Protein AF-A0A4Q4URL7-F1 (afdb_monomer)

Nearest PDB structures (foldseek):
  6wut-assembly1_A  TM=6.804E-01  e=1.066E-04  Thermothelomyces thermophilus
  5d9v-assembly1_A  TM=5.457E-01  e=2.604E-03  Oryza sativa Japonica Group
  3lq7-assembly2_C-2  TM=6.358E-01  e=1.706E-02  Agrobacterium fabrum str. C58
  8k2o-assembly4_D  TM=4.490E-01  e=1.482E-02  Thinopyrum elongatum
  8k2p-assembly2_B  TM=4.868E-01  e=3.793E-02  Colletotrichum tofieldiae

Structure (mmCIF, N/CA/C/O backbone):
data_AF-A0A4Q4URL7-F1
#
_entry.id   AF-A0A4Q4URL7-F1
#
loop_
_atom_site.group_PDB
_atom_site.id
_atom_site.type_symbol
_atom_site.label_atom_id
_atom_site.label_alt_id
_atom_site.label_comp_id
_atom_site.label_asym_id
_atom_site.label_entity_id
_atom_site.label_seq_id
_atom_site.pdbx_PDB_ins_code
_atom_site.Cartn_x
_atom_site.Cartn_y
_atom_site.Cartn_z
_atom_site.occupancy
_atom_site.B_iso_or_equiv
_atom_site.auth_seq_id
_atom_site.auth_comp_id
_atom_site.auth_asym_id
_atom_site.auth_atom_id
_atom_site.pdbx_PDB_model_num
ATOM 1 N N . MET A 1 1 ? -46.611 -23.695 -20.173 1.00 35.09 1 MET A N 1
ATOM 2 C CA . MET A 1 1 ? -45.457 -24.586 -19.905 1.00 35.09 1 MET A CA 1
ATOM 3 C C . MET A 1 1 ? -45.104 -25.321 -21.191 1.00 35.09 1 MET A C 1
ATOM 5 O O . MET A 1 1 ? -46.023 -25.501 -21.984 1.00 35.09 1 MET A O 1
ATOM 9 N N . PRO A 1 2 ? -43.837 -25.707 -21.422 1.00 39.12 2 PRO A N 1
ATOM 10 C CA . PRO A 1 2 ? -42.733 -25.795 -20.451 1.00 39.12 2 PRO A CA 1
ATOM 11 C C . PRO A 1 2 ? -41.794 -24.574 -20.562 1.00 39.12 2 PRO A C 1
ATOM 13 O O . PRO A 1 2 ? -41.624 -24.045 -21.648 1.00 39.12 2 PRO A O 1
ATOM 16 N N . ALA A 1 3 ? -41.253 -23.939 -19.518 1.00 31.78 3 ALA A N 1
ATOM 17 C CA . ALA A 1 3 ? -40.789 -24.374 -18.198 1.00 31.78 3 ALA A CA 1
ATOM 18 C C . ALA A 1 3 ? -39.694 -25.438 -18.262 1.00 31.78 3 ALA A C 1
ATOM 20 O O . ALA A 1 3 ? -39.930 -26.616 -18.015 1.00 31.78 3 ALA A O 1
ATOM 21 N N . THR A 1 4 ? -38.480 -24.991 -18.565 1.00 31.22 4 THR A N 1
ATOM 22 C CA . THR A 1 4 ? -37.272 -25.734 -18.217 1.00 31.22 4 THR A CA 1
ATOM 23 C C . THR A 1 4 ? -36.977 -25.441 -16.749 1.00 31.22 4 THR A C 1
ATOM 25 O O . THR A 1 4 ? -36.424 -24.397 -16.411 1.00 31.22 4 THR A O 1
ATOM 28 N N . GLN A 1 5 ? -37.418 -26.337 -15.864 1.00 30.30 5 GLN A N 1
ATOM 29 C CA . GLN A 1 5 ? -36.915 -26.395 -14.496 1.00 30.30 5 GLN A CA 1
ATOM 30 C C . GLN A 1 5 ? -35.455 -26.846 -14.556 1.00 30.30 5 GLN A C 1
ATOM 32 O O . GLN A 1 5 ? -35.170 -28.014 -14.804 1.00 30.30 5 GLN A O 1
ATOM 37 N N . VAL A 1 6 ? -34.528 -25.922 -14.320 1.00 33.72 6 VAL A N 1
ATOM 38 C CA . VAL A 1 6 ? -33.213 -26.290 -13.798 1.00 33.72 6 VAL A CA 1
ATOM 39 C C . VAL A 1 6 ? -33.359 -26.252 -12.286 1.00 33.72 6 VAL A C 1
ATOM 41 O O . VAL A 1 6 ? -33.564 -25.191 -11.700 1.00 33.72 6 VAL A O 1
ATOM 44 N N . GLY A 1 7 ? -33.348 -27.431 -11.669 1.00 30.33 7 GLY A N 1
ATOM 45 C CA . GLY A 1 7 ? -33.314 -27.568 -10.222 1.00 30.33 7 GLY A CA 1
ATOM 46 C C . GLY A 1 7 ? -31.986 -27.045 -9.691 1.00 30.33 7 GLY A C 1
ATOM 47 O O . GLY A 1 7 ? -30.999 -27.773 -9.676 1.00 30.33 7 GLY A O 1
ATOM 48 N N . ALA A 1 8 ? -31.965 -25.787 -9.259 1.00 31.84 8 ALA A N 1
ATOM 49 C CA . ALA A 1 8 ? -30.961 -25.304 -8.327 1.00 31.84 8 ALA A CA 1
ATOM 50 C C . ALA A 1 8 ? -31.460 -25.626 -6.914 1.00 31.84 8 ALA A C 1
ATOM 52 O O . ALA A 1 8 ? -32.554 -25.219 -6.517 1.00 31.84 8 ALA A O 1
ATOM 53 N N . GLN A 1 9 ? -30.686 -26.422 -6.180 1.00 30.81 9 GLN A N 1
ATOM 54 C CA . GLN A 1 9 ? -30.923 -26.638 -4.759 1.00 30.81 9 GLN A CA 1
ATOM 55 C C . GLN A 1 9 ? -30.847 -25.299 -4.005 1.00 30.81 9 GLN A C 1
ATOM 57 O O . GLN A 1 9 ? -29.940 -24.510 -4.273 1.00 30.81 9 GLN A O 1
ATOM 62 N N . PRO A 1 10 ? -31.746 -25.031 -3.043 1.00 34.94 10 PRO A N 1
ATOM 63 C CA . PRO A 1 10 ? -31.675 -23.827 -2.229 1.00 34.94 10 PRO A CA 1
ATOM 64 C C . PRO A 1 10 ? -30.572 -24.015 -1.182 1.00 34.94 10 PRO A C 1
ATOM 66 O O . PRO A 1 10 ? -30.802 -24.615 -0.133 1.00 34.94 10 PRO A O 1
ATOM 69 N N . GLY A 1 11 ? -29.358 -23.557 -1.493 1.00 35.78 11 GLY A N 1
ATOM 70 C CA . GLY A 1 11 ? -28.219 -23.711 -0.585 1.00 35.78 11 GLY A CA 1
ATOM 71 C C . GLY A 1 11 ? -27.008 -22.800 -0.800 1.00 35.78 11 GLY A C 1
ATOM 72 O O . GLY A 1 11 ? -26.249 -22.655 0.151 1.00 35.78 11 GLY A O 1
ATOM 73 N N . ASP A 1 12 ? -26.827 -22.162 -1.965 1.00 38.84 12 ASP A N 1
ATOM 74 C CA . ASP A 1 12 ? -25.561 -21.449 -2.263 1.00 38.84 12 ASP A CA 1
ATOM 75 C C . ASP A 1 12 ? -25.715 -20.001 -2.784 1.00 38.84 12 ASP A C 1
ATOM 77 O O . ASP A 1 12 ? -24.740 -19.258 -2.853 1.00 38.84 12 ASP A O 1
ATOM 81 N N . ASP A 1 13 ? -26.938 -19.538 -3.070 1.00 42.09 13 ASP A N 1
ATOM 82 C CA . ASP A 1 13 ? -27.192 -18.231 -3.714 1.00 42.09 13 ASP A CA 1
ATOM 83 C C . ASP A 1 13 ? -27.246 -17.024 -2.748 1.00 42.09 13 ASP A C 1
ATOM 85 O O . ASP A 1 13 ? -27.544 -15.900 -3.156 1.00 42.09 13 ASP A O 1
ATOM 89 N N . THR A 1 14 ? -26.986 -17.214 -1.451 1.00 51.59 14 THR A N 1
ATOM 90 C CA . THR A 1 14 ? -27.134 -16.138 -0.449 1.00 51.59 14 THR A CA 1
ATOM 91 C C . THR A 1 14 ? -25.855 -15.361 -0.158 1.00 51.59 14 THR A C 1
ATOM 93 O O . THR A 1 14 ? -25.929 -14.300 0.461 1.00 51.59 14 THR A O 1
ATOM 96 N N . PHE A 1 15 ? -24.686 -15.852 -0.580 1.00 57.88 15 PHE A N 1
ATOM 97 C CA . PHE A 1 15 ? -23.413 -15.173 -0.336 1.00 57.88 15 PHE A CA 1
ATOM 98 C C . PHE A 1 15 ? -22.839 -14.602 -1.634 1.00 57.88 15 PHE A C 1
ATOM 100 O O . PHE A 1 15 ? -22.788 -15.305 -2.642 1.00 57.88 15 PHE A O 1
ATOM 107 N N . PRO A 1 16 ? -22.397 -13.331 -1.638 1.00 69.25 16 PRO A N 1
ATOM 108 C CA . PRO A 1 16 ? -21.789 -12.746 -2.819 1.00 69.25 16 PRO A CA 1
ATOM 109 C C . PRO A 1 16 ? -20.518 -13.514 -3.168 1.00 69.25 16 PRO A C 1
ATOM 111 O O . PRO A 1 16 ? -19.637 -13.733 -2.337 1.00 69.25 16 PRO A O 1
ATOM 114 N N . ASP A 1 17 ? -20.422 -13.901 -4.430 1.00 86.38 17 ASP A N 1
ATOM 115 C CA . ASP A 1 17 ? -19.270 -14.608 -4.957 1.00 86.38 17 ASP A CA 1
ATOM 116 C C . ASP A 1 17 ? -18.175 -13.603 -5.339 1.00 86.38 17 ASP A C 1
ATOM 118 O O . ASP A 1 17 ? -18.183 -13.007 -6.426 1.00 86.38 17 ASP A O 1
ATOM 122 N N . ILE A 1 18 ? -17.288 -13.356 -4.372 1.00 91.88 18 ILE A N 1
ATOM 123 C CA . ILE A 1 18 ? -16.215 -12.364 -4.425 1.00 91.88 18 ILE A CA 1
ATOM 124 C C . ILE A 1 18 ? -14.897 -13.050 -4.783 1.00 91.88 18 ILE A C 1
ATOM 126 O O . ILE A 1 18 ? -14.449 -13.964 -4.100 1.00 91.88 18 ILE A O 1
ATOM 130 N N . THR A 1 19 ? -14.215 -12.557 -5.814 1.00 93.50 19 THR A N 1
ATOM 131 C CA . THR A 1 19 ? -12.840 -12.941 -6.163 1.00 93.50 19 THR A CA 1
ATOM 132 C C . THR A 1 19 ? -11.898 -11.755 -5.978 1.00 93.50 19 THR A C 1
ATOM 134 O O . THR A 1 19 ? -12.104 -10.705 -6.588 1.00 93.50 19 THR A O 1
ATOM 137 N N . VAL A 1 20 ? -10.845 -11.924 -5.177 1.00 93.19 20 VAL A N 1
ATOM 138 C CA . VAL A 1 20 ? -9.801 -10.923 -4.922 1.00 93.19 20 VAL A CA 1
ATOM 139 C C . VAL A 1 20 ? -8.611 -11.131 -5.855 1.00 93.19 20 VAL A C 1
ATOM 141 O O . VAL A 1 20 ? -7.973 -12.183 -5.860 1.00 93.19 20 VAL A O 1
ATOM 144 N N . PHE A 1 21 ? -8.261 -10.091 -6.607 1.00 92.31 21 PHE A N 1
ATOM 145 C CA . PHE A 1 21 ? -7.127 -10.077 -7.524 1.00 92.31 21 PHE A CA 1
ATOM 146 C C . PHE A 1 21 ? -5.902 -9.460 -6.842 1.00 92.31 21 PHE A C 1
ATOM 148 O O . PHE A 1 21 ? -5.854 -8.255 -6.577 1.00 92.31 21 PHE A O 1
ATOM 155 N N . ARG A 1 22 ? -4.902 -10.302 -6.558 1.00 86.56 22 ARG A N 1
ATOM 156 C CA . ARG A 1 22 ? -3.803 -10.015 -5.607 1.00 86.56 22 ARG A CA 1
ATOM 157 C C . ARG A 1 22 ? -2.387 -10.018 -6.199 1.00 86.56 22 ARG A C 1
ATOM 159 O O . ARG A 1 22 ? -1.402 -9.979 -5.465 1.00 86.56 22 ARG A O 1
ATOM 166 N N . GLY A 1 23 ? -2.274 -10.042 -7.525 1.00 78.81 23 GLY A N 1
ATOM 167 C CA . GLY A 1 23 ? -0.996 -10.135 -8.241 1.00 78.81 23 GLY A CA 1
ATOM 168 C C . GLY A 1 23 ? -0.616 -11.585 -8.539 1.00 78.81 23 GLY A C 1
ATOM 169 O O . GLY A 1 23 ? -0.715 -11.999 -9.689 1.00 78.81 23 GLY A O 1
ATOM 170 N N . TRP A 1 24 ? -0.291 -12.376 -7.513 1.00 77.75 24 TRP A N 1
ATOM 171 C CA . TRP A 1 24 ? 0.061 -13.798 -7.658 1.00 77.75 24 TRP A CA 1
ATOM 172 C C . TRP A 1 24 ? -0.979 -14.727 -7.041 1.00 77.75 24 TRP A C 1
ATOM 174 O O . TRP A 1 24 ? -1.548 -14.435 -5.984 1.00 77.75 24 TRP A O 1
ATOM 184 N N . GLU A 1 25 ? -1.177 -15.867 -7.694 1.00 71.62 25 GLU A N 1
ATOM 185 C CA . GLU A 1 25 ? -2.017 -16.961 -7.220 1.00 71.62 25 GLU A CA 1
ATOM 186 C C . GLU A 1 25 ? -1.189 -17.890 -6.322 1.00 71.62 25 GLU A C 1
ATOM 188 O O . GLU A 1 25 ? -0.783 -18.974 -6.716 1.00 71.62 25 GLU A O 1
ATOM 193 N N . ASP A 1 26 ? -0.910 -17.413 -5.105 1.00 76.75 26 ASP A N 1
ATOM 194 C CA . ASP A 1 26 ? -0.200 -18.161 -4.059 1.00 76.75 26 ASP A CA 1
ATOM 195 C C . ASP A 1 26 ? -1.161 -18.402 -2.867 1.00 76.75 26 ASP A C 1
ATOM 197 O O . ASP A 1 26 ? -1.138 -17.630 -1.895 1.00 76.75 26 ASP A O 1
ATOM 201 N N . PRO A 1 27 ? -2.054 -19.417 -2.931 1.00 74.25 27 PRO A N 1
ATOM 202 C CA . PRO A 1 27 ? -3.018 -19.701 -1.870 1.00 74.25 27 PRO A CA 1
ATOM 203 C C . PRO A 1 27 ? -2.344 -19.939 -0.518 1.00 74.25 27 PRO A C 1
ATOM 205 O O . PRO A 1 27 ? -1.288 -20.561 -0.428 1.00 74.25 27 PRO A O 1
ATOM 208 N N . GLY A 1 28 ? -2.949 -19.420 0.552 1.00 72.94 28 GLY A N 1
ATOM 209 C CA . GLY A 1 28 ? -2.440 -19.581 1.920 1.00 72.94 28 GLY A CA 1
ATOM 210 C C . GLY A 1 28 ? -1.175 -18.777 2.250 1.00 72.94 28 GLY A C 1
ATOM 211 O O . GLY A 1 28 ? -0.712 -18.825 3.385 1.00 72.94 28 GLY A O 1
ATOM 212 N N . ARG A 1 29 ? -0.620 -18.008 1.303 1.00 81.69 29 ARG A N 1
ATOM 213 C CA . ARG A 1 29 ? 0.547 -17.140 1.531 1.00 81.69 29 ARG A CA 1
ATOM 214 C C . ARG A 1 29 ? 0.155 -15.668 1.527 1.00 81.69 29 ARG A C 1
ATOM 216 O O . ARG A 1 29 ? -0.837 -15.282 0.910 1.00 81.69 29 ARG A O 1
ATOM 223 N N . TYR A 1 30 ? 0.951 -14.831 2.182 1.00 85.38 30 TYR A N 1
ATOM 224 C CA . TYR A 1 30 ? 0.858 -13.375 2.053 1.00 85.38 30 TYR A CA 1
ATOM 225 C C . TYR A 1 30 ? 1.654 -12.881 0.834 1.00 85.38 30 TYR A C 1
ATOM 227 O O . TYR A 1 30 ? 2.598 -13.536 0.396 1.00 85.38 30 TYR A O 1
ATOM 235 N N . VAL A 1 31 ? 1.287 -11.714 0.297 1.00 86.00 31 VAL A N 1
ATOM 236 C CA . VAL A 1 31 ? 2.009 -11.025 -0.794 1.00 86.00 31 VAL A CA 1
ATOM 237 C C . VAL A 1 31 ? 2.598 -9.711 -0.312 1.00 86.00 31 VAL A C 1
ATOM 239 O O . VAL A 1 31 ? 2.118 -9.117 0.643 1.00 86.00 31 VAL A O 1
ATOM 242 N N . TRP A 1 32 ? 3.598 -9.190 -1.017 1.00 87.06 32 TRP A N 1
ATOM 243 C CA . TRP A 1 32 ? 4.332 -7.996 -0.588 1.00 87.06 32 TRP A CA 1
ATOM 244 C C . TRP A 1 32 ? 3.518 -6.694 -0.595 1.00 87.06 32 TRP A C 1
ATOM 246 O O . TRP A 1 32 ? 3.986 -5.689 -0.058 1.00 87.06 32 TRP A O 1
ATOM 256 N N . SER A 1 33 ? 2.320 -6.667 -1.187 1.00 90.38 33 SER A N 1
ATOM 257 C CA . SER A 1 33 ? 1.472 -5.470 -1.188 1.00 90.38 33 SER A CA 1
ATOM 258 C C . SER A 1 33 ? 0.701 -5.336 0.134 1.00 90.38 33 SER A C 1
ATOM 260 O O . SER A 1 33 ? -0.172 -6.169 0.397 1.00 90.38 33 SER A O 1
ATOM 262 N N . PRO A 1 34 ? 0.938 -4.277 0.936 1.00 93.44 34 PRO A N 1
ATOM 263 C CA . PRO A 1 34 ? 0.190 -4.065 2.175 1.00 93.44 34 PRO A CA 1
ATOM 264 C C . PRO A 1 34 ? -1.303 -3.835 1.911 1.00 93.44 34 PRO A C 1
ATOM 266 O O . PRO A 1 34 ? -2.133 -4.252 2.709 1.00 93.44 34 PRO A O 1
ATOM 269 N N . TYR A 1 35 ? -1.667 -3.257 0.761 1.00 95.38 35 TYR A N 1
ATOM 270 C CA . TYR A 1 35 ? -3.066 -3.042 0.381 1.00 95.38 35 TYR A CA 1
ATOM 271 C C . TYR A 1 35 ? -3.814 -4.342 0.077 1.00 95.38 35 TYR A C 1
ATOM 273 O O . TYR A 1 35 ? -5.014 -4.428 0.317 1.00 95.38 35 TYR A O 1
ATOM 281 N N . VAL A 1 36 ? -3.118 -5.358 -0.444 1.00 93.31 36 VAL A N 1
ATOM 282 C CA . VAL A 1 36 ? -3.715 -6.688 -0.613 1.00 93.31 36 VAL A CA 1
ATOM 283 C C . VAL A 1 36 ? -3.913 -7.329 0.755 1.00 93.31 36 VAL A C 1
ATOM 285 O O . VAL A 1 36 ? -5.011 -7.786 1.053 1.00 93.31 36 VAL A O 1
ATOM 288 N N . ILE A 1 37 ? -2.873 -7.322 1.597 1.00 92.50 37 ILE A N 1
ATOM 289 C CA . ILE A 1 37 ? -2.939 -7.951 2.920 1.00 92.50 37 ILE A CA 1
ATOM 290 C C . ILE A 1 37 ? -4.022 -7.291 3.779 1.00 92.50 37 ILE A C 1
ATOM 292 O O . ILE A 1 37 ? -4.810 -8.010 4.383 1.00 92.50 37 ILE A O 1
ATOM 296 N N . LYS A 1 38 ? -4.114 -5.952 3.797 1.00 94.94 38 LYS A N 1
ATOM 297 C CA . LYS A 1 38 ? -5.139 -5.242 4.577 1.00 94.94 38 LYS A CA 1
ATOM 298 C C . LYS A 1 38 ? -6.554 -5.591 4.106 1.00 94.94 38 LYS A C 1
ATOM 300 O O . LYS A 1 38 ? -7.433 -5.789 4.935 1.00 94.94 38 LYS A O 1
ATOM 305 N N . LEU A 1 39 ? -6.773 -5.707 2.788 1.00 95.75 39 LEU A N 1
ATOM 306 C CA . LEU A 1 39 ? -8.080 -6.069 2.238 1.00 95.75 39 LEU A CA 1
ATOM 307 C C . LEU A 1 39 ? -8.448 -7.505 2.616 1.00 95.75 39 LEU A C 1
ATOM 309 O O . LEU A 1 39 ? -9.550 -7.750 3.090 1.00 95.75 39 LEU A O 1
ATOM 313 N N . GLU A 1 40 ? -7.528 -8.451 2.442 1.00 93.62 40 GLU A N 1
ATOM 314 C CA . GLU A 1 40 ? -7.764 -9.841 2.832 1.00 93.62 40 GLU A CA 1
ATOM 315 C C . GLU A 1 40 ? -7.992 -9.989 4.339 1.00 93.62 40 GLU A C 1
ATOM 317 O O . GLU A 1 40 ? -8.911 -10.695 4.744 1.00 93.62 40 GLU A O 1
ATOM 322 N N . ALA A 1 41 ? -7.209 -9.294 5.168 1.00 90.69 41 ALA A N 1
ATOM 323 C CA . ALA A 1 41 ? -7.413 -9.255 6.612 1.00 90.69 41 ALA A CA 1
ATOM 324 C C . ALA A 1 41 ? -8.813 -8.729 6.948 1.00 90.69 41 ALA A C 1
ATOM 326 O O . ALA A 1 41 ? -9.556 -9.378 7.679 1.00 90.69 41 ALA A O 1
ATOM 327 N N . ARG A 1 42 ? -9.219 -7.618 6.329 1.00 94.44 42 ARG A N 1
ATOM 328 C CA . ARG A 1 42 ? -10.534 -7.015 6.529 1.00 94.44 42 ARG A CA 1
ATOM 329 C C . ARG A 1 42 ? -11.695 -7.929 6.135 1.00 94.44 42 ARG A C 1
ATOM 331 O O . ARG A 1 42 ? -12.693 -7.985 6.854 1.00 94.44 42 ARG A O 1
ATOM 338 N N . LEU A 1 43 ? -11.575 -8.641 5.014 1.00 93.50 43 LEU A N 1
ATOM 339 C CA . LEU A 1 43 ? -12.579 -9.616 4.581 1.00 93.50 43 LEU A CA 1
ATOM 340 C C . LEU A 1 43 ? -12.671 -10.779 5.575 1.00 93.50 43 LEU A C 1
ATOM 342 O O . LEU A 1 43 ? -13.771 -11.136 5.985 1.00 93.50 43 LEU A O 1
ATOM 346 N N . ARG A 1 44 ? -11.530 -11.316 6.030 1.00 90.50 44 ARG A N 1
ATOM 347 C CA . ARG A 1 44 ? -11.491 -12.407 7.019 1.00 90.50 44 ARG A CA 1
ATOM 348 C C . ARG A 1 44 ? -12.084 -11.986 8.362 1.00 90.50 44 ARG A C 1
ATOM 350 O O . ARG A 1 44 ? -12.927 -12.701 8.892 1.00 90.50 44 ARG A O 1
ATOM 357 N N . PHE A 1 45 ? -11.689 -10.827 8.889 1.00 86.44 45 PHE A N 1
ATOM 358 C CA . PHE A 1 45 ? -12.216 -10.301 10.151 1.00 86.44 45 PHE A CA 1
ATOM 359 C C . PHE A 1 45 ? -13.702 -9.945 10.063 1.00 86.44 45 PHE A C 1
ATOM 361 O O . PHE A 1 45 ? -14.430 -10.119 11.031 1.00 86.44 45 PHE A O 1
ATOM 368 N N . GLY A 1 46 ? -14.171 -9.518 8.889 1.00 88.88 46 GLY A N 1
ATOM 369 C CA . GLY A 1 46 ? -15.590 -9.293 8.624 1.00 88.88 46 GLY A CA 1
ATOM 370 C C . GLY A 1 46 ? -16.399 -10.562 8.335 1.00 88.88 46 GLY A C 1
ATOM 371 O O . GLY A 1 46 ? -17.572 -10.441 8.001 1.00 88.88 46 GLY A O 1
ATOM 372 N N . GLY A 1 47 ? -15.795 -11.756 8.390 1.00 88.81 47 GLY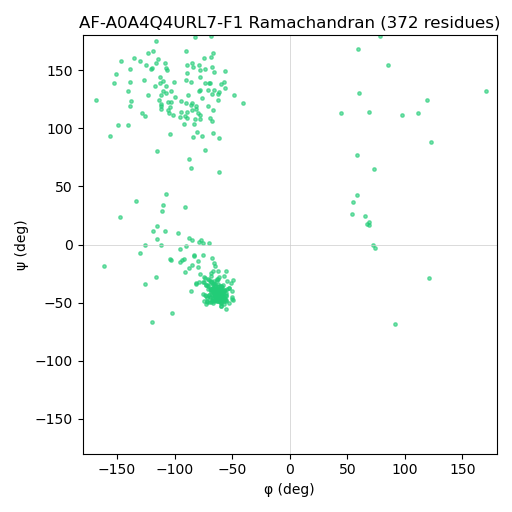 A N 1
ATOM 373 C CA . GLY A 1 47 ? -16.473 -13.018 8.073 1.00 88.81 47 GLY A CA 1
ATOM 374 C C . GLY A 1 47 ? -16.883 -13.169 6.601 1.00 88.81 47 GLY A C 1
ATOM 375 O O . GLY A 1 47 ? -17.724 -14.005 6.276 1.00 88.81 47 GLY A O 1
ATOM 376 N N . VAL A 1 48 ? -16.303 -12.375 5.697 1.00 90.88 48 VAL A N 1
ATOM 377 C CA . VAL A 1 48 ? -16.644 -12.362 4.271 1.00 90.88 48 VAL A CA 1
ATOM 378 C C . VAL A 1 48 ? -15.858 -13.447 3.541 1.00 90.88 48 VAL A C 1
ATOM 380 O O . VAL A 1 48 ? -14.625 -13.445 3.532 1.00 90.88 48 VAL A O 1
ATOM 383 N N . ARG A 1 49 ? -16.569 -14.370 2.885 1.00 91.12 49 ARG A N 1
ATOM 384 C CA . ARG A 1 49 ? -15.954 -15.392 2.026 1.00 91.12 49 ARG A CA 1
ATOM 385 C C . ARG A 1 49 ? -15.469 -14.771 0.720 1.00 91.12 49 ARG A C 1
ATOM 387 O O . ARG A 1 49 ? -16.162 -13.956 0.118 1.00 91.12 49 ARG A O 1
ATOM 394 N N . TYR A 1 50 ? -14.288 -15.184 0.271 1.00 91.81 50 TYR A N 1
ATOM 395 C CA . TYR A 1 50 ? -13.728 -14.745 -1.000 1.00 91.81 50 TYR A CA 1
ATOM 396 C C . TYR A 1 50 ? -12.804 -15.811 -1.598 1.00 91.81 50 TYR A C 1
ATOM 398 O O . TYR A 1 50 ? -12.114 -16.532 -0.878 1.00 91.81 50 TYR A O 1
ATOM 406 N N . GLY A 1 51 ? -12.779 -15.889 -2.926 1.00 91.12 51 GLY A N 1
ATOM 407 C CA . GLY A 1 51 ? -11.747 -16.581 -3.694 1.00 91.12 51 GLY A CA 1
ATOM 408 C C . GLY A 1 51 ? -10.587 -15.646 -4.038 1.00 91.12 51 GLY A C 1
ATOM 409 O O . GLY A 1 51 ? -10.703 -14.424 -3.929 1.00 91.12 51 GLY A O 1
ATOM 410 N N . ILE A 1 52 ? -9.470 -16.203 -4.495 1.00 90.75 52 ILE A N 1
ATOM 411 C CA . ILE A 1 52 ? -8.308 -15.433 -4.955 1.00 90.75 52 ILE A CA 1
ATOM 412 C C . ILE A 1 52 ? -8.001 -15.728 -6.419 1.00 90.75 52 ILE A C 1
ATOM 414 O O . ILE A 1 52 ? -8.278 -16.818 -6.905 1.00 90.75 52 ILE A O 1
ATOM 418 N N . ALA A 1 53 ? -7.404 -14.760 -7.107 1.00 88.19 53 ALA A N 1
ATOM 419 C CA . ALA A 1 53 ? -6.881 -14.929 -8.456 1.00 88.19 53 ALA A CA 1
ATOM 420 C C . ALA A 1 53 ? -5.632 -14.062 -8.676 1.00 88.19 53 ALA A C 1
ATOM 422 O O . ALA A 1 53 ? -5.424 -13.037 -8.006 1.00 88.19 53 ALA A O 1
ATOM 423 N N . SER A 1 54 ? -4.807 -14.446 -9.656 1.00 85.69 54 SER A N 1
ATOM 424 C CA . SER A 1 54 ? -3.738 -13.575 -10.151 1.00 85.69 54 SER A CA 1
ATOM 425 C C . SER A 1 54 ? -4.339 -12.291 -10.728 1.00 85.69 54 SER A C 1
ATOM 427 O O . SER A 1 54 ? -5.296 -12.321 -11.499 1.00 85.69 54 SER A O 1
ATOM 429 N N . GLY A 1 55 ? -3.791 -11.148 -10.318 1.00 77.19 55 GLY A N 1
ATOM 430 C CA . GLY A 1 55 ? -4.295 -9.828 -10.690 1.00 77.19 55 GLY A CA 1
ATOM 431 C C . GLY A 1 55 ? -3.378 -9.132 -11.680 1.00 77.19 55 GLY A C 1
ATOM 432 O O . GLY A 1 55 ? -2.167 -9.095 -11.479 1.00 77.19 55 GLY A O 1
ATOM 433 N N . SER A 1 56 ? -3.953 -8.508 -12.709 1.00 76.31 56 SER A N 1
ATOM 434 C CA . SER A 1 56 ? -3.198 -7.695 -13.664 1.00 76.31 56 SER A CA 1
ATOM 435 C C . SER A 1 56 ? -3.476 -6.212 -13.459 1.00 76.31 56 SER A C 1
ATOM 437 O O . SER A 1 56 ? -4.628 -5.781 -13.473 1.00 76.31 56 SER A O 1
ATOM 439 N N . LEU A 1 57 ? -2.418 -5.397 -13.371 1.00 75.50 57 LEU A N 1
ATOM 440 C CA . LEU A 1 57 ? -2.546 -3.933 -13.331 1.00 75.50 57 LEU A CA 1
ATOM 441 C C . LEU A 1 57 ? -3.291 -3.380 -14.553 1.00 75.50 57 LEU A C 1
ATOM 443 O O . LEU A 1 57 ? -3.916 -2.337 -14.453 1.00 75.50 57 LEU A O 1
ATOM 447 N N . LYS A 1 58 ? -3.250 -4.067 -15.701 1.00 75.12 58 LYS A N 1
ATOM 448 C CA . LYS A 1 58 ? -3.965 -3.639 -16.912 1.00 75.12 58 LYS A CA 1
ATOM 449 C C . LYS A 1 58 ? -5.467 -3.892 -16.849 1.00 75.12 58 LYS A C 1
ATOM 451 O O . LYS A 1 58 ? -6.226 -3.167 -17.476 1.00 75.12 58 LYS A O 1
ATOM 456 N N . GLN A 1 59 ? -5.869 -4.951 -16.152 1.00 80.06 59 GLN A N 1
ATOM 457 C CA . GLN A 1 59 ? -7.273 -5.337 -16.001 1.00 80.06 59 GLN A CA 1
ATOM 458 C C . GLN A 1 59 ? -7.925 -4.636 -14.807 1.00 80.06 59 GLN A C 1
ATOM 460 O O . GLN A 1 59 ? -9.146 -4.536 -14.747 1.00 80.06 59 GLN A O 1
ATOM 465 N N . ALA A 1 60 ? -7.116 -4.142 -13.867 1.00 82.94 60 ALA A N 1
ATOM 466 C CA . ALA A 1 60 ? -7.590 -3.374 -12.733 1.00 82.94 60 ALA A CA 1
ATOM 467 C C . ALA A 1 60 ? -8.268 -2.066 -13.195 1.00 82.94 60 ALA A C 1
ATOM 469 O O . ALA A 1 60 ? -7.603 -1.248 -13.836 1.00 82.94 60 ALA A O 1
ATOM 470 N N . PRO A 1 61 ? -9.530 -1.797 -12.805 1.00 84.56 61 PRO A N 1
ATOM 471 C CA . PRO A 1 61 ? -10.254 -0.575 -13.175 1.00 84.56 61 PRO A CA 1
ATOM 472 C C . PRO A 1 61 ? -9.502 0.738 -12.913 1.00 84.56 61 PRO A C 1
ATOM 474 O O . PRO A 1 61 ? -9.657 1.704 -13.654 1.00 84.56 61 PRO A O 1
ATOM 477 N N . LYS A 1 62 ? -8.674 0.782 -11.859 1.00 84.88 62 LYS A N 1
ATOM 478 C CA . LYS A 1 62 ? -7.845 1.950 -11.500 1.00 84.88 62 LYS A CA 1
ATOM 479 C C . LYS A 1 62 ? -6.348 1.759 -11.766 1.00 84.88 62 LYS A C 1
ATOM 481 O O . LYS A 1 62 ? -5.530 2.535 -11.278 1.00 84.88 62 LYS A O 1
ATOM 486 N N . GLY A 1 63 ? -5.955 0.711 -12.487 1.00 82.38 63 GLY A N 1
ATOM 487 C CA . GLY A 1 63 ? -4.544 0.433 -12.758 1.00 82.38 63 GLY A CA 1
ATOM 488 C C . GLY A 1 63 ? -3.732 -0.003 -11.530 1.00 82.38 63 GLY A C 1
ATOM 489 O O . GLY A 1 63 ? -2.507 0.141 -11.521 1.00 82.38 63 GLY A O 1
ATOM 490 N N . LYS A 1 64 ? -4.397 -0.469 -10.464 1.00 84.00 64 LYS A N 1
ATOM 491 C CA . LYS A 1 64 ? -3.804 -0.797 -9.157 1.00 84.00 64 LYS A CA 1
ATOM 492 C C . LYS A 1 64 ? -4.389 -2.086 -8.585 1.00 84.00 64 LYS A C 1
ATOM 494 O O . LYS A 1 64 ? -5.543 -2.414 -8.836 1.00 84.00 64 LYS A O 1
ATOM 499 N N . ILE A 1 65 ? -3.584 -2.783 -7.789 1.00 87.06 65 ILE A N 1
ATOM 500 C CA . ILE A 1 65 ? -4.006 -3.934 -6.982 1.00 87.06 65 ILE A CA 1
ATOM 501 C C . ILE A 1 65 ? -4.078 -3.537 -5.495 1.00 87.06 65 ILE A C 1
ATOM 503 O O . ILE A 1 65 ? -3.283 -2.694 -5.070 1.00 87.06 65 ILE A O 1
ATOM 507 N N . PRO A 1 66 ? -4.960 -4.156 -4.692 1.00 93.12 66 PRO A N 1
ATOM 508 C CA . PRO A 1 66 ? -5.956 -5.148 -5.097 1.00 93.12 66 PRO A CA 1
ATOM 509 C C . PRO A 1 66 ? -7.152 -4.536 -5.841 1.00 93.12 66 PRO A C 1
ATOM 511 O O . PRO A 1 66 ? -7.451 -3.347 -5.722 1.00 93.12 66 PRO A O 1
ATOM 514 N N . TYR A 1 67 ? -7.860 -5.395 -6.567 1.00 93.75 67 TYR A N 1
ATOM 515 C CA . TYR A 1 67 ? -9.234 -5.167 -7.007 1.00 93.75 67 TYR A CA 1
ATOM 516 C C . TYR A 1 67 ? -10.045 -6.447 -6.780 1.00 93.75 67 TYR A C 1
ATOM 518 O O . TYR A 1 67 ? -9.465 -7.523 -6.625 1.00 93.75 67 TYR A O 1
ATOM 526 N N . ILE A 1 68 ? -11.370 -6.345 -6.738 1.00 93.69 68 ILE A N 1
ATOM 527 C CA . ILE A 1 68 ? -12.258 -7.503 -6.628 1.00 93.69 68 ILE A CA 1
ATOM 528 C C . ILE A 1 68 ? -13.202 -7.584 -7.818 1.00 93.69 68 ILE A C 1
ATOM 530 O O . ILE A 1 68 ? -13.571 -6.562 -8.400 1.00 93.69 68 ILE A O 1
ATOM 534 N N . LYS A 1 69 ? -13.603 -8.808 -8.153 1.00 92.19 69 LYS A N 1
ATOM 535 C CA . LYS A 1 69 ? -14.759 -9.089 -9.000 1.00 92.19 69 LYS A CA 1
ATOM 536 C C . LYS A 1 69 ? -15.820 -9.750 -8.145 1.00 92.19 69 LYS A C 1
ATOM 538 O O . LYS A 1 69 ? -15.534 -10.765 -7.521 1.00 92.19 69 LYS A O 1
ATOM 543 N N . CYS A 1 70 ? -17.032 -9.228 -8.185 1.00 88.31 70 CYS A N 1
ATOM 544 C CA . CYS A 1 70 ? -18.177 -9.885 -7.576 1.00 88.31 70 CYS A CA 1
ATOM 545 C C . CYS A 1 70 ? -19.112 -10.352 -8.680 1.00 88.31 70 CYS A C 1
ATOM 547 O O . CYS A 1 70 ? -19.584 -9.540 -9.482 1.00 88.31 70 CYS A O 1
ATOM 549 N N . ARG A 1 71 ? -19.351 -11.663 -8.757 1.00 80.00 71 ARG A N 1
ATOM 550 C CA . ARG A 1 71 ? -20.231 -12.230 -9.788 1.00 80.00 71 ARG A CA 1
ATOM 551 C C . ARG A 1 71 ? -21.689 -11.881 -9.540 1.00 80.00 71 ARG A C 1
ATOM 553 O O . ARG A 1 71 ? -22.385 -11.605 -10.510 1.00 80.00 71 ARG A O 1
ATOM 560 N N . TYR A 1 72 ? -22.097 -11.826 -8.277 1.00 73.69 72 TYR A N 1
ATOM 561 C CA . TYR A 1 72 ? -23.450 -11.492 -7.866 1.00 73.69 72 TYR A CA 1
ATOM 562 C C . TYR A 1 72 ? -23.408 -10.550 -6.665 1.00 73.69 72 TYR A C 1
ATOM 564 O O . TYR A 1 72 ? -22.808 -10.874 -5.639 1.00 73.69 72 TYR A O 1
ATOM 572 N N . PHE A 1 73 ? -24.038 -9.387 -6.799 1.00 71.19 73 PHE A N 1
ATOM 573 C CA . PHE A 1 73 ? -24.312 -8.488 -5.686 1.00 71.19 73 PHE A CA 1
ATOM 574 C C . PHE A 1 73 ? -25.818 -8.435 -5.430 1.00 71.19 73 PHE A C 1
ATOM 576 O O . PHE A 1 73 ? -26.546 -8.005 -6.327 1.00 71.19 73 PHE A O 1
ATOM 583 N N . PRO A 1 74 ? -26.293 -8.793 -4.225 1.00 65.50 74 PRO A N 1
ATOM 584 C CA . PRO A 1 74 ? -27.675 -8.533 -3.857 1.00 65.50 74 PRO A CA 1
ATOM 585 C C . PRO A 1 74 ? -27.890 -7.015 -3.756 1.00 65.50 74 PRO A C 1
ATOM 587 O O . PRO A 1 74 ? -27.272 -6.336 -2.936 1.00 65.50 74 PRO A O 1
ATOM 590 N N . GLY A 1 75 ? -28.736 -6.470 -4.624 1.00 59.69 75 GLY A N 1
ATOM 591 C CA . GLY A 1 75 ? -29.268 -5.117 -4.538 1.00 59.69 75 GLY A CA 1
ATOM 592 C C . GLY A 1 75 ? -30.698 -5.177 -4.019 1.00 59.69 75 GLY A C 1
ATOM 593 O O . GLY A 1 75 ? -31.499 -5.965 -4.509 1.00 59.69 75 GLY A O 1
ATOM 594 N N . SER A 1 76 ? -31.032 -4.351 -3.030 1.00 52.50 76 SER A N 1
ATOM 595 C CA . SER A 1 76 ? -32.416 -4.132 -2.607 1.00 52.50 76 SER A CA 1
ATOM 596 C C . SER A 1 76 ? -32.691 -2.641 -2.649 1.00 52.50 76 SER A C 1
ATOM 598 O O . SER A 1 76 ? -32.134 -1.871 -1.868 1.00 52.50 76 SER A O 1
ATOM 600 N N . ILE A 1 77 ? -33.530 -2.226 -3.594 1.00 47.41 77 ILE A N 1
ATOM 601 C CA . ILE A 1 77 ? -34.128 -0.891 -3.602 1.00 47.41 77 ILE A CA 1
ATOM 602 C C . ILE A 1 77 ? -35.637 -1.107 -3.625 1.00 47.41 77 ILE A C 1
ATOM 604 O O . ILE A 1 77 ? -36.147 -1.861 -4.454 1.00 47.41 77 ILE A O 1
ATOM 608 N N . SER A 1 78 ? -36.365 -0.456 -2.711 1.00 46.62 78 SER A N 1
ATOM 609 C CA . SER A 1 78 ? -37.838 -0.510 -2.652 1.00 46.62 78 SER A CA 1
ATOM 610 C C . SER A 1 78 ? -38.428 -1.933 -2.579 1.00 46.62 78 SER A C 1
ATOM 612 O O . SER A 1 78 ? -39.448 -2.215 -3.194 1.00 46.62 78 SER A O 1
ATOM 614 N N . GLY A 1 79 ? -37.773 -2.856 -1.862 1.00 55.19 79 GLY A N 1
ATOM 615 C CA . GLY A 1 79 ? -38.244 -4.241 -1.701 1.00 55.19 79 GLY A CA 1
ATOM 616 C C . GLY A 1 79 ? -38.080 -5.132 -2.940 1.00 55.19 79 GLY A C 1
ATOM 617 O O . GLY A 1 79 ? -38.348 -6.329 -2.866 1.00 55.19 79 GLY A O 1
ATOM 618 N N . HIS A 1 80 ? -37.592 -4.586 -4.057 1.00 45.38 80 HIS A N 1
ATOM 619 C CA . HIS A 1 80 ? -37.215 -5.358 -5.233 1.00 45.38 80 HIS A CA 1
ATOM 620 C C . HIS A 1 80 ? -35.755 -5.788 -5.116 1.00 45.38 80 HIS A C 1
ATOM 622 O O . HIS A 1 80 ? -34.846 -4.954 -5.130 1.00 45.38 80 HIS A O 1
ATOM 628 N N . VAL A 1 81 ? -35.547 -7.101 -5.004 1.00 56.91 81 VAL A N 1
ATOM 629 C CA . VAL A 1 81 ? -34.219 -7.713 -5.045 1.00 56.91 81 VAL A CA 1
ATOM 630 C C . VAL A 1 81 ? -33.799 -7.852 -6.502 1.00 56.91 81 VAL A C 1
ATOM 632 O O . VAL A 1 81 ? -34.466 -8.528 -7.284 1.00 56.91 81 VAL A O 1
ATOM 635 N N . TRP A 1 82 ? -32.701 -7.210 -6.874 1.00 56.66 82 TRP A N 1
ATOM 636 C CA . TRP A 1 82 ? -32.070 -7.374 -8.178 1.00 56.66 82 TRP A CA 1
ATOM 637 C C . TRP A 1 82 ? -30.584 -7.635 -7.996 1.00 56.66 82 TRP A C 1
ATOM 639 O O . TRP A 1 82 ? -29.993 -7.335 -6.961 1.00 56.66 82 TRP A O 1
ATOM 649 N N . ALA A 1 83 ? -29.991 -8.241 -9.013 1.00 61.19 83 ALA A N 1
ATOM 650 C CA . ALA A 1 83 ? -28.614 -8.671 -8.987 1.00 61.19 83 ALA A CA 1
ATOM 651 C C . ALA A 1 83 ? -27.785 -7.845 -9.950 1.00 61.19 83 ALA A C 1
ATOM 653 O O . ALA A 1 83 ? -27.975 -7.909 -11.165 1.00 61.19 83 ALA A O 1
ATOM 654 N N . GLU A 1 84 ? -26.828 -7.105 -9.416 1.00 69.06 84 GLU A N 1
ATOM 655 C CA . GLU A 1 84 ? -25.771 -6.544 -10.240 1.00 69.06 84 GLU A CA 1
ATOM 656 C C . GLU A 1 84 ? -24.742 -7.652 -10.494 1.00 69.06 84 GLU A C 1
ATOM 658 O O . GLU A 1 84 ? -24.083 -8.138 -9.568 1.00 69.06 84 GLU A O 1
ATOM 663 N N . ALA A 1 85 ? -24.630 -8.082 -11.750 1.00 74.00 85 ALA A N 1
ATOM 664 C CA . ALA A 1 85 ? -23.689 -9.122 -12.132 1.00 74.00 85 ALA A CA 1
ATOM 665 C C . ALA A 1 85 ? -22.333 -8.532 -12.544 1.00 74.00 85 ALA A C 1
ATOM 667 O O . ALA A 1 85 ? -22.265 -7.535 -13.259 1.00 74.00 85 ALA A O 1
ATOM 668 N N . ASN A 1 86 ? -21.247 -9.213 -12.170 1.00 79.62 86 ASN A N 1
ATOM 669 C CA . ASN A 1 86 ? -19.876 -8.919 -12.613 1.00 79.62 86 ASN A CA 1
ATOM 670 C C . ASN A 1 86 ? -19.358 -7.499 -12.298 1.00 79.62 86 ASN A C 1
ATOM 672 O O . ASN A 1 86 ? -18.665 -6.899 -13.124 1.00 79.62 86 ASN A O 1
ATOM 676 N N . ILE A 1 87 ? -19.617 -6.968 -11.101 1.00 86.69 87 ILE A N 1
ATOM 677 C CA . ILE A 1 87 ? -19.023 -5.685 -10.695 1.00 86.69 87 ILE A CA 1
ATOM 678 C C . ILE A 1 87 ? -17.523 -5.861 -10.440 1.00 86.69 87 ILE A C 1
ATOM 680 O O . ILE A 1 87 ? -17.105 -6.768 -9.716 1.00 86.69 87 ILE A O 1
ATOM 684 N N . LEU A 1 88 ? -16.721 -4.946 -10.986 1.00 90.44 88 LEU A N 1
ATOM 685 C CA . LEU A 1 88 ? -15.312 -4.782 -10.643 1.00 90.44 88 LEU A CA 1
ATOM 686 C C . LEU A 1 88 ? -15.128 -3.568 -9.731 1.00 90.44 88 LEU A C 1
ATOM 688 O O . LEU A 1 88 ? -15.454 -2.446 -10.113 1.00 90.44 88 LEU A O 1
ATOM 692 N N . LEU A 1 89 ? -14.556 -3.783 -8.549 1.00 90.75 89 LEU A N 1
ATOM 693 C CA . LEU A 1 89 ? -14.244 -2.721 -7.592 1.00 90.75 89 LEU A CA 1
ATOM 694 C C . LEU A 1 89 ? -12.733 -2.648 -7.388 1.00 90.75 89 LEU A C 1
ATOM 696 O O . LEU A 1 89 ? -12.063 -3.668 -7.273 1.00 90.75 89 LEU A O 1
ATOM 700 N N . SER A 1 90 ? -12.182 -1.439 -7.372 1.00 91.94 90 SER A N 1
ATOM 701 C CA . SER A 1 90 ? -10.759 -1.161 -7.141 1.00 91.94 90 SER A CA 1
ATOM 702 C C . SER A 1 90 ? -10.599 -0.226 -5.963 1.00 91.94 90 SER A C 1
ATOM 704 O O . SER A 1 90 ? -11.547 0.476 -5.628 1.00 91.94 90 SER A O 1
ATOM 706 N N . ASP A 1 91 ? -9.366 -0.144 -5.460 1.00 92.25 91 ASP A N 1
ATOM 707 C CA . ASP A 1 91 ? -9.018 0.545 -4.221 1.00 92.25 91 ASP A CA 1
ATOM 708 C C . ASP A 1 91 ? -9.594 -0.185 -3.009 1.00 92.25 91 ASP A C 1
ATOM 710 O O . ASP A 1 91 ? -10.798 -0.296 -2.822 1.00 92.25 91 ASP A O 1
ATOM 714 N N . SER A 1 92 ? -8.705 -0.714 -2.180 1.00 93.44 92 SER A N 1
ATOM 715 C CA . SER A 1 92 ? -9.059 -1.467 -0.979 1.00 93.44 92 SER A CA 1
ATOM 716 C C . SER A 1 92 ? -10.026 -0.727 -0.049 1.00 93.44 92 SER A C 1
ATOM 718 O O . SER A 1 92 ? -10.908 -1.369 0.502 1.00 93.44 92 SER A O 1
ATOM 720 N N . THR A 1 93 ? -9.902 0.594 0.108 1.00 93.38 93 THR A N 1
ATOM 721 C CA . THR A 1 93 ? -10.756 1.376 1.012 1.00 93.38 93 THR A CA 1
ATOM 722 C C . THR A 1 93 ? -12.146 1.557 0.404 1.00 93.38 93 THR A C 1
ATOM 724 O O . THR A 1 93 ? -13.146 1.344 1.086 1.00 93.38 93 THR A O 1
ATOM 727 N N . LEU A 1 94 ? -12.224 1.858 -0.897 1.00 93.19 94 LEU A N 1
ATOM 728 C CA . LEU A 1 94 ? -13.504 1.934 -1.613 1.00 93.19 94 LEU A CA 1
ATOM 729 C C . LEU A 1 94 ? -14.204 0.575 -1.705 1.00 93.19 94 LEU A C 1
ATOM 731 O O . LEU A 1 94 ? -15.424 0.505 -1.598 1.00 93.19 94 LEU A O 1
ATOM 735 N N . ILE A 1 95 ? -13.444 -0.507 -1.888 1.00 94.38 95 ILE A N 1
ATOM 736 C CA . ILE A 1 95 ? -13.971 -1.873 -1.863 1.00 94.38 95 ILE A CA 1
ATOM 737 C C . ILE A 1 95 ? -14.668 -2.130 -0.525 1.00 94.38 95 ILE A C 1
ATOM 739 O O . ILE A 1 95 ? -15.823 -2.544 -0.521 1.00 94.38 95 ILE A O 1
ATOM 743 N N . ILE A 1 96 ? -13.991 -1.853 0.592 1.00 94.19 96 ILE A N 1
ATOM 744 C CA . ILE A 1 96 ? -14.541 -2.067 1.936 1.00 94.19 96 ILE A CA 1
ATOM 745 C C . ILE A 1 96 ? -15.785 -1.200 2.154 1.00 94.19 96 ILE A C 1
ATOM 747 O O . ILE A 1 96 ? -16.808 -1.725 2.576 1.00 94.19 96 ILE A O 1
ATOM 751 N N . ASP A 1 97 ? -15.745 0.086 1.793 1.00 92.88 97 ASP A N 1
ATOM 752 C CA . ASP A 1 97 ? -16.899 0.992 1.905 1.00 92.88 97 ASP A CA 1
ATOM 753 C C . ASP A 1 97 ? -18.123 0.476 1.127 1.00 92.88 97 ASP A C 1
ATOM 755 O O . ASP A 1 97 ? -19.227 0.428 1.671 1.00 92.88 97 ASP A O 1
ATOM 759 N N . VAL A 1 98 ? -17.938 0.013 -0.114 1.00 91.75 98 VAL A N 1
ATOM 760 C CA . VAL A 1 98 ? -19.034 -0.549 -0.919 1.00 91.75 98 VAL A CA 1
ATOM 761 C C . VAL A 1 98 ? -19.579 -1.838 -0.303 1.00 91.75 98 VAL A C 1
ATOM 763 O O . VAL A 1 98 ? -20.798 -2.006 -0.244 1.00 91.75 98 VAL A O 1
ATOM 766 N N . LEU A 1 99 ? -18.714 -2.741 0.169 1.00 91.12 99 LEU A N 1
ATOM 767 C CA . LEU A 1 99 ? -19.148 -3.981 0.821 1.00 91.12 99 LEU A CA 1
ATOM 768 C C . LEU A 1 99 ? -19.915 -3.697 2.120 1.00 91.12 99 LEU A C 1
ATOM 770 O O . LEU A 1 99 ? -20.944 -4.330 2.362 1.00 91.12 99 LEU A O 1
ATOM 774 N N . SER A 1 100 ? -19.467 -2.721 2.911 1.00 91.44 100 SER A N 1
ATOM 775 C CA . SER A 1 100 ? -20.130 -2.318 4.153 1.00 91.44 100 SER A CA 1
ATOM 776 C C . SER A 1 100 ? -21.488 -1.669 3.899 1.00 91.44 100 SER A C 1
ATOM 778 O O . SER A 1 100 ? -22.489 -2.080 4.480 1.00 91.44 100 SER A O 1
ATOM 780 N N . ARG A 1 101 ? -21.578 -0.713 2.962 1.00 89.38 101 ARG A N 1
ATOM 781 C CA . ARG A 1 101 ? -22.856 -0.063 2.602 1.00 89.38 101 ARG A CA 1
ATOM 782 C C . ARG A 1 101 ? -23.892 -1.038 2.054 1.00 89.38 101 ARG A C 1
ATOM 784 O O . ARG A 1 101 ? -25.087 -0.795 2.185 1.00 89.38 101 ARG A O 1
ATOM 791 N N . ARG A 1 102 ? -23.440 -2.127 1.427 1.00 85.12 102 ARG A N 1
ATOM 792 C CA . ARG A 1 102 ? -24.303 -3.198 0.911 1.00 85.12 102 ARG A CA 1
ATOM 793 C C . ARG A 1 102 ? -24.609 -4.285 1.948 1.00 85.12 102 ARG A C 1
ATOM 795 O O . ARG A 1 102 ? -25.235 -5.276 1.596 1.00 85.12 102 ARG A O 1
ATOM 802 N N . GLY A 1 103 ? -24.179 -4.119 3.201 1.00 87.12 103 GLY A N 1
ATOM 803 C CA . GLY A 1 103 ? -24.443 -5.066 4.288 1.00 87.12 103 GLY A CA 1
ATOM 804 C C . GLY A 1 103 ? -23.726 -6.410 4.141 1.00 87.12 103 GLY A C 1
ATOM 805 O O . GLY A 1 103 ? -24.121 -7.381 4.776 1.00 87.12 103 GLY A O 1
ATOM 806 N N . ILE A 1 104 ? -22.697 -6.486 3.292 1.00 88.31 104 ILE A N 1
ATOM 807 C CA . ILE A 1 104 ? -21.923 -7.713 3.053 1.00 88.31 104 ILE A CA 1
ATOM 808 C C . ILE A 1 104 ? -20.803 -7.849 4.077 1.00 88.31 104 ILE A C 1
ATOM 810 O O . ILE A 1 104 ? -20.523 -8.947 4.545 1.00 88.31 104 ILE A O 1
ATOM 814 N N . ALA A 1 105 ? -20.156 -6.733 4.406 1.00 90.56 105 ALA A N 1
ATOM 815 C CA . ALA A 1 105 ? -19.170 -6.656 5.471 1.00 90.56 105 ALA A CA 1
ATOM 816 C C . ALA A 1 105 ? -19.751 -5.833 6.635 1.00 90.56 105 ALA A C 1
ATOM 818 O O . ALA A 1 1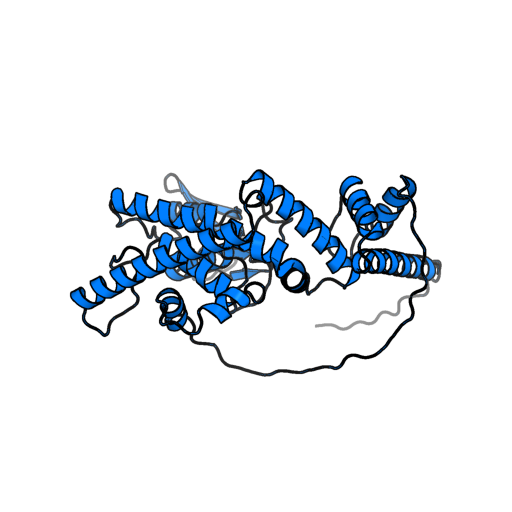05 ? -20.411 -4.826 6.382 1.00 90.56 105 ALA A O 1
ATOM 819 N N . PRO A 1 106 ? -19.510 -6.208 7.902 1.00 92.94 106 PRO A N 1
ATOM 820 C CA . PRO A 1 106 ? -19.862 -5.349 9.031 1.00 92.94 106 PRO A CA 1
ATOM 821 C C . PRO A 1 106 ? -19.007 -4.075 9.008 1.00 92.94 106 PRO A C 1
ATOM 823 O O . PRO A 1 106 ? -17.853 -4.137 8.585 1.00 92.94 106 PRO A O 1
ATOM 826 N N . ASP A 1 107 ? -19.531 -2.940 9.476 1.00 93.31 107 ASP A N 1
ATOM 827 C CA . ASP A 1 107 ? -18.726 -1.733 9.721 1.00 93.31 107 ASP A CA 1
ATOM 828 C C . ASP A 1 107 ? -17.960 -1.888 11.044 1.00 93.31 107 ASP A C 1
ATOM 830 O O . ASP A 1 107 ? -18.554 -1.830 12.118 1.00 93.31 107 ASP A O 1
ATOM 834 N N . LEU A 1 108 ? -16.638 -2.078 10.964 1.00 92.62 108 LEU A N 1
ATOM 835 C CA . LEU A 1 108 ? -15.770 -2.254 12.138 1.00 92.62 108 LEU A CA 1
ATOM 836 C C . LEU A 1 108 ? -15.668 -0.993 12.999 1.00 92.62 108 LEU A C 1
ATOM 838 O O . LEU A 1 108 ? -15.358 -1.063 14.181 1.00 92.62 108 LEU A O 1
ATOM 842 N N . ASN A 1 109 ? -15.939 0.173 12.416 1.00 94.31 109 ASN A N 1
ATOM 843 C CA . ASN A 1 109 ? -15.866 1.444 13.119 1.00 94.31 109 ASN A CA 1
ATOM 844 C C . ASN A 1 109 ? -17.245 1.899 13.629 1.00 94.31 109 ASN A C 1
ATOM 846 O O . ASN A 1 109 ? -17.377 3.047 14.067 1.00 94.31 109 ASN A O 1
ATOM 850 N N . ALA A 1 110 ? -18.275 1.045 13.563 1.00 91.38 110 ALA A N 1
ATOM 851 C CA . ALA A 1 110 ? -19.645 1.390 13.949 1.00 91.38 110 ALA A CA 1
ATOM 852 C C . ALA A 1 110 ? -19.764 1.793 15.426 1.00 91.38 110 ALA A C 1
ATOM 854 O O . ALA A 1 110 ? -20.529 2.696 15.758 1.00 91.38 110 ALA A O 1
ATOM 855 N N . VAL A 1 111 ? -18.982 1.152 16.299 1.00 88.81 111 VAL A N 1
ATOM 856 C CA . VAL A 1 111 ? -18.988 1.391 17.752 1.00 88.81 111 VAL A CA 1
ATOM 857 C C . VAL A 1 111 ? -18.138 2.593 18.178 1.00 88.81 111 VAL A C 1
ATOM 859 O O . VAL A 1 111 ? -18.192 3.009 19.333 1.00 88.81 111 VAL A O 1
ATOM 862 N N . LEU A 1 112 ? -17.346 3.168 17.265 1.00 93.12 112 LEU A N 1
ATOM 863 C CA . LEU A 1 112 ? -16.419 4.249 17.595 1.00 93.12 112 LEU A CA 1
ATOM 864 C C . LEU A 1 112 ? -17.134 5.600 17.714 1.00 93.12 112 LEU A C 1
ATOM 866 O O . LEU A 1 112 ? -17.852 6.034 16.807 1.00 93.12 112 LEU A O 1
ATOM 870 N N . GLY A 1 113 ? -16.843 6.322 18.799 1.00 94.75 113 GLY A N 1
ATOM 871 C CA . GLY A 1 113 ? -17.226 7.724 18.949 1.00 94.75 113 GLY A CA 1
ATOM 872 C C . GLY A 1 113 ? -16.499 8.643 17.949 1.00 94.75 113 GLY A C 1
ATOM 873 O O . GLY A 1 113 ? -15.486 8.249 17.366 1.00 94.75 113 GLY A O 1
ATOM 874 N N . PRO A 1 114 ? -16.967 9.892 17.746 1.00 95.62 114 PRO A N 1
ATOM 875 C CA . PRO A 1 114 ? -16.403 10.802 16.742 1.00 95.62 114 PRO A CA 1
ATOM 876 C C . PRO A 1 114 ? -14.891 11.035 16.873 1.00 95.62 114 PRO A C 1
ATOM 878 O O . PRO A 1 114 ? -14.190 11.107 15.865 1.00 95.62 114 PRO A O 1
ATOM 881 N N . GLU A 1 115 ? -14.386 11.122 18.106 1.00 96.31 115 GLU A N 1
ATOM 882 C CA . GLU A 1 115 ? -12.960 11.305 18.384 1.00 96.31 115 GLU A CA 1
ATOM 883 C C . GLU A 1 115 ? -12.134 10.088 17.940 1.00 96.31 115 GLU A C 1
ATOM 885 O O . GLU A 1 115 ? -11.151 10.233 17.213 1.00 96.31 115 GLU A O 1
ATOM 890 N N . ASP A 1 116 ? -12.557 8.880 18.309 1.00 95.44 116 ASP A N 1
ATOM 891 C CA . ASP A 1 116 ? -11.827 7.658 17.966 1.00 95.44 116 ASP A CA 1
ATOM 892 C C . ASP A 1 116 ? -11.929 7.327 16.475 1.00 95.44 116 ASP A C 1
ATOM 894 O O . ASP A 1 116 ? -10.964 6.842 15.890 1.00 95.44 116 ASP A O 1
ATOM 898 N N . ARG A 1 117 ? -13.031 7.699 15.810 1.00 95.75 117 ARG A N 1
ATOM 899 C CA . ARG A 1 117 ? -13.128 7.647 14.340 1.00 95.75 117 ARG A CA 1
ATOM 900 C C . ARG A 1 117 ? -12.115 8.569 13.661 1.00 95.75 117 ARG A C 1
ATOM 902 O O . ARG A 1 117 ? -11.552 8.206 12.628 1.00 95.75 117 ARG A O 1
ATOM 909 N N . ALA A 1 118 ? -11.871 9.755 14.222 1.00 97.56 118 ALA A N 1
ATOM 910 C CA . ALA A 1 118 ? -10.850 10.663 13.706 1.00 97.56 118 ALA A CA 1
ATOM 911 C C . ALA A 1 118 ? -9.434 10.104 13.928 1.00 97.56 118 ALA A C 1
ATOM 913 O O . ALA A 1 118 ? -8.609 10.167 13.015 1.00 97.56 118 ALA A O 1
ATOM 914 N N . LYS A 1 119 ? -9.167 9.499 15.096 1.00 97.44 119 LYS A N 1
ATOM 915 C CA . LYS A 1 119 ? -7.895 8.811 15.383 1.00 97.44 119 LYS A CA 1
ATOM 916 C C . LYS A 1 119 ? -7.661 7.634 14.436 1.00 97.44 119 LYS A C 1
ATOM 918 O O . LYS A 1 119 ? -6.591 7.556 13.841 1.00 97.44 119 LYS A O 1
ATOM 923 N N . ASP A 1 120 ? -8.659 6.772 14.239 1.00 97.38 120 ASP A N 1
ATOM 924 C CA . ASP A 1 120 ? -8.613 5.658 13.283 1.00 97.38 120 ASP A CA 1
ATOM 925 C C . ASP A 1 120 ? -8.213 6.146 11.881 1.00 97.38 120 ASP A C 1
ATOM 927 O O . ASP A 1 120 ? -7.261 5.641 11.281 1.00 97.38 120 ASP A O 1
ATOM 931 N N . LEU A 1 121 ? -8.883 7.193 11.384 1.00 97.56 121 LEU A N 1
ATOM 932 C CA . LEU A 1 121 ? -8.564 7.786 10.088 1.00 97.56 121 LEU A CA 1
ATOM 933 C C . LEU A 1 121 ? -7.137 8.335 10.032 1.00 97.56 121 LEU A C 1
ATOM 935 O O . LEU A 1 121 ? -6.444 8.111 9.038 1.00 97.56 121 LEU A O 1
ATOM 939 N N . ALA A 1 122 ? -6.688 9.023 11.081 1.00 98.25 122 ALA A N 1
ATOM 940 C CA . ALA A 1 122 ? -5.341 9.574 11.149 1.00 98.25 122 ALA A CA 1
ATOM 941 C C . ALA A 1 122 ? -4.266 8.474 11.119 1.00 98.25 122 ALA A C 1
ATOM 943 O O . ALA A 1 122 ? -3.286 8.604 10.385 1.00 98.25 122 ALA A O 1
ATOM 944 N N . LEU A 1 123 ? -4.464 7.369 11.848 1.00 97.62 123 LEU A N 1
ATOM 945 C CA . LEU A 1 123 ? -3.536 6.233 11.851 1.00 97.62 123 LEU A CA 1
ATOM 946 C C . LEU A 1 123 ? -3.468 5.556 10.480 1.00 97.62 123 LEU A C 1
ATOM 948 O O . LEU A 1 123 ? -2.375 5.303 9.969 1.00 97.62 123 LEU A O 1
ATOM 952 N N . ARG A 1 124 ? -4.621 5.317 9.844 1.00 97.88 124 ARG A N 1
ATOM 953 C CA . ARG A 1 124 ? -4.664 4.762 8.484 1.00 97.88 124 ARG A CA 1
ATOM 954 C C . ARG A 1 124 ? -3.968 5.675 7.482 1.00 97.88 124 ARG A C 1
ATOM 956 O O . ARG A 1 124 ? -3.148 5.197 6.704 1.00 97.88 124 ARG A O 1
ATOM 963 N N . ALA A 1 125 ? -4.232 6.979 7.537 1.00 97.75 125 ALA A N 1
ATOM 964 C CA . ALA A 1 125 ? -3.580 7.956 6.670 1.00 97.75 125 ALA A CA 1
ATOM 965 C C . ALA A 1 125 ? -2.062 8.014 6.909 1.00 97.75 125 ALA A C 1
ATOM 967 O O . ALA A 1 125 ? -1.296 8.094 5.955 1.00 97.75 125 ALA A O 1
ATOM 968 N N . LEU A 1 126 ? -1.593 7.912 8.156 1.00 97.75 126 LEU A N 1
ATOM 969 C CA . LEU A 1 126 ? -0.160 7.884 8.455 1.00 97.75 126 LEU A CA 1
ATOM 970 C C . LEU A 1 126 ? 0.535 6.671 7.812 1.00 97.75 126 LEU A C 1
ATOM 972 O O . LEU A 1 126 ? 1.629 6.796 7.256 1.00 97.75 12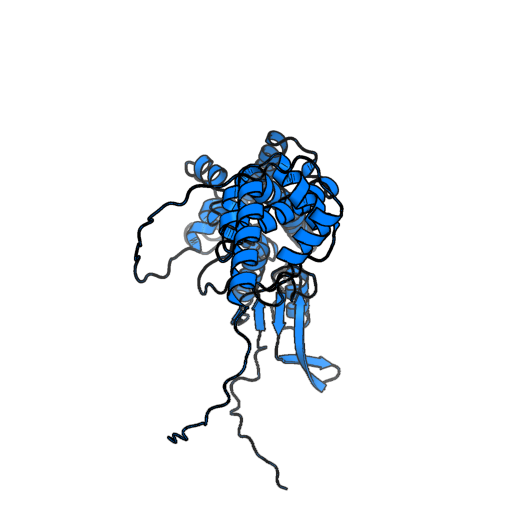6 LEU A O 1
ATOM 976 N N . LEU A 1 127 ? -0.107 5.504 7.829 1.00 96.62 127 LEU A N 1
ATOM 977 C CA . LEU A 1 127 ? 0.426 4.303 7.187 1.00 96.62 127 LEU A CA 1
ATOM 978 C C . LEU A 1 127 ? 0.357 4.401 5.653 1.00 96.62 127 LEU A C 1
ATOM 980 O O . LEU A 1 127 ? 1.347 4.166 4.958 1.00 96.62 127 LEU A O 1
ATOM 984 N N . GLU A 1 128 ? -0.797 4.783 5.114 1.00 96.56 128 GLU A N 1
ATOM 985 C CA . GLU A 1 128 ? -1.082 4.716 3.677 1.00 96.56 128 GLU A CA 1
ATOM 986 C C . GLU A 1 128 ? -0.521 5.895 2.883 1.00 96.56 128 GLU A C 1
ATOM 988 O O . GLU A 1 128 ? -0.069 5.700 1.758 1.00 96.56 128 GLU A O 1
ATOM 993 N N . GLU A 1 129 ? -0.487 7.091 3.470 1.00 95.00 129 GLU A N 1
ATOM 994 C CA . GLU A 1 129 ? -0.091 8.329 2.787 1.00 95.00 129 GLU A CA 1
ATOM 995 C C . GLU A 1 129 ? 1.332 8.787 3.135 1.00 95.00 129 GLU A C 1
ATOM 997 O O . GLU A 1 129 ? 1.889 9.658 2.459 1.00 95.00 129 GLU A O 1
ATOM 1002 N N . LYS A 1 130 ? 1.953 8.213 4.177 1.00 96.31 130 LYS A N 1
ATOM 1003 C CA . LYS A 1 130 ? 3.356 8.488 4.538 1.00 96.31 130 LYS A CA 1
ATOM 1004 C C . LYS A 1 130 ? 4.212 7.234 4.483 1.00 96.31 130 LYS A C 1
ATOM 1006 O O . LYS A 1 130 ? 5.068 7.121 3.604 1.00 96.31 130 LYS A O 1
ATOM 1011 N N . LEU A 1 131 ? 3.966 6.274 5.374 1.00 95.25 131 LEU A N 1
ATOM 1012 C CA . LEU A 1 131 ? 4.831 5.101 5.523 1.00 95.25 131 LEU A CA 1
ATOM 1013 C C . LEU A 1 131 ? 4.941 4.279 4.229 1.00 95.25 131 LEU A C 1
ATOM 1015 O O . LEU A 1 131 ? 6.021 3.794 3.885 1.00 95.25 131 LEU A O 1
ATOM 1019 N N . TYR A 1 132 ? 3.848 4.162 3.473 1.00 95.69 132 TYR A N 1
ATOM 1020 C CA . TYR A 1 132 ? 3.838 3.489 2.176 1.00 95.69 132 TYR A CA 1
ATOM 1021 C C . TYR A 1 132 ? 4.866 4.061 1.194 1.00 95.69 132 TYR A C 1
ATOM 1023 O O . TYR A 1 132 ? 5.567 3.296 0.523 1.00 95.69 132 TYR A O 1
ATOM 1031 N N . PHE A 1 133 ? 4.986 5.387 1.101 1.00 96.50 133 PHE A N 1
ATOM 1032 C CA . PHE A 1 133 ? 5.918 6.018 0.169 1.00 96.50 133 PHE A CA 1
ATOM 1033 C C . PHE A 1 133 ? 7.370 5.858 0.625 1.00 96.50 133 PHE A C 1
ATOM 1035 O O . PHE A 1 133 ? 8.229 5.599 -0.218 1.00 96.50 133 PHE A O 1
ATOM 1042 N N . TYR A 1 134 ? 7.638 5.879 1.935 1.00 95.50 134 TYR A N 1
ATOM 1043 C CA . TYR A 1 134 ? 8.966 5.562 2.476 1.00 95.50 134 TYR A CA 1
ATOM 1044 C C . TYR A 1 134 ? 9.381 4.120 2.158 1.00 95.50 134 TYR A C 1
ATOM 1046 O O . TYR A 1 134 ? 10.476 3.890 1.643 1.00 95.50 134 TYR A O 1
ATOM 1054 N N . HIS A 1 135 ? 8.487 3.143 2.343 1.00 91.69 135 HIS A N 1
ATOM 1055 C CA . HIS A 1 135 ? 8.756 1.760 1.929 1.00 91.69 135 HIS A CA 1
ATOM 1056 C C . HIS A 1 135 ? 8.858 1.603 0.410 1.00 91.69 135 HIS A C 1
ATOM 1058 O O . HIS A 1 135 ? 9.622 0.772 -0.076 1.00 91.69 135 HIS A O 1
ATOM 1064 N N . THR A 1 136 ? 8.094 2.375 -0.364 1.00 93.25 136 THR A N 1
ATOM 1065 C CA . THR A 1 136 ? 8.179 2.348 -1.829 1.00 93.25 136 THR A CA 1
ATOM 1066 C C . THR A 1 136 ? 9.550 2.825 -2.294 1.00 93.25 136 THR A C 1
ATOM 1068 O O . THR A 1 136 ? 10.148 2.176 -3.153 1.00 93.25 136 THR A O 1
ATOM 1071 N N . TRP A 1 137 ? 10.068 3.903 -1.700 1.00 95.50 137 TRP A N 1
ATOM 1072 C CA . TRP A 1 137 ? 11.428 4.376 -1.942 1.00 95.50 137 TRP A CA 1
ATOM 1073 C C . TRP A 1 137 ? 12.459 3.305 -1.570 1.00 95.50 137 TRP A C 1
ATOM 1075 O O . TRP A 1 137 ? 13.291 2.938 -2.393 1.00 95.50 137 TRP A O 1
ATOM 1085 N N . GLU A 1 138 ? 12.353 2.709 -0.384 1.00 90.88 138 GLU A N 1
ATOM 1086 C CA . GLU A 1 138 ? 13.291 1.673 0.060 1.00 90.88 138 GLU A CA 1
ATOM 1087 C C . GLU A 1 138 ? 13.295 0.445 -0.864 1.00 90.88 138 GLU A C 1
ATOM 1089 O O . GLU A 1 138 ? 14.353 -0.075 -1.214 1.00 90.88 138 GLU A O 1
ATOM 1094 N N . ARG A 1 139 ? 12.123 -0.007 -1.319 1.00 88.94 139 ARG A N 1
ATOM 1095 C CA . ARG A 1 139 ? 12.001 -1.181 -2.194 1.00 88.94 139 ARG A CA 1
ATOM 1096 C C . ARG A 1 139 ? 12.495 -0.902 -3.608 1.00 88.94 139 ARG A C 1
ATOM 1098 O O . ARG A 1 139 ? 13.258 -1.688 -4.155 1.00 88.94 139 ARG A O 1
ATOM 1105 N N . TRP A 1 140 ? 12.038 0.187 -4.221 1.00 92.19 140 TRP A N 1
ATOM 1106 C CA . TRP A 1 140 ? 12.297 0.444 -5.639 1.00 92.19 140 TRP A CA 1
ATOM 1107 C C . TRP A 1 140 ? 13.554 1.260 -5.900 1.00 92.19 140 TRP A C 1
ATOM 1109 O O . TRP A 1 140 ? 14.091 1.139 -6.993 1.00 92.19 140 TRP A O 1
ATOM 1119 N N . VAL A 1 141 ? 14.031 2.052 -4.940 1.00 92.69 141 VAL A N 1
ATOM 1120 C CA . VAL A 1 141 ? 15.232 2.885 -5.093 1.00 92.69 141 VAL A CA 1
ATOM 1121 C C . VAL A 1 141 ? 16.425 2.238 -4.400 1.00 92.69 141 VAL A C 1
ATOM 1123 O O . VAL A 1 141 ? 17.404 1.919 -5.067 1.00 92.69 141 VAL A O 1
ATOM 1126 N N . GLN A 1 142 ? 16.337 1.985 -3.093 1.00 90.94 142 GLN A N 1
ATOM 1127 C CA . GLN A 1 142 ? 17.470 1.449 -2.330 1.00 90.94 142 GLN A CA 1
ATOM 1128 C C . GLN A 1 142 ? 17.727 -0.039 -2.621 1.00 90.94 142 GLN A C 1
ATOM 1130 O O . GLN A 1 142 ? 18.867 -0.442 -2.830 1.00 90.94 142 GLN A O 1
ATOM 1135 N N . ASN A 1 143 ? 16.670 -0.852 -2.693 1.00 90.75 143 ASN A N 1
ATOM 1136 C CA . ASN A 1 143 ? 16.747 -2.308 -2.862 1.00 90.75 143 ASN A CA 1
ATOM 1137 C C . ASN A 1 143 ? 16.266 -2.770 -4.247 1.00 90.75 143 ASN A C 1
ATOM 1139 O O . ASN A 1 143 ? 15.688 -3.852 -4.399 1.00 90.75 143 ASN A O 1
ATOM 1143 N N . TYR A 1 144 ? 16.520 -1.943 -5.267 1.00 92.19 144 TYR A N 1
ATOM 1144 C CA . TYR A 1 144 ? 15.982 -2.095 -6.620 1.00 92.19 144 TYR A CA 1
ATOM 1145 C C . TYR A 1 144 ? 16.144 -3.507 -7.202 1.00 92.19 144 TYR A C 1
ATOM 1147 O O . TYR A 1 144 ? 15.178 -4.065 -7.715 1.00 92.19 144 TYR A O 1
ATOM 1155 N N . TYR A 1 145 ? 17.335 -4.108 -7.114 1.00 91.00 145 TYR A N 1
ATOM 1156 C CA . TYR A 1 145 ? 17.594 -5.421 -7.714 1.00 91.00 145 TYR A CA 1
ATOM 1157 C C . TYR A 1 145 ? 16.763 -6.533 -7.068 1.00 91.00 145 TYR A C 1
ATOM 1159 O O . TYR A 1 145 ? 16.092 -7.279 -7.781 1.00 91.00 145 TYR A O 1
ATOM 1167 N N . SER A 1 146 ? 16.728 -6.590 -5.734 1.00 89.44 146 SER A N 1
ATOM 1168 C CA . SER A 1 146 ? 15.913 -7.552 -4.984 1.00 89.44 146 SER A CA 1
ATOM 1169 C C . SER A 1 146 ? 14.424 -7.382 -5.286 1.00 89.44 146 SER A C 1
ATOM 1171 O O . SER A 1 146 ? 13.713 -8.364 -5.506 1.00 89.44 146 SER A O 1
ATOM 1173 N N . MET A 1 147 ? 13.951 -6.132 -5.348 1.00 89.25 147 MET A N 1
ATOM 1174 C CA . MET A 1 147 ? 12.553 -5.825 -5.648 1.00 89.25 147 MET A CA 1
ATOM 1175 C C . MET A 1 147 ? 12.178 -6.198 -7.085 1.00 89.25 147 MET A C 1
ATOM 1177 O O . MET A 1 147 ? 11.183 -6.889 -7.309 1.00 89.25 147 MET A O 1
ATOM 1181 N N . ARG A 1 148 ? 12.991 -5.787 -8.062 1.00 90.69 148 ARG A N 1
ATOM 1182 C CA . ARG A 1 148 ? 12.812 -6.112 -9.480 1.00 90.69 148 ARG A CA 1
ATOM 1183 C C . ARG A 1 148 ? 12.771 -7.619 -9.691 1.00 90.69 148 ARG A C 1
ATOM 1185 O O . ARG A 1 148 ? 11.875 -8.108 -10.374 1.00 90.69 148 ARG A O 1
ATOM 1192 N N . ASP A 1 149 ? 13.730 -8.343 -9.123 1.00 88.31 149 ASP A N 1
ATOM 1193 C CA . ASP A 1 149 ? 13.887 -9.773 -9.374 1.00 88.31 149 ASP A CA 1
ATOM 1194 C C . ASP A 1 149 ? 12.765 -10.600 -8.755 1.00 88.31 149 ASP A C 1
ATOM 1196 O O . ASP A 1 149 ? 12.369 -11.602 -9.346 1.00 88.31 149 ASP A O 1
ATOM 1200 N N . HIS A 1 150 ? 12.196 -10.153 -7.634 1.00 85.75 150 HIS A N 1
ATOM 1201 C CA . HIS A 1 150 ? 11.000 -10.769 -7.073 1.00 85.75 150 HIS A CA 1
ATOM 1202 C C . HIS A 1 150 ? 9.743 -10.456 -7.895 1.00 85.75 150 HIS A C 1
ATOM 1204 O O . HIS A 1 150 ? 9.015 -11.369 -8.281 1.00 85.75 150 HIS A O 1
ATOM 1210 N N . VAL A 1 151 ? 9.486 -9.173 -8.184 1.00 84.25 151 VAL A N 1
ATOM 1211 C CA . VAL A 1 151 ? 8.259 -8.738 -8.876 1.00 84.25 151 VAL A CA 1
ATOM 1212 C C . VAL A 1 151 ? 8.189 -9.281 -10.305 1.00 84.25 151 VAL A C 1
ATOM 1214 O O . VAL A 1 151 ? 7.107 -9.585 -10.799 1.00 84.25 151 VAL A O 1
ATOM 1217 N N . LEU A 1 152 ? 9.334 -9.416 -10.971 1.00 86.56 152 LEU A N 1
ATOM 1218 C CA . LEU A 1 152 ? 9.447 -9.877 -12.356 1.00 86.56 152 LEU A CA 1
ATOM 1219 C C . LEU A 1 152 ? 10.095 -11.270 -12.439 1.00 86.56 152 LEU A C 1
ATOM 1221 O O . LEU A 1 152 ? 10.755 -11.588 -13.434 1.00 86.56 152 LEU A O 1
ATOM 1225 N N . ARG A 1 153 ? 9.926 -12.099 -11.397 1.00 85.19 153 ARG A N 1
ATOM 1226 C CA . ARG A 1 153 ? 10.527 -13.443 -11.305 1.00 85.19 153 ARG A CA 1
ATOM 1227 C C . ARG A 1 153 ? 10.133 -14.360 -12.465 1.00 85.19 153 ARG A C 1
ATOM 1229 O O . ARG A 1 153 ? 10.974 -15.110 -12.951 1.00 85.19 153 ARG A O 1
ATOM 1236 N N . ASP A 1 154 ? 8.901 -14.225 -12.947 1.00 83.12 154 ASP A N 1
ATOM 1237 C CA . ASP A 1 154 ? 8.346 -15.039 -14.035 1.00 83.12 154 ASP A CA 1
ATOM 1238 C C . ASP A 1 154 ? 8.738 -14.504 -15.427 1.00 83.12 154 ASP A C 1
ATOM 1240 O O . ASP A 1 154 ? 8.532 -15.167 -16.441 1.00 83.12 154 ASP A O 1
ATOM 1244 N N . ALA A 1 155 ? 9.330 -13.303 -15.497 1.00 81.12 155 ALA A N 1
ATOM 1245 C CA . ALA A 1 155 ? 9.816 -12.725 -16.744 1.00 81.12 155 ALA A CA 1
ATOM 1246 C C . ALA A 1 155 ? 11.249 -13.206 -17.060 1.00 81.12 155 ALA A C 1
ATOM 1248 O O . ALA A 1 155 ? 12.102 -13.229 -16.156 1.00 81.12 155 ALA A O 1
ATOM 1249 N N . PRO A 1 156 ? 11.564 -13.500 -18.340 1.00 87.00 156 PRO A N 1
ATOM 1250 C CA . PRO A 1 156 ? 12.930 -13.769 -18.785 1.00 87.00 156 PRO A CA 1
ATOM 1251 C C . PRO A 1 156 ? 13.883 -12.617 -18.449 1.00 87.00 156 PRO A C 1
ATOM 1253 O O . PRO A 1 156 ? 13.485 -11.450 -18.457 1.00 87.00 156 PRO A O 1
ATOM 1256 N N . TYR A 1 157 ? 15.160 -12.930 -18.209 1.00 87.94 157 TYR A N 1
ATOM 1257 C CA . TYR A 1 157 ? 16.148 -11.962 -17.715 1.00 87.94 157 TYR A CA 1
ATOM 1258 C C . TYR A 1 157 ? 16.206 -10.639 -18.512 1.00 87.94 157 TYR A C 1
ATOM 1260 O O . TYR A 1 157 ? 16.136 -9.578 -17.889 1.00 87.94 157 TYR A O 1
ATOM 1268 N N . PRO A 1 158 ? 16.242 -10.633 -19.860 1.00 86.50 158 PRO A N 1
ATOM 1269 C CA . PRO A 1 158 ? 16.283 -9.372 -20.599 1.00 86.50 158 PRO A CA 1
ATOM 1270 C C . PRO A 1 158 ? 15.017 -8.520 -20.422 1.00 86.50 158 PRO A C 1
ATOM 1272 O O . PRO A 1 158 ? 15.095 -7.304 -20.245 1.00 86.50 158 PRO A O 1
ATOM 1275 N N . VAL A 1 159 ? 13.844 -9.162 -20.398 1.00 84.88 159 VAL A N 1
ATOM 1276 C CA . VAL A 1 159 ? 12.553 -8.493 -20.164 1.00 84.88 159 VAL A CA 1
ATOM 1277 C C . VAL A 1 159 ? 12.513 -7.915 -18.752 1.00 84.88 159 VAL A C 1
ATOM 1279 O O . VAL A 1 159 ? 12.113 -6.768 -18.562 1.00 84.88 159 VAL A O 1
ATOM 1282 N N . ARG A 1 160 ? 12.989 -8.680 -17.766 1.00 87.56 160 ARG A N 1
ATOM 1283 C CA . ARG A 1 160 ? 13.075 -8.271 -16.363 1.00 87.56 160 ARG A CA 1
ATOM 1284 C C . ARG A 1 160 ? 13.896 -7.000 -16.174 1.00 87.56 160 ARG A C 1
ATOM 1286 O O . ARG A 1 160 ? 13.458 -6.099 -15.465 1.00 87.56 160 ARG A O 1
ATOM 1293 N N . VAL A 1 161 ? 15.067 -6.914 -16.803 1.00 88.94 161 VAL A N 1
ATOM 1294 C CA . VAL A 1 161 ? 15.943 -5.737 -16.702 1.00 88.94 161 VAL A CA 1
ATOM 1295 C C . VAL A 1 161 ? 15.252 -4.493 -17.264 1.00 88.94 161 VAL A C 1
ATOM 1297 O O . VAL A 1 161 ? 15.243 -3.448 -16.615 1.00 88.94 161 VAL A O 1
ATOM 1300 N N . ILE A 1 162 ? 14.626 -4.615 -18.435 1.00 86.44 162 ILE A N 1
ATOM 1301 C CA . ILE A 1 162 ? 14.040 -3.474 -19.144 1.00 86.44 162 ILE A CA 1
ATOM 1302 C C . ILE A 1 162 ? 12.740 -3.008 -18.489 1.00 86.44 162 ILE A C 1
ATOM 1304 O O . ILE A 1 162 ? 12.589 -1.825 -1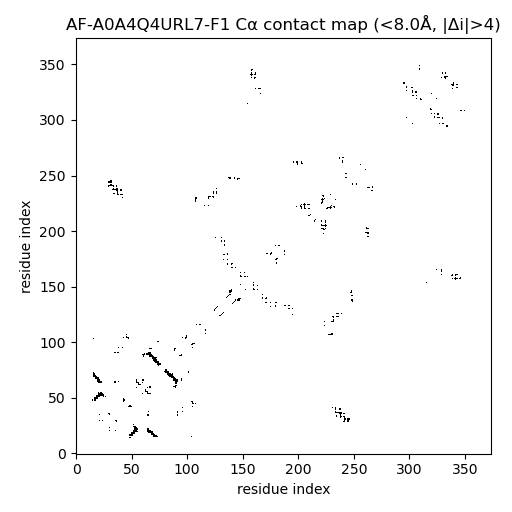8.190 1.00 86.44 162 ILE A O 1
ATOM 1308 N N . VAL A 1 163 ? 11.819 -3.929 -18.201 1.00 84.56 163 VAL A N 1
ATOM 1309 C CA . VAL A 1 163 ? 10.579 -3.601 -17.483 1.00 84.56 163 VAL A CA 1
ATOM 1310 C C . VAL A 1 163 ? 10.903 -3.069 -16.085 1.00 84.56 163 VAL A C 1
ATOM 1312 O O . VAL A 1 163 ? 10.287 -2.100 -15.645 1.00 84.56 163 VAL A O 1
ATOM 1315 N N . GLY A 1 164 ? 11.914 -3.633 -15.418 1.00 89.19 164 GLY A N 1
ATOM 1316 C CA . GLY A 1 164 ? 12.423 -3.133 -14.144 1.00 89.19 164 GLY A CA 1
ATOM 1317 C C . GLY A 1 164 ? 12.836 -1.664 -14.207 1.00 89.19 164 GLY A C 1
ATOM 1318 O O . GLY A 1 164 ? 12.398 -0.877 -13.369 1.00 89.19 164 GLY A O 1
ATOM 1319 N N . LEU A 1 165 ? 13.614 -1.278 -15.226 1.00 89.88 165 LEU A N 1
ATOM 1320 C CA . LEU A 1 165 ? 14.069 0.103 -15.404 1.00 89.88 165 LEU A CA 1
ATOM 1321 C C . LEU A 1 165 ? 12.889 1.064 -15.580 1.00 89.88 165 LEU A C 1
ATOM 1323 O O . LEU A 1 165 ? 12.875 2.149 -14.999 1.00 89.88 165 LEU A O 1
ATOM 1327 N N . LEU A 1 166 ? 11.892 0.670 -16.371 1.00 86.62 166 LEU A N 1
ATOM 1328 C CA . LEU A 1 166 ? 10.703 1.488 -16.597 1.00 86.62 166 LEU A CA 1
ATOM 1329 C C . LEU A 1 166 ? 9.903 1.681 -15.303 1.00 86.62 166 LEU A C 1
ATOM 1331 O O . LEU A 1 166 ? 9.468 2.797 -15.006 1.00 86.62 166 LEU A O 1
ATOM 1335 N N . ILE A 1 167 ? 9.757 0.626 -14.493 1.00 88.44 167 ILE A N 1
ATOM 1336 C CA . ILE A 1 167 ? 9.103 0.727 -13.183 1.00 88.44 167 ILE A CA 1
ATOM 1337 C C . ILE A 1 167 ? 9.914 1.621 -12.240 1.00 88.44 167 ILE A C 1
ATOM 1339 O O . ILE A 1 167 ? 9.323 2.481 -11.585 1.00 88.44 167 ILE A O 1
ATOM 1343 N N . TYR A 1 168 ? 11.241 1.473 -12.199 1.00 91.50 168 TYR A N 1
ATOM 1344 C CA . TYR A 1 168 ? 12.128 2.327 -11.408 1.00 91.50 168 TYR A CA 1
ATOM 1345 C C . TYR A 1 168 ? 11.932 3.804 -11.752 1.00 91.50 168 TYR A C 1
ATOM 1347 O O . TYR A 1 168 ? 11.581 4.595 -10.882 1.00 91.50 168 TYR A O 1
ATOM 1355 N N . ARG A 1 169 ? 12.058 4.173 -13.033 1.00 89.56 169 ARG A N 1
ATOM 1356 C CA . ARG A 1 169 ? 11.934 5.569 -13.490 1.00 89.56 169 ARG A CA 1
ATOM 1357 C C . ARG A 1 169 ? 10.571 6.160 -13.143 1.00 89.56 169 ARG A C 1
ATOM 1359 O O . ARG A 1 169 ? 10.497 7.252 -12.581 1.00 89.56 169 ARG A O 1
ATOM 1366 N N . LYS A 1 170 ? 9.495 5.416 -13.420 1.00 88.44 170 LYS A N 1
ATOM 1367 C CA . LYS A 1 170 ? 8.127 5.831 -13.085 1.00 88.44 170 LYS A CA 1
ATOM 1368 C C . LYS A 1 170 ? 7.942 6.016 -11.578 1.00 88.44 170 LYS A C 1
ATOM 1370 O O . LYS A 1 170 ? 7.290 6.967 -11.154 1.00 88.44 170 LYS A O 1
ATOM 1375 N N . THR A 1 171 ? 8.516 5.124 -10.775 1.00 91.75 171 THR A N 1
ATOM 1376 C CA . THR A 1 171 ? 8.421 5.170 -9.312 1.00 91.75 171 THR A CA 1
ATOM 1377 C C . THR A 1 171 ? 9.204 6.346 -8.742 1.00 91.75 171 THR A C 1
ATOM 1379 O O . THR A 1 171 ? 8.655 7.091 -7.939 1.00 91.75 171 THR A O 1
ATOM 1382 N N . THR A 1 172 ? 10.432 6.580 -9.201 1.00 93.62 172 THR A N 1
ATOM 1383 C CA . THR A 1 172 ? 11.256 7.718 -8.771 1.00 93.62 172 THR A CA 1
ATOM 1384 C C . THR A 1 172 ? 10.607 9.054 -9.134 1.00 93.62 172 THR A C 1
ATOM 1386 O O . THR A 1 172 ? 10.530 9.945 -8.290 1.00 93.62 172 THR A O 1
ATOM 1389 N N . ALA A 1 173 ? 10.058 9.184 -10.349 1.00 92.88 173 ALA A N 1
ATOM 1390 C CA . ALA A 1 173 ? 9.325 10.383 -10.759 1.00 92.88 173 ALA A CA 1
ATOM 1391 C C . ALA A 1 173 ? 8.079 10.622 -9.887 1.00 92.88 173 ALA A C 1
ATOM 1393 O O . ALA A 1 173 ? 7.844 11.743 -9.435 1.00 92.88 173 ALA A O 1
ATOM 1394 N N . MET A 1 174 ? 7.313 9.563 -9.600 1.00 95.38 174 MET A N 1
ATOM 1395 C CA . MET A 1 174 ? 6.155 9.627 -8.706 1.00 95.38 174 MET A CA 1
ATOM 1396 C C . MET A 1 174 ? 6.558 10.041 -7.286 1.00 95.38 174 MET A C 1
ATOM 1398 O O . MET A 1 174 ? 5.945 10.946 -6.729 1.00 95.38 174 MET A O 1
ATOM 1402 N N . LEU A 1 175 ? 7.612 9.443 -6.722 1.00 95.62 175 LEU A N 1
ATOM 1403 C CA . LEU A 1 175 ? 8.099 9.766 -5.378 1.00 95.62 175 LEU A CA 1
ATOM 1404 C C . LEU A 1 175 ? 8.577 11.217 -5.282 1.00 95.62 175 LEU A C 1
ATOM 1406 O O . LEU A 1 175 ? 8.318 11.880 -4.280 1.00 95.62 175 LEU A O 1
ATOM 1410 N N . HIS A 1 176 ? 9.244 11.734 -6.314 1.00 95.62 176 HIS A N 1
ATOM 1411 C CA . HIS A 1 176 ? 9.658 13.136 -6.353 1.00 95.62 176 HIS A CA 1
ATOM 1412 C C . HIS A 1 176 ? 8.460 14.094 -6.477 1.00 95.62 176 HIS A C 1
ATOM 1414 O O . HIS A 1 176 ? 8.432 15.133 -5.814 1.00 95.62 176 HIS A O 1
ATOM 1420 N N . GLY A 1 177 ? 7.458 13.741 -7.292 1.00 95.44 177 GLY A N 1
ATOM 1421 C CA . GLY A 1 177 ? 6.215 14.507 -7.430 1.00 95.44 177 GLY A CA 1
ATOM 1422 C C . GLY A 1 177 ? 5.372 14.518 -6.150 1.00 95.44 177 GLY A C 1
ATOM 1423 O O . GLY A 1 177 ? 4.824 15.554 -5.791 1.00 95.44 177 GLY A O 1
ATOM 1424 N N . GLN A 1 178 ? 5.318 13.392 -5.436 1.00 94.44 178 GLN A N 1
ATOM 1425 C CA . GLN A 1 178 ? 4.624 13.259 -4.152 1.00 94.44 178 GLN A CA 1
ATOM 1426 C C . GLN A 1 178 ? 5.374 13.949 -2.999 1.00 94.44 178 GLN A C 1
ATOM 1428 O O . GLN A 1 178 ? 4.742 14.413 -2.054 1.00 94.44 178 GLN A O 1
ATOM 1433 N N . GLY A 1 179 ? 6.705 14.041 -3.076 1.00 95.81 179 GLY A N 1
ATOM 1434 C CA . GLY A 1 179 ? 7.552 14.756 -2.118 1.00 95.81 179 GLY A CA 1
ATOM 1435 C C . GLY A 1 179 ? 8.599 13.879 -1.430 1.00 95.81 179 GLY A C 1
ATOM 1436 O O . GLY A 1 179 ? 9.683 14.373 -1.141 1.00 95.81 179 GLY A O 1
ATOM 1437 N N . THR A 1 180 ? 8.347 12.577 -1.244 1.00 97.12 180 THR A N 1
ATOM 1438 C CA . THR A 1 180 ? 9.296 11.643 -0.595 1.00 97.12 180 THR A CA 1
ATOM 1439 C C . THR A 1 180 ? 10.662 11.622 -1.279 1.00 97.12 180 THR A C 1
ATOM 1441 O O . THR A 1 180 ? 11.692 11.589 -0.617 1.00 97.12 180 THR A O 1
ATOM 1444 N N . GLY A 1 181 ? 10.681 11.684 -2.611 1.00 95.88 181 GLY A N 1
ATOM 1445 C CA . GLY A 1 181 ? 11.910 11.655 -3.407 1.00 95.88 181 GLY A CA 1
ATOM 1446 C C . GLY A 1 181 ? 12.780 12.912 -3.294 1.00 95.88 181 GLY A C 1
ATOM 1447 O O . GLY A 1 181 ? 13.784 12.990 -3.993 1.00 95.88 181 GLY A O 1
ATOM 1448 N N . ARG A 1 182 ? 12.387 13.901 -2.479 1.00 97.06 182 ARG A N 1
ATOM 1449 C CA . ARG A 1 182 ? 13.161 15.126 -2.215 1.00 97.06 182 ARG A CA 1
ATOM 1450 C C . ARG A 1 182 ? 14.015 15.043 -0.952 1.00 97.06 182 ARG A C 1
ATOM 1452 O O . ARG A 1 182 ? 14.881 15.891 -0.774 1.00 97.06 182 ARG A O 1
ATOM 1459 N N . PHE A 1 183 ? 13.749 14.069 -0.088 1.00 97.31 183 PHE A N 1
ATOM 1460 C CA . PHE A 1 183 ? 14.488 13.869 1.152 1.00 97.31 183 PHE A CA 1
ATOM 1461 C C . PHE A 1 183 ? 15.762 13.058 0.917 1.00 97.31 183 PHE A C 1
ATOM 1463 O O . PHE A 1 183 ? 15.832 12.232 -0.000 1.00 97.31 183 PHE A O 1
ATOM 1470 N N . ALA A 1 184 ? 16.754 13.271 1.774 1.00 95.81 184 ALA A N 1
ATOM 1471 C CA . ALA A 1 184 ? 17.941 12.438 1.845 1.00 95.81 184 ALA A CA 1
ATOM 1472 C C . ALA A 1 184 ? 17.590 11.025 2.364 1.00 95.81 184 ALA A C 1
ATOM 1474 O O . ALA A 1 184 ? 16.624 10.859 3.119 1.00 95.81 184 ALA A O 1
ATOM 1475 N N . PRO A 1 185 ? 18.368 9.988 2.000 1.00 93.38 185 PRO A N 1
ATOM 1476 C CA . PRO A 1 185 ? 18.172 8.624 2.497 1.00 93.38 185 PRO A CA 1
ATOM 1477 C C . PRO A 1 185 ? 18.047 8.523 4.024 1.00 93.38 185 PRO A C 1
ATOM 1479 O O . PRO A 1 185 ? 17.207 7.778 4.533 1.00 93.38 185 PRO A O 1
ATOM 1482 N N . GLU A 1 186 ? 18.855 9.290 4.754 1.00 91.69 186 GLU A N 1
ATOM 1483 C CA . GLU A 1 186 ? 18.901 9.305 6.217 1.00 91.69 186 GLU A CA 1
ATOM 1484 C C . GLU A 1 186 ? 17.620 9.905 6.811 1.00 91.69 186 GLU A C 1
ATOM 1486 O O . GLU A 1 186 ? 17.086 9.384 7.790 1.00 91.69 186 GLU A O 1
ATOM 1491 N N . GLU A 1 187 ? 17.074 10.947 6.179 1.00 93.88 187 GLU A N 1
ATOM 1492 C CA . GLU A 1 187 ? 15.806 11.567 6.575 1.00 93.88 187 GLU A CA 1
ATOM 1493 C C . GLU A 1 187 ? 14.633 10.601 6.363 1.00 93.88 187 GLU A C 1
ATOM 1495 O O . GLU A 1 187 ? 13.795 10.438 7.249 1.00 93.88 187 GLU A O 1
ATOM 1500 N N . ILE A 1 188 ? 14.597 9.893 5.226 1.00 93.00 188 ILE A N 1
ATOM 1501 C CA . ILE A 1 188 ? 13.566 8.878 4.944 1.00 93.00 188 ILE A CA 1
ATOM 1502 C C . ILE A 1 188 ? 13.625 7.752 5.983 1.00 93.00 188 ILE A C 1
ATOM 1504 O O . ILE A 1 188 ? 12.587 7.318 6.491 1.00 93.00 188 ILE A O 1
ATOM 1508 N N . ALA A 1 189 ? 14.831 7.287 6.320 1.00 86.81 189 ALA A N 1
ATOM 1509 C CA . ALA A 1 189 ? 15.025 6.263 7.340 1.00 86.81 189 ALA A CA 1
ATOM 1510 C C . ALA A 1 189 ? 14.554 6.736 8.725 1.00 86.81 189 ALA A C 1
ATOM 1512 O O . ALA A 1 189 ? 13.848 5.991 9.408 1.00 86.81 189 ALA A O 1
ATOM 1513 N N . MET A 1 190 ? 14.883 7.975 9.102 1.00 92.19 190 MET A N 1
ATOM 1514 C CA . MET A 1 190 ? 14.432 8.607 10.342 1.00 92.19 190 MET A CA 1
ATOM 1515 C C . MET A 1 190 ? 12.902 8.717 10.399 1.00 92.19 190 MET A C 1
ATOM 1517 O O . MET A 1 190 ? 12.304 8.285 11.381 1.00 92.19 190 MET A O 1
ATOM 1521 N N . PHE A 1 191 ? 12.245 9.232 9.354 1.00 94.69 191 PHE A N 1
ATOM 1522 C CA . PHE A 1 191 ? 10.782 9.365 9.336 1.00 94.69 191 PHE A CA 1
ATOM 1523 C C . PHE A 1 191 ? 10.072 8.012 9.412 1.00 94.69 191 PHE A C 1
ATOM 1525 O O . PHE A 1 191 ? 9.062 7.874 10.101 1.00 94.69 191 PHE A O 1
ATOM 1532 N N . ARG A 1 192 ? 10.598 6.993 8.723 1.00 92.44 192 ARG A N 1
ATOM 1533 C CA . ARG A 1 192 ? 10.077 5.625 8.809 1.00 92.44 192 ARG A CA 1
ATOM 1534 C C . ARG A 1 192 ? 10.194 5.076 10.232 1.00 92.44 192 ARG A C 1
ATOM 1536 O O . ARG A 1 192 ? 9.229 4.492 10.720 1.00 92.44 192 ARG A O 1
ATOM 1543 N N . LEU A 1 193 ? 11.347 5.256 10.881 1.00 85.44 193 LEU A N 1
ATOM 1544 C CA . LEU A 1 193 ? 11.570 4.803 12.255 1.00 85.44 193 LEU A CA 1
ATOM 1545 C C . LEU A 1 193 ? 10.606 5.489 13.229 1.00 85.44 193 LEU A C 1
ATOM 1547 O O . LEU A 1 193 ? 9.911 4.793 13.958 1.00 85.44 193 LEU A O 1
ATOM 1551 N N . GLN A 1 194 ? 10.478 6.816 13.154 1.00 91.12 194 GLN A N 1
ATOM 1552 C CA . GLN A 1 194 ? 9.560 7.587 14.002 1.00 91.12 194 GLN A CA 1
ATOM 1553 C C . GLN A 1 194 ? 8.111 7.088 13.908 1.00 91.12 194 GLN A C 1
ATOM 1555 O O . GLN A 1 194 ? 7.426 6.977 14.922 1.00 91.12 194 GLN A O 1
ATOM 1560 N N . ILE A 1 195 ? 7.632 6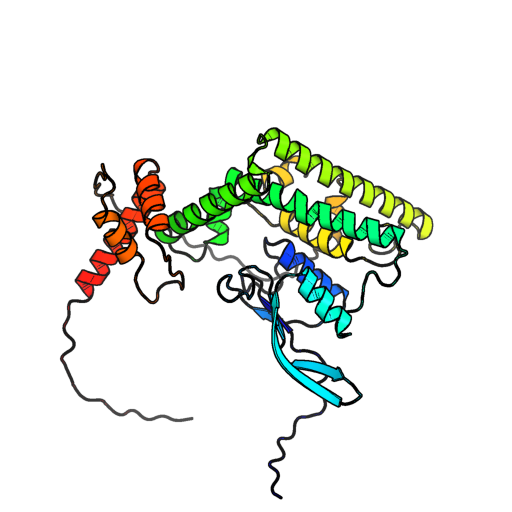.755 12.701 1.00 93.88 195 ILE A N 1
ATOM 1561 C CA . ILE A 1 195 ? 6.286 6.190 12.529 1.00 93.88 195 ILE A CA 1
ATOM 1562 C C . ILE A 1 195 ? 6.185 4.829 13.225 1.00 93.88 195 ILE A C 1
ATOM 1564 O O . ILE A 1 195 ? 5.227 4.585 13.956 1.00 93.88 195 ILE A O 1
ATOM 1568 N N . TRP A 1 196 ? 7.159 3.938 13.024 1.00 89.69 196 TRP A N 1
ATOM 1569 C CA . TRP A 1 196 ? 7.132 2.616 13.648 1.00 89.69 196 TRP A CA 1
ATOM 1570 C C . TRP A 1 196 ? 7.223 2.667 15.173 1.00 89.69 196 TRP A C 1
ATOM 1572 O O . TRP A 1 196 ? 6.515 1.909 15.835 1.00 89.69 196 TRP A O 1
ATOM 1582 N N . GLU A 1 197 ? 8.033 3.568 15.724 1.00 86.12 197 GLU A N 1
ATOM 1583 C CA . GLU A 1 197 ? 8.122 3.824 17.164 1.00 86.12 197 GLU A CA 1
ATOM 1584 C C . GLU A 1 197 ? 6.789 4.343 17.715 1.00 86.12 197 GLU A C 1
ATOM 1586 O O . GLU A 1 197 ? 6.292 3.804 18.702 1.00 86.12 197 GLU A O 1
ATOM 1591 N N . ALA A 1 198 ? 6.129 5.279 17.023 1.00 91.44 198 ALA A N 1
ATOM 1592 C CA . ALA A 1 198 ? 4.817 5.778 17.434 1.00 91.44 198 ALA A CA 1
ATOM 1593 C C . ALA A 1 198 ? 3.751 4.665 17.489 1.00 91.44 198 ALA A C 1
ATOM 1595 O O . ALA A 1 198 ? 2.998 4.567 18.459 1.00 91.44 198 ALA A O 1
ATOM 1596 N N . PHE A 1 199 ? 3.702 3.777 16.488 1.00 90.25 199 PHE A N 1
ATOM 1597 C CA . PHE A 1 199 ? 2.809 2.611 16.525 1.00 90.25 199 PHE A CA 1
ATOM 1598 C C . PHE A 1 199 ? 3.207 1.605 17.612 1.00 90.25 199 PHE A C 1
ATOM 1600 O O . PHE A 1 199 ? 2.338 0.998 18.235 1.00 90.25 199 PHE A O 1
ATOM 1607 N N . SER A 1 200 ? 4.503 1.438 17.871 1.00 83.62 200 SER A N 1
ATOM 1608 C CA . SER A 1 200 ? 5.017 0.595 18.954 1.00 83.62 200 SER A CA 1
ATOM 1609 C C . SER A 1 200 ? 4.534 1.071 20.325 1.00 83.62 200 SER A C 1
ATOM 1611 O O . SER A 1 200 ? 4.040 0.271 21.123 1.00 83.62 200 SER A O 1
ATOM 1613 N N . ASP A 1 201 ? 4.604 2.380 20.571 1.00 85.00 201 ASP A N 1
ATOM 1614 C CA . ASP A 1 201 ? 4.116 2.999 21.800 1.00 85.00 201 ASP A CA 1
ATOM 1615 C C . ASP A 1 201 ? 2.597 2.866 21.947 1.00 85.00 201 ASP A C 1
ATOM 1617 O O . ASP A 1 201 ? 2.126 2.477 23.018 1.00 85.00 201 ASP A O 1
ATOM 1621 N N . LEU A 1 202 ? 1.827 3.082 20.873 1.00 89.25 202 LEU A N 1
ATOM 1622 C CA . LEU A 1 202 ? 0.373 2.866 20.883 1.00 89.25 202 LEU A CA 1
ATOM 1623 C C . LEU A 1 202 ? 0.004 1.421 21.239 1.00 89.25 202 LEU A C 1
ATOM 1625 O O . LEU A 1 202 ? -0.879 1.184 22.068 1.00 89.25 202 LEU A O 1
ATOM 1629 N N . LEU A 1 203 ? 0.700 0.446 20.654 1.00 83.56 203 LEU A N 1
ATOM 1630 C CA . LEU A 1 203 ? 0.482 -0.971 20.942 1.00 83.56 203 LEU A CA 1
ATOM 1631 C C . LEU A 1 203 ? 0.869 -1.330 22.382 1.00 83.56 203 LEU A C 1
ATOM 1633 O O . LEU A 1 203 ? 0.176 -2.123 23.018 1.00 83.56 203 LEU A O 1
ATOM 1637 N N . ARG A 1 204 ? 1.942 -0.740 22.923 1.00 83.75 204 ARG A N 1
ATOM 1638 C CA . ARG A 1 204 ? 2.352 -0.939 24.320 1.00 83.75 204 ARG A CA 1
ATOM 1639 C C . ARG A 1 204 ? 1.297 -0.415 25.290 1.00 83.75 204 ARG A C 1
ATOM 1641 O O . ARG A 1 204 ? 0.886 -1.158 26.178 1.00 83.75 204 ARG A O 1
ATOM 1648 N N . VAL A 1 205 ? 0.811 0.807 25.075 1.00 89.56 205 VAL A N 1
ATOM 1649 C CA . VAL A 1 205 ? -0.267 1.401 25.882 1.00 89.56 205 VAL A CA 1
ATOM 1650 C C . VAL A 1 205 ? -1.538 0.556 25.797 1.00 89.56 205 VAL A C 1
ATOM 1652 O O . VAL A 1 205 ? -2.139 0.241 26.823 1.00 89.56 205 VAL A O 1
ATOM 1655 N N . SER A 1 206 ? -1.917 0.123 24.593 1.00 87.06 206 SER A N 1
ATOM 1656 C CA . SER A 1 206 ? -3.108 -0.709 24.381 1.00 87.06 206 SER A CA 1
ATOM 1657 C C . SER A 1 206 ? -3.004 -2.060 25.092 1.00 87.06 206 SER A C 1
ATOM 1659 O O . SER A 1 206 ? -3.950 -2.496 25.746 1.00 87.06 206 SER A O 1
ATOM 1661 N N . LYS A 1 207 ? -1.827 -2.692 25.047 1.00 83.19 207 LYS A N 1
ATOM 1662 C CA . LYS A 1 207 ? -1.545 -3.939 25.766 1.00 83.19 207 LYS A CA 1
ATOM 1663 C C . LYS A 1 207 ? -1.584 -3.759 27.283 1.00 83.19 207 LYS A C 1
ATOM 1665 O O . LYS A 1 207 ? -2.116 -4.613 27.986 1.00 83.19 207 LYS A O 1
ATOM 1670 N N . GLU A 1 208 ? -1.010 -2.678 27.808 1.00 85.69 208 GLU A N 1
ATOM 1671 C CA . GLU A 1 208 ? -1.029 -2.382 29.246 1.00 85.69 208 GLU A CA 1
ATOM 1672 C C . GLU A 1 208 ? -2.444 -2.120 29.761 1.00 85.69 208 GLU A C 1
ATOM 1674 O O . GLU A 1 208 ? -2.800 -2.612 30.831 1.00 85.69 208 GLU A O 1
ATOM 1679 N N . LYS A 1 209 ? -3.257 -1.382 28.998 1.00 84.44 209 LYS A N 1
ATOM 1680 C CA . LYS A 1 209 ? -4.671 -1.158 29.308 1.00 84.44 209 LYS A CA 1
ATOM 1681 C C . LYS A 1 209 ? -5.425 -2.486 29.368 1.00 84.44 209 LYS A C 1
ATOM 1683 O O . LYS A 1 209 ? -6.031 -2.806 30.381 1.00 84.44 209 LYS A O 1
ATOM 1688 N N . MET A 1 210 ? -5.268 -3.312 28.339 1.00 82.12 210 MET A N 1
ATOM 1689 C CA . MET A 1 210 ? -5.933 -4.607 28.270 1.00 82.12 210 MET A CA 1
ATOM 1690 C C . MET A 1 210 ? -5.522 -5.559 29.407 1.00 82.12 210 MET A C 1
ATOM 1692 O O . MET A 1 210 ? -6.378 -6.208 30.002 1.00 82.12 210 MET A O 1
ATOM 1696 N N . ARG A 1 211 ? -4.238 -5.575 29.796 1.00 80.44 211 ARG A N 1
ATOM 1697 C CA . ARG A 1 211 ? -3.762 -6.332 30.969 1.00 80.44 211 ARG A CA 1
ATOM 1698 C C . ARG A 1 211 ? -4.430 -5.899 32.273 1.00 80.44 211 ARG A C 1
ATOM 1700 O O . ARG A 1 211 ? -4.708 -6.748 33.115 1.00 80.44 211 ARG A O 1
ATOM 1707 N N . LYS A 1 212 ? -4.652 -4.593 32.459 1.00 77.81 212 LYS A N 1
ATOM 1708 C CA . LYS A 1 212 ? -5.330 -4.059 33.651 1.00 77.81 212 LYS A CA 1
ATOM 1709 C C . LYS A 1 212 ? -6.805 -4.450 33.679 1.00 77.81 212 LYS A C 1
ATOM 1711 O O . LYS A 1 212 ? -7.309 -4.778 34.747 1.00 77.81 212 LYS A O 1
ATOM 1716 N N . ASP A 1 213 ? -7.453 -4.445 32.518 1.00 73.38 213 ASP A N 1
ATOM 1717 C CA . ASP A 1 213 ? -8.892 -4.677 32.407 1.00 73.38 213 ASP A CA 1
ATOM 1718 C C . ASP A 1 213 ? -9.255 -6.178 32.443 1.00 73.38 213 ASP A C 1
ATOM 1720 O O . ASP A 1 213 ? -10.298 -6.543 32.982 1.00 73.38 213 ASP A O 1
ATOM 1724 N N . ALA A 1 214 ? -8.400 -7.064 31.908 1.00 65.94 214 ALA A N 1
ATOM 1725 C CA . ALA A 1 214 ? -8.738 -8.475 31.664 1.00 65.94 214 ALA A CA 1
ATOM 1726 C C . ALA A 1 214 ? -7.778 -9.522 32.277 1.00 65.94 214 ALA A C 1
ATOM 1728 O O . ALA A 1 214 ? -8.024 -10.723 32.130 1.00 65.94 214 ALA A O 1
ATOM 1729 N N . GLY A 1 215 ? -6.710 -9.111 32.971 1.00 63.94 215 GLY A N 1
ATOM 1730 C CA . GLY A 1 215 ? -5.659 -10.018 33.453 1.00 63.94 215 GLY A CA 1
ATOM 1731 C C . GLY A 1 215 ? -4.666 -10.432 32.355 1.00 63.94 215 GLY A C 1
ATOM 1732 O O . GLY A 1 215 ? -4.752 -9.991 31.212 1.00 63.94 215 GLY A O 1
ATOM 1733 N N . GLU A 1 216 ? -3.668 -11.250 32.699 1.00 60.09 216 GLU A N 1
ATOM 1734 C CA . GLU A 1 216 ? -2.493 -11.502 31.842 1.00 60.09 216 GLU A CA 1
ATOM 1735 C C . GLU A 1 216 ? -2.757 -12.438 30.641 1.00 60.09 216 GLU A C 1
ATOM 1737 O O . GLU A 1 216 ? -1.907 -12.537 29.758 1.00 60.09 216 GLU A O 1
ATOM 1742 N N . ASP A 1 217 ? -3.932 -13.082 30.583 1.00 57.81 217 ASP A N 1
ATOM 1743 C CA . ASP A 1 217 ? -4.140 -14.312 29.801 1.00 57.81 217 ASP A CA 1
ATOM 1744 C C . ASP A 1 217 ? -5.414 -14.338 28.930 1.00 57.81 217 ASP A C 1
ATOM 1746 O O . ASP A 1 217 ? -6.080 -15.364 28.781 1.00 57.81 217 ASP A O 1
ATOM 1750 N N . ARG A 1 218 ? -5.798 -13.212 28.320 1.00 60.41 218 ARG A N 1
ATOM 1751 C CA . ARG A 1 218 ? -6.839 -13.220 27.276 1.00 60.41 218 ARG A CA 1
ATOM 1752 C C . ARG A 1 218 ? -6.362 -12.550 26.007 1.00 60.41 218 ARG A C 1
ATOM 1754 O O . ARG A 1 218 ? -5.719 -11.530 26.102 1.00 60.41 218 ARG A O 1
ATOM 1761 N N . GLY A 1 219 ? -6.753 -13.122 24.866 1.00 61.28 219 GLY A N 1
ATOM 1762 C CA . GLY A 1 219 ? -7.096 -12.452 23.604 1.00 61.28 219 GLY A CA 1
ATOM 1763 C C . GLY A 1 219 ? -6.069 -11.560 22.879 1.00 61.28 219 GLY A C 1
ATOM 1764 O O . GLY A 1 219 ? -5.019 -11.205 23.403 1.00 61.28 219 GLY A O 1
ATOM 1765 N N . PRO A 1 220 ? -6.368 -11.183 21.623 1.00 74.62 220 PRO A N 1
ATOM 1766 C CA . PRO A 1 220 ? -5.670 -10.095 20.942 1.00 74.62 220 PRO A CA 1
ATOM 1767 C C . PRO A 1 220 ? -5.992 -8.734 21.589 1.00 74.62 220 PRO A C 1
ATOM 1769 O O . PRO A 1 220 ? -6.994 -8.584 22.283 1.00 74.62 220 PRO A O 1
ATOM 1772 N N . PHE A 1 221 ? -5.148 -7.737 21.325 1.00 81.56 221 PHE A N 1
ATOM 1773 C CA . PHE A 1 221 ? -5.383 -6.329 21.659 1.00 81.56 221 PHE A CA 1
ATOM 1774 C C . PHE A 1 221 ? -5.255 -5.475 20.391 1.00 81.56 221 PHE A C 1
ATOM 1776 O O . PHE A 1 221 ? -4.555 -5.859 19.450 1.00 81.56 221 PHE A O 1
ATOM 1783 N N . TRP A 1 222 ? -5.914 -4.319 20.385 1.00 88.56 222 TRP A N 1
ATOM 1784 C CA . TRP A 1 222 ? -6.093 -3.481 19.194 1.00 88.56 222 TRP A CA 1
ATOM 1785 C C . TRP A 1 222 ? -5.401 -2.128 19.346 1.00 88.56 222 TRP A C 1
ATOM 1787 O O . TRP A 1 222 ? -5.181 -1.667 20.463 1.00 88.56 222 TRP A O 1
ATOM 1797 N N . VAL A 1 223 ? -5.055 -1.479 18.235 1.00 88.12 223 VAL A N 1
ATOM 1798 C CA . VAL A 1 223 ? -4.210 -0.271 18.201 1.00 88.12 223 VAL A CA 1
ATOM 1799 C C . VAL A 1 223 ? -4.818 0.926 18.937 1.00 88.12 223 VAL A C 1
ATOM 1801 O O . VAL A 1 223 ? -4.079 1.746 19.478 1.00 88.12 223 VAL A O 1
ATOM 1804 N N . LEU A 1 224 ? -6.150 1.018 18.987 1.00 90.44 224 LEU A N 1
ATOM 1805 C CA . LEU A 1 224 ? -6.866 2.045 19.755 1.00 90.44 224 LEU A CA 1
ATOM 1806 C C . LEU A 1 224 ? -7.181 1.617 21.200 1.00 90.44 224 LEU A C 1
ATOM 1808 O O . LEU A 1 224 ? -7.759 2.393 21.959 1.00 90.44 224 LEU A O 1
ATOM 1812 N N . GLY A 1 225 ? -6.822 0.394 21.600 1.00 85.75 225 GLY A N 1
ATOM 1813 C CA . GLY A 1 225 ? -7.059 -0.124 22.949 1.00 85.75 225 GLY A CA 1
ATOM 1814 C C . GLY A 1 225 ? -8.539 -0.305 23.309 1.00 85.75 225 GLY A C 1
ATOM 1815 O O . GLY A 1 225 ? -8.887 -0.221 24.491 1.00 85.75 225 GLY A O 1
ATOM 1816 N N . GLY A 1 226 ? -9.410 -0.473 22.308 1.00 85.69 226 GLY A N 1
ATOM 1817 C CA . GLY A 1 226 ? -10.806 -0.892 22.479 1.00 85.69 226 GLY A CA 1
ATOM 1818 C C . GLY A 1 226 ? -10.945 -2.413 22.611 1.00 85.69 226 GLY A C 1
ATOM 1819 O O . GLY A 1 226 ? -9.951 -3.133 22.538 1.00 85.69 226 GLY A O 1
ATOM 1820 N N . GLU A 1 227 ? -12.174 -2.900 22.800 1.00 82.44 227 GLU A N 1
ATOM 1821 C CA . GLU A 1 227 ? -12.474 -4.345 22.858 1.00 82.44 227 GLU A CA 1
ATOM 1822 C C . GLU A 1 227 ? -12.525 -4.990 21.464 1.00 82.44 227 GLU A C 1
ATOM 1824 O O . GLU A 1 227 ? -12.130 -6.145 21.287 1.00 82.44 227 GLU A O 1
ATOM 1829 N N . GLU A 1 228 ? -12.961 -4.225 20.461 1.00 84.44 228 GLU A N 1
ATOM 1830 C CA . GLU A 1 228 ? -13.094 -4.667 19.075 1.00 84.44 228 GLU A CA 1
ATOM 1831 C C . GLU A 1 228 ? -12.013 -4.063 18.175 1.00 84.44 228 GLU A C 1
ATOM 1833 O O . GLU A 1 228 ? -11.492 -2.972 18.428 1.00 84.44 228 GLU A O 1
ATOM 1838 N N . LEU A 1 229 ? -11.679 -4.800 17.114 1.00 89.94 229 LEU A N 1
ATOM 1839 C CA . LEU A 1 229 ? -10.743 -4.347 16.095 1.00 89.94 229 LEU A CA 1
ATOM 1840 C C . LEU A 1 229 ? -11.385 -3.284 15.207 1.00 89.94 229 LEU A C 1
ATOM 1842 O O . LEU A 1 229 ? -12.582 -3.310 14.933 1.00 89.94 229 LEU A O 1
ATOM 1846 N N . THR A 1 230 ? -10.548 -2.401 14.686 1.00 93.56 230 THR A N 1
ATOM 1847 C CA . THR A 1 230 ? -10.951 -1.272 13.847 1.00 93.56 230 THR A CA 1
ATOM 1848 C C . THR A 1 230 ? -10.377 -1.389 12.438 1.00 93.56 230 THR A C 1
ATOM 1850 O O . THR A 1 230 ? -9.575 -2.279 12.126 1.00 93.56 230 THR A O 1
ATOM 1853 N N . GLU A 1 231 ? -10.761 -0.471 11.551 1.00 95.31 231 GLU A N 1
ATOM 1854 C CA . GLU A 1 231 ? -10.129 -0.388 10.232 1.00 95.31 231 GLU A CA 1
ATOM 1855 C C . GLU A 1 231 ? -8.613 -0.126 10.360 1.00 95.31 231 GLU A C 1
ATOM 1857 O O . GLU A 1 231 ? -7.826 -0.691 9.596 1.00 95.31 231 GLU A O 1
ATOM 1862 N N . ALA A 1 232 ? -8.171 0.667 11.345 1.00 95.44 232 ALA A N 1
ATOM 1863 C CA . ALA A 1 232 ? -6.757 0.921 11.617 1.00 95.44 232 ALA A CA 1
ATOM 1864 C C . ALA A 1 232 ? -5.966 -0.356 11.933 1.00 95.44 232 ALA A C 1
ATOM 1866 O O . ALA A 1 232 ? -4.831 -0.483 11.469 1.00 95.44 232 ALA A O 1
ATOM 1867 N N . ASP A 1 233 ? -6.558 -1.327 12.633 1.00 92.88 233 ASP A N 1
ATOM 1868 C CA . ASP A 1 233 ? -5.923 -2.623 12.902 1.00 92.88 233 ASP A CA 1
ATOM 1869 C C . ASP A 1 233 ? -5.691 -3.421 11.615 1.00 92.88 233 ASP A C 1
ATOM 1871 O O . ASP A 1 233 ? -4.612 -3.984 11.413 1.00 92.88 233 ASP A O 1
ATOM 1875 N N . CYS A 1 234 ? -6.662 -3.413 10.695 1.00 93.31 234 CYS A N 1
ATOM 1876 C CA . CYS A 1 234 ? -6.535 -4.076 9.396 1.00 93.31 234 CYS A CA 1
ATOM 1877 C C . CYS A 1 234 ? -5.403 -3.462 8.558 1.00 93.31 234 CYS A C 1
ATOM 1879 O O . CYS A 1 234 ? -4.619 -4.185 7.932 1.00 93.31 234 CYS A O 1
ATOM 1881 N N . VAL A 1 235 ? -5.295 -2.128 8.556 1.00 96.31 235 VAL A N 1
ATOM 1882 C CA . VAL A 1 235 ? -4.214 -1.416 7.859 1.00 96.31 235 VAL A CA 1
ATOM 1883 C C . VAL A 1 235 ? -2.867 -1.716 8.512 1.00 96.31 235 VAL A C 1
ATOM 1885 O O . VAL A 1 235 ? -1.942 -2.136 7.817 1.00 96.31 235 VAL A O 1
ATOM 1888 N N . LEU A 1 236 ? -2.754 -1.572 9.834 1.00 92.56 236 LEU A N 1
ATOM 1889 C CA . LEU A 1 236 ? -1.519 -1.840 10.571 1.00 92.56 236 LEU A CA 1
ATOM 1890 C C . LEU A 1 236 ? -1.025 -3.269 10.334 1.00 92.56 236 LEU A C 1
ATOM 1892 O O . LEU A 1 236 ? 0.138 -3.463 9.980 1.00 92.56 236 LEU A O 1
ATOM 1896 N N . PHE A 1 237 ? -1.919 -4.255 10.430 1.00 87.81 237 PHE A N 1
ATOM 1897 C CA . PHE A 1 237 ? -1.619 -5.649 10.121 1.00 87.81 237 PHE A CA 1
ATOM 1898 C C . PHE A 1 237 ? -1.053 -5.809 8.703 1.00 87.81 237 PHE A C 1
ATOM 1900 O O . PHE A 1 237 ? -0.006 -6.433 8.513 1.00 87.81 237 PHE A O 1
ATOM 1907 N N . GLY A 1 238 ? -1.695 -5.189 7.707 1.00 88.75 238 GLY A N 1
ATOM 1908 C CA . GLY A 1 238 ? -1.241 -5.228 6.319 1.00 88.75 238 GLY A CA 1
ATOM 1909 C C . GLY A 1 238 ? 0.175 -4.686 6.126 1.00 88.75 238 GLY A C 1
ATOM 1910 O O . GLY A 1 238 ? 0.973 -5.285 5.401 1.00 88.75 238 GLY A O 1
ATOM 1911 N N . PHE A 1 239 ? 0.513 -3.587 6.799 1.00 92.88 239 PHE A N 1
ATOM 1912 C CA . PHE A 1 239 ? 1.845 -2.987 6.733 1.00 92.88 239 PHE A CA 1
ATOM 1913 C C . PHE A 1 239 ? 2.900 -3.807 7.477 1.00 92.88 239 PHE A C 1
ATOM 1915 O O . PHE A 1 239 ? 3.970 -4.042 6.916 1.00 92.88 239 PHE A O 1
ATOM 1922 N N . VAL A 1 240 ? 2.602 -4.288 8.686 1.00 85.75 240 VAL A N 1
ATOM 1923 C CA . VAL A 1 240 ? 3.524 -5.120 9.475 1.00 85.75 240 VAL A CA 1
ATOM 1924 C C . VAL A 1 240 ? 3.875 -6.395 8.716 1.00 85.75 240 VAL A C 1
ATOM 1926 O O . VAL A 1 240 ? 5.050 -6.663 8.465 1.00 85.75 240 VAL A O 1
ATOM 1929 N N . VAL A 1 241 ? 2.867 -7.147 8.266 1.00 85.50 241 VAL A N 1
ATOM 1930 C CA . VAL A 1 241 ? 3.086 -8.393 7.520 1.00 85.50 241 VAL A CA 1
ATOM 1931 C C . VAL A 1 241 ? 3.840 -8.119 6.221 1.00 85.50 241 VAL A C 1
ATOM 1933 O O . VAL A 1 241 ? 4.786 -8.836 5.907 1.00 85.50 241 VAL A O 1
ATOM 1936 N N . SER A 1 242 ? 3.483 -7.055 5.492 1.00 86.81 242 SER A N 1
ATOM 1937 C CA . SER A 1 242 ? 4.177 -6.663 4.260 1.00 86.81 242 SER A CA 1
ATOM 1938 C C . SER A 1 242 ? 5.666 -6.398 4.486 1.00 86.81 242 SER A C 1
ATOM 1940 O O . SER A 1 242 ? 6.474 -6.769 3.637 1.00 86.81 242 SER A O 1
ATOM 1942 N N . VAL A 1 243 ? 6.042 -5.766 5.602 1.00 84.12 243 VAL A N 1
ATOM 1943 C CA . VAL A 1 243 ? 7.452 -5.535 5.940 1.00 84.12 243 VAL A CA 1
ATOM 1944 C C . VAL A 1 243 ? 8.160 -6.838 6.290 1.00 84.12 243 VAL A C 1
ATOM 1946 O O . VAL A 1 243 ? 9.236 -7.091 5.757 1.00 84.12 243 VAL A O 1
ATOM 1949 N N . LEU A 1 244 ? 7.544 -7.689 7.111 1.00 79.31 244 LEU A N 1
ATOM 1950 C CA . LEU A 1 244 ? 8.164 -8.925 7.596 1.00 79.31 244 LEU A CA 1
ATOM 1951 C C . LEU A 1 244 ? 8.457 -9.945 6.494 1.00 79.31 244 LEU A C 1
ATOM 1953 O O . LEU A 1 244 ? 9.465 -10.643 6.555 1.00 79.31 244 LEU A O 1
ATOM 1957 N N . ILE A 1 245 ? 7.591 -10.040 5.484 1.00 80.25 245 ILE A N 1
ATOM 1958 C CA . ILE A 1 245 ? 7.749 -11.025 4.402 1.00 80.25 245 ILE A CA 1
ATOM 1959 C C . ILE A 1 245 ? 8.539 -10.491 3.200 1.00 80.25 245 ILE A C 1
ATOM 1961 O O . ILE A 1 245 ? 8.873 -11.253 2.288 1.00 80.25 245 ILE A O 1
ATOM 1965 N N . CYS A 1 246 ? 8.775 -9.179 3.132 1.00 76.00 246 CYS A N 1
ATOM 1966 C CA . CYS A 1 246 ? 9.440 -8.560 1.995 1.00 76.00 246 CYS A CA 1
ATOM 1967 C C . CYS A 1 246 ? 10.953 -8.689 2.152 1.00 76.00 246 CYS A C 1
ATOM 1969 O O . CYS A 1 246 ? 11.588 -7.938 2.888 1.00 76.00 246 CYS A O 1
ATOM 1971 N N . THR A 1 247 ? 11.558 -9.605 1.400 1.00 71.69 247 THR A N 1
ATOM 1972 C CA . THR A 1 247 ? 13.014 -9.810 1.442 1.00 71.69 247 THR A CA 1
ATOM 1973 C C . THR A 1 247 ? 13.799 -8.599 0.931 1.00 71.69 247 THR A C 1
ATOM 1975 O O . THR A 1 247 ? 14.967 -8.438 1.271 1.00 71.69 247 THR A O 1
ATOM 1978 N N . ALA A 1 248 ? 13.161 -7.695 0.180 1.00 52.31 248 ALA A N 1
ATOM 1979 C CA . ALA A 1 248 ? 13.740 -6.412 -0.218 1.00 52.31 248 ALA A CA 1
ATOM 1980 C C . ALA A 1 248 ? 13.780 -5.363 0.919 1.00 52.31 248 ALA A C 1
ATOM 1982 O O . ALA A 1 248 ? 14.215 -4.243 0.679 1.00 52.31 248 ALA A O 1
ATOM 1983 N N . LEU A 1 249 ? 13.332 -5.702 2.134 1.00 55.50 249 LEU A N 1
ATOM 1984 C CA . LEU A 1 249 ? 13.390 -4.864 3.342 1.00 55.50 249 LEU A CA 1
ATOM 1985 C C . LEU A 1 249 ? 14.293 -5.461 4.443 1.00 55.50 249 LEU A C 1
ATOM 1987 O O . LEU A 1 249 ? 14.227 -5.050 5.601 1.00 55.50 249 LEU A O 1
ATOM 1991 N N . ALA A 1 250 ? 15.152 -6.428 4.091 1.00 50.06 250 ALA A N 1
ATOM 1992 C CA . ALA A 1 250 ? 15.895 -7.261 5.043 1.00 50.06 250 ALA A CA 1
ATOM 1993 C C . ALA A 1 250 ? 16.728 -6.480 6.086 1.00 50.06 250 ALA A C 1
ATOM 1995 O O . ALA A 1 250 ? 16.863 -6.936 7.226 1.00 50.06 250 ALA A O 1
ATOM 1996 N N . ALA A 1 251 ? 17.239 -5.295 5.733 1.00 47.19 251 ALA A N 1
ATOM 1997 C CA . ALA A 1 251 ? 18.024 -4.451 6.636 1.00 47.19 251 ALA A CA 1
ATOM 1998 C C . ALA A 1 251 ? 17.206 -3.932 7.838 1.00 47.19 251 ALA A C 1
ATOM 2000 O O . ALA A 1 251 ? 17.724 -3.880 8.953 1.00 47.19 251 ALA A O 1
ATOM 2001 N N . PHE A 1 252 ? 15.917 -3.619 7.651 1.00 47.22 252 PHE A N 1
ATOM 2002 C CA . PHE A 1 252 ? 15.035 -3.182 8.739 1.00 47.22 252 PHE A CA 1
ATOM 2003 C C . PHE A 1 252 ? 14.726 -4.329 9.712 1.00 47.22 252 PHE A C 1
ATOM 2005 O O . PHE A 1 252 ? 14.815 -4.150 10.928 1.00 47.22 252 PHE A O 1
ATOM 2012 N N . THR A 1 253 ? 14.439 -5.524 9.180 1.00 45.19 253 THR A N 1
ATOM 2013 C CA . THR A 1 253 ? 14.198 -6.735 9.980 1.00 45.19 253 THR A CA 1
ATOM 2014 C C . THR A 1 253 ? 15.428 -7.154 10.784 1.00 45.19 253 THR A C 1
ATOM 2016 O O . THR A 1 253 ? 15.288 -7.469 11.961 1.00 45.19 253 THR A O 1
ATOM 2019 N N . GLN A 1 254 ? 16.638 -7.104 10.211 1.00 40.88 254 GLN A N 1
ATOM 2020 C CA . GLN A 1 254 ? 17.865 -7.488 10.924 1.00 40.88 254 GLN A CA 1
ATOM 2021 C C . GLN A 1 254 ? 18.246 -6.509 12.043 1.00 40.88 254 GLN A C 1
ATOM 2023 O O . GLN A 1 254 ? 18.644 -6.958 13.114 1.00 40.88 254 GLN A O 1
ATOM 2028 N N . ALA A 1 255 ? 18.071 -5.197 11.846 1.00 41.72 255 ALA A N 1
ATOM 2029 C CA . ALA A 1 255 ? 18.424 -4.191 12.853 1.00 41.72 255 ALA A CA 1
ATOM 2030 C C . ALA A 1 255 ? 17.531 -4.225 14.112 1.00 41.72 255 ALA A C 1
ATOM 2032 O O . ALA A 1 255 ? 17.973 -3.823 15.184 1.00 41.72 255 ALA A O 1
ATOM 2033 N N . HIS A 1 256 ? 16.301 -4.741 14.007 1.00 44.00 256 HIS A N 1
ATOM 2034 C CA . HIS A 1 256 ? 15.313 -4.733 15.099 1.00 44.00 256 HIS A CA 1
ATOM 2035 C C . HIS A 1 256 ? 14.945 -6.134 15.612 1.00 44.00 256 HIS A C 1
ATOM 2037 O O . HIS A 1 256 ? 14.108 -6.263 16.501 1.00 44.00 256 HIS A O 1
ATOM 2043 N N . SER A 1 257 ? 15.602 -7.188 15.108 1.00 40.59 257 SER A N 1
ATOM 2044 C CA . SER A 1 257 ? 15.431 -8.574 15.583 1.00 40.59 257 SER A CA 1
ATOM 2045 C C . SER A 1 257 ? 15.913 -8.793 17.028 1.00 40.59 257 SER A C 1
ATOM 2047 O O . SER A 1 257 ? 15.584 -9.807 17.633 1.00 40.59 257 SER A O 1
ATOM 2049 N N . GLY A 1 258 ? 16.706 -7.865 17.581 1.00 32.06 258 GLY A N 1
ATOM 2050 C CA . GLY A 1 258 ? 17.284 -7.959 18.928 1.00 32.06 258 GLY A CA 1
ATOM 2051 C C . GLY A 1 258 ? 16.499 -7.253 20.040 1.00 32.06 258 GLY A C 1
ATOM 2052 O O . GLY A 1 258 ? 16.895 -7.348 21.198 1.00 32.06 258 GLY A O 1
ATOM 2053 N N . ALA A 1 259 ? 15.410 -6.546 19.726 1.00 34.09 259 ALA A N 1
ATOM 2054 C CA . ALA A 1 259 ? 14.613 -5.825 20.715 1.00 34.09 259 ALA A CA 1
ATOM 2055 C C . ALA A 1 259 ? 13.227 -6.466 20.845 1.00 34.09 259 ALA A C 1
ATOM 2057 O O . ALA A 1 259 ? 12.608 -6.807 19.840 1.00 34.09 259 ALA A O 1
ATOM 2058 N N . ASN A 1 260 ? 12.723 -6.589 22.077 1.00 38.66 260 ASN A N 1
ATOM 2059 C CA . ASN A 1 260 ? 11.332 -6.920 22.418 1.00 38.66 260 ASN A CA 1
ATOM 2060 C C . ASN A 1 260 ? 10.363 -5.850 21.870 1.00 38.66 260 ASN A C 1
ATOM 2062 O O . ASN A 1 260 ? 9.722 -5.134 22.634 1.00 38.66 260 ASN A O 1
ATOM 2066 N N . HIS A 1 261 ? 10.296 -5.683 20.550 1.00 43.84 261 HIS A N 1
ATOM 2067 C CA . HIS A 1 261 ? 9.554 -4.619 19.902 1.00 43.84 261 HIS A CA 1
ATOM 2068 C C . HIS A 1 261 ? 8.086 -5.064 19.741 1.00 43.84 261 HIS A C 1
ATOM 2070 O O . HIS A 1 261 ? 7.824 -6.028 19.016 1.00 43.84 261 HIS A O 1
ATOM 2076 N N . PRO A 1 262 ? 7.112 -4.395 20.388 1.00 40.62 262 PRO A N 1
ATOM 2077 C CA . PRO A 1 262 ? 5.685 -4.746 20.370 1.00 40.62 262 PRO A CA 1
ATOM 2078 C C . PRO A 1 262 ? 5.095 -4.992 18.974 1.00 40.62 262 PRO A C 1
ATOM 2080 O O . PRO A 1 262 ? 4.217 -5.837 18.815 1.00 40.62 262 PRO A O 1
ATOM 2083 N N . VAL A 1 263 ? 5.620 -4.309 17.950 1.00 38.91 263 VAL A N 1
ATOM 2084 C CA . VAL A 1 263 ? 5.203 -4.469 16.544 1.00 38.91 263 VAL A CA 1
ATOM 2085 C C . VAL A 1 263 ? 5.476 -5.887 16.007 1.00 38.91 263 VAL A C 1
ATOM 2087 O O . VAL A 1 263 ? 4.704 -6.391 15.196 1.00 38.91 263 VAL A O 1
ATOM 2090 N N . LEU A 1 264 ? 6.517 -6.575 16.496 1.00 37.25 264 LEU A N 1
ATOM 2091 C CA . LEU A 1 264 ? 6.812 -7.972 16.141 1.00 37.25 264 LEU A CA 1
ATOM 2092 C C . LEU A 1 264 ? 5.907 -8.970 16.888 1.00 37.25 264 LEU A C 1
ATOM 2094 O O . LEU A 1 264 ? 5.636 -10.057 16.381 1.00 37.25 264 LEU A O 1
ATOM 2098 N N . ILE A 1 265 ? 5.389 -8.598 18.065 1.00 37.53 265 ILE A N 1
ATOM 2099 C CA . ILE A 1 265 ? 4.510 -9.456 18.878 1.00 37.53 265 ILE A CA 1
ATOM 2100 C C . ILE A 1 265 ? 3.125 -9.601 18.226 1.00 37.53 265 ILE A C 1
ATOM 2102 O O . ILE A 1 265 ? 2.556 -10.692 18.258 1.00 37.53 265 ILE A O 1
ATOM 2106 N N . LEU A 1 266 ? 2.617 -8.556 17.556 1.00 35.56 266 LEU A N 1
ATOM 2107 C CA . LEU A 1 266 ? 1.363 -8.636 16.790 1.00 35.56 266 LEU A CA 1
ATOM 2108 C C . LEU A 1 266 ? 1.460 -9.658 15.637 1.00 35.56 266 LEU A C 1
ATOM 2110 O O . LEU A 1 266 ? 0.498 -10.361 15.322 1.00 35.56 266 LEU A O 1
ATOM 2114 N N . ALA A 1 267 ? 2.648 -9.785 15.036 1.00 34.22 267 ALA A N 1
ATOM 2115 C CA . ALA A 1 267 ? 2.916 -10.765 13.990 1.00 34.22 267 ALA A CA 1
ATOM 2116 C C . ALA A 1 267 ? 3.045 -12.196 14.537 1.00 34.22 267 ALA A C 1
ATOM 2118 O O . ALA A 1 267 ? 2.642 -13.146 13.869 1.00 34.22 267 ALA A O 1
ATOM 2119 N N . PHE A 1 268 ? 3.552 -12.372 15.760 1.00 29.69 268 PHE A N 1
ATOM 2120 C CA . PHE A 1 268 ? 3.780 -13.699 16.340 1.00 29.69 268 PHE A CA 1
ATOM 2121 C C . PHE A 1 268 ? 2.477 -14.457 16.654 1.00 29.69 268 PHE A C 1
ATOM 2123 O O . PHE A 1 268 ? 2.424 -15.673 16.492 1.00 29.69 268 PHE A O 1
ATOM 2130 N N . PHE A 1 269 ? 1.398 -13.757 17.026 1.00 32.59 269 PHE A N 1
ATOM 2131 C CA . PHE A 1 269 ? 0.120 -14.393 17.387 1.00 32.59 269 PHE A CA 1
ATOM 2132 C C . PHE A 1 269 ? -0.746 -14.834 16.195 1.00 32.59 269 PHE A C 1
ATOM 2134 O O . PHE A 1 269 ? -1.663 -15.632 16.366 1.00 32.59 269 PHE A O 1
ATOM 2141 N N . THR A 1 270 ? -0.451 -14.366 14.980 1.00 35.88 270 THR A N 1
ATOM 2142 C CA . THR A 1 270 ? -1.244 -14.662 13.767 1.00 35.88 270 THR A CA 1
ATOM 2143 C C . THR A 1 270 ? -0.506 -15.542 12.751 1.00 35.88 270 THR A C 1
ATOM 2145 O O . THR A 1 270 ? -1.068 -15.900 11.716 1.00 35.88 270 THR A O 1
ATOM 2148 N N . SER A 1 271 ? 0.741 -15.920 13.054 1.00 29.05 271 SER A N 1
ATOM 2149 C CA . SER A 1 271 ? 1.660 -16.624 12.149 1.00 29.05 271 SER A CA 1
ATOM 2150 C C . SER A 1 271 ? 1.877 -18.094 12.529 1.00 29.05 271 SER A C 1
ATOM 2152 O O . SER A 1 271 ? 3.011 -18.566 12.509 1.00 29.05 271 SER A O 1
ATOM 2154 N N . GLN A 1 272 ? 0.824 -18.842 12.879 1.00 26.52 272 GLN A N 1
ATOM 2155 C CA . GLN A 1 272 ? 0.935 -20.307 12.927 1.00 26.52 272 GLN A CA 1
ATOM 2156 C C . GLN A 1 272 ? 1.033 -20.843 11.481 1.00 26.52 272 GLN A C 1
ATOM 2158 O O . GLN A 1 272 ? 0.124 -20.598 10.682 1.00 26.52 272 GLN A O 1
ATOM 2163 N N . PRO A 1 273 ? 2.131 -21.523 11.101 1.00 27.77 273 PRO A N 1
ATOM 2164 C CA . PRO A 1 273 ? 2.337 -22.010 9.742 1.00 27.77 273 PRO A CA 1
ATOM 2165 C C . PRO A 1 273 ? 1.533 -23.286 9.454 1.00 27.77 273 PRO A C 1
ATOM 2167 O O . PRO A 1 273 ? 1.426 -24.183 10.288 1.00 27.77 273 PRO A O 1
ATOM 2170 N N . ILE A 1 274 ? 1.034 -23.402 8.220 1.00 29.67 274 ILE A N 1
ATOM 2171 C CA . ILE A 1 274 ? 0.537 -24.662 7.656 1.00 29.67 274 ILE A CA 1
ATOM 2172 C C . ILE A 1 274 ? 1.753 -25.442 7.142 1.00 29.67 274 ILE A C 1
ATOM 2174 O O . ILE A 1 274 ? 2.366 -25.076 6.137 1.00 29.67 274 ILE A O 1
ATOM 2178 N N . ASN A 1 275 ? 2.112 -26.510 7.854 1.00 24.83 275 ASN A N 1
ATOM 2179 C CA . ASN A 1 275 ? 3.079 -27.507 7.402 1.00 24.83 275 ASN A CA 1
ATOM 2180 C C . ASN A 1 275 ? 2.510 -28.292 6.209 1.00 24.83 275 ASN A C 1
ATOM 2182 O O . ASN A 1 275 ? 1.401 -28.813 6.307 1.00 24.83 275 ASN A O 1
ATOM 2186 N N . ASN A 1 276 ? 3.278 -28.413 5.116 1.00 25.45 276 ASN A N 1
ATOM 2187 C CA . ASN A 1 276 ? 3.750 -29.702 4.577 1.00 25.45 276 ASN A CA 1
ATOM 2188 C C . ASN A 1 276 ? 4.425 -29.582 3.187 1.00 25.45 276 ASN A C 1
ATOM 2190 O O . ASN A 1 276 ? 3.837 -29.075 2.237 1.00 25.45 276 ASN A O 1
ATOM 2194 N N . ALA A 1 277 ? 5.603 -30.224 3.097 1.00 23.61 277 ALA A N 1
ATOM 2195 C CA . ALA A 1 277 ? 6.215 -30.883 1.925 1.00 23.61 277 ALA A CA 1
ATOM 2196 C C . ALA A 1 277 ? 7.055 -30.034 0.913 1.00 23.61 277 ALA A C 1
ATOM 2198 O O . ALA A 1 277 ? 6.933 -28.813 0.872 1.00 23.61 277 ALA A O 1
ATOM 2199 N N . PRO A 1 278 ? 8.017 -30.647 0.177 1.00 26.20 278 PRO A N 1
ATOM 2200 C CA . PRO A 1 278 ? 9.451 -30.377 0.344 1.00 26.20 278 PRO A CA 1
ATOM 2201 C C . PRO A 1 278 ? 10.158 -29.817 -0.906 1.00 26.20 278 PRO A C 1
ATOM 2203 O O . PRO A 1 278 ? 9.663 -29.865 -2.029 1.00 26.20 278 PRO A O 1
ATOM 2206 N N . ALA A 1 279 ? 11.370 -29.306 -0.674 1.00 27.36 279 ALA A N 1
ATOM 2207 C CA . ALA A 1 279 ? 12.259 -28.683 -1.647 1.00 27.36 279 ALA A CA 1
ATOM 2208 C C . ALA A 1 279 ? 12.855 -29.665 -2.676 1.00 27.36 279 ALA A C 1
ATOM 2210 O O . ALA A 1 279 ? 13.344 -30.735 -2.318 1.00 27.36 279 ALA A O 1
ATOM 2211 N N . GLY A 1 280 ? 12.914 -29.234 -3.939 1.00 23.50 280 GLY A N 1
ATOM 2212 C CA . GLY A 1 280 ? 13.712 -29.851 -5.000 1.00 23.50 280 GLY A CA 1
ATOM 2213 C C . GLY A 1 280 ? 14.575 -28.792 -5.685 1.00 23.50 280 GLY A C 1
ATOM 2214 O O . GLY A 1 280 ? 14.051 -27.875 -6.312 1.00 23.50 280 GLY A O 1
ATOM 2215 N N . GLY A 1 281 ? 15.897 -28.886 -5.522 1.00 25.83 281 GLY A N 1
ATOM 2216 C CA . GLY A 1 281 ? 16.873 -28.010 -6.172 1.00 25.83 281 GLY A CA 1
ATOM 2217 C C . GLY A 1 281 ? 17.315 -28.545 -7.534 1.00 25.83 281 GLY A C 1
ATOM 2218 O O . GLY A 1 281 ? 17.427 -29.756 -7.710 1.00 25.83 281 GLY A O 1
ATOM 2219 N N . ILE A 1 282 ? 17.625 -27.649 -8.478 1.00 24.55 282 ILE A N 1
ATOM 2220 C CA . ILE A 1 282 ? 18.325 -27.982 -9.728 1.00 24.55 282 ILE A CA 1
ATOM 2221 C C . ILE A 1 282 ? 19.371 -26.900 -10.041 1.00 24.55 282 ILE A C 1
ATOM 2223 O O . ILE A 1 282 ? 19.167 -25.711 -9.807 1.00 24.55 282 ILE A O 1
ATOM 2227 N N . LYS A 1 283 ? 20.524 -27.384 -10.510 1.00 24.64 283 LYS A N 1
ATOM 2228 C CA . LYS A 1 283 ? 21.818 -26.724 -10.709 1.00 24.64 283 LYS A CA 1
ATOM 2229 C C . LYS A 1 283 ? 21.878 -25.874 -11.987 1.00 24.64 283 LYS A C 1
ATOM 2231 O O . LYS A 1 283 ? 21.210 -26.157 -12.974 1.00 24.64 283 LYS A O 1
ATOM 2236 N N . THR A 1 284 ? 22.761 -24.882 -11.955 1.00 28.42 284 THR A N 1
ATOM 2237 C CA . THR A 1 284 ? 23.209 -24.008 -13.049 1.00 28.42 284 THR A CA 1
ATOM 2238 C C . THR A 1 284 ? 24.231 -24.686 -13.970 1.00 28.42 284 T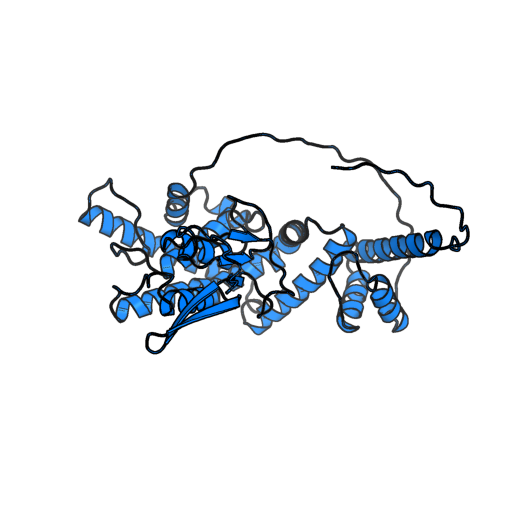HR A C 1
ATOM 2240 O O . THR A 1 284 ? 25.047 -25.485 -13.511 1.00 28.42 284 THR A O 1
ATOM 2243 N N . GLY A 1 285 ? 24.258 -24.299 -15.253 1.00 22.78 285 GLY A N 1
ATOM 2244 C CA . GLY A 1 285 ? 25.349 -24.650 -16.169 1.00 22.78 285 GLY A CA 1
ATOM 2245 C C . GLY A 1 285 ? 25.353 -23.884 -17.501 1.00 22.78 285 GLY A C 1
ATOM 2246 O O . GLY A 1 285 ? 24.379 -23.964 -18.236 1.00 22.78 285 GLY A O 1
ATOM 2247 N N . ALA A 1 286 ? 26.500 -2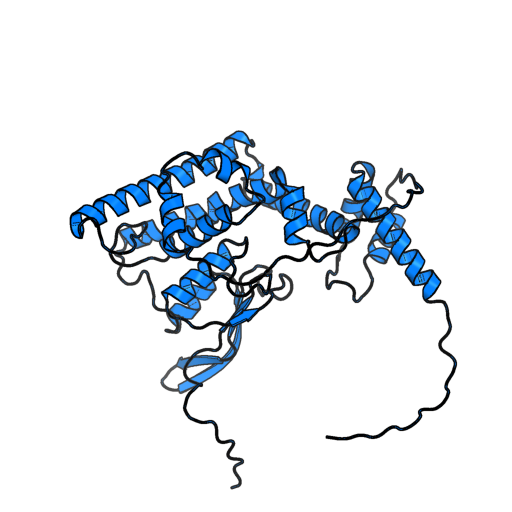3.231 -17.767 1.00 24.75 286 ALA A N 1
ATOM 2248 C CA . ALA A 1 286 ? 27.096 -22.778 -19.044 1.00 24.75 286 ALA A CA 1
ATOM 2249 C C . ALA A 1 286 ? 26.294 -21.776 -19.914 1.00 24.75 286 ALA A C 1
ATOM 2251 O O . ALA A 1 286 ? 25.128 -21.971 -20.199 1.00 24.75 286 ALA A O 1
ATOM 2252 N N . GLY A 1 287 ? 26.821 -20.655 -20.417 1.00 26.45 287 GLY A N 1
ATOM 2253 C CA . GLY A 1 287 ? 28.196 -20.261 -20.723 1.00 26.45 287 GLY A CA 1
ATOM 2254 C C . GLY A 1 287 ? 28.257 -19.881 -22.208 1.00 26.45 287 GLY A C 1
ATOM 2255 O O . GLY A 1 287 ? 28.522 -20.749 -23.028 1.00 26.45 287 GLY A O 1
ATOM 2256 N N . LEU A 1 288 ? 27.985 -18.617 -22.565 1.00 25.69 288 LEU A N 1
ATOM 2257 C CA . LEU A 1 288 ? 28.125 -18.112 -23.941 1.00 25.69 288 LEU A CA 1
ATOM 2258 C C . LEU A 1 288 ? 28.693 -16.683 -23.957 1.00 25.69 288 LEU A C 1
ATOM 2260 O O . LEU A 1 288 ? 28.266 -15.809 -23.204 1.00 25.69 288 LEU A O 1
ATOM 2264 N N . GLN A 1 289 ? 29.702 -16.498 -24.808 1.00 27.86 289 GLN A N 1
ATOM 2265 C CA . GLN A 1 289 ? 30.524 -15.298 -24.997 1.00 27.86 289 GLN A CA 1
ATOM 2266 C C . GLN A 1 289 ? 29.729 -14.150 -25.656 1.00 27.86 289 GLN A C 1
ATOM 2268 O O . GLN A 1 289 ? 28.993 -14.408 -26.609 1.00 27.86 289 GLN A O 1
ATOM 2273 N N . PRO A 1 290 ? 29.890 -12.881 -25.230 1.00 26.36 290 PRO A N 1
ATOM 2274 C CA . PRO A 1 290 ? 29.201 -11.759 -25.857 1.00 26.36 290 PRO A CA 1
ATOM 2275 C C . PRO A 1 290 ? 30.013 -11.148 -27.011 1.00 26.36 290 PRO A C 1
ATOM 2277 O O . PRO A 1 290 ? 31.107 -10.619 -26.813 1.00 26.36 290 PRO A O 1
ATOM 2280 N N . ILE A 1 291 ? 29.422 -11.125 -28.207 1.00 27.02 291 ILE A N 1
ATOM 2281 C CA . ILE A 1 291 ? 29.825 -10.224 -29.295 1.00 27.02 291 ILE A CA 1
ATOM 2282 C C . ILE A 1 291 ? 29.279 -8.827 -28.960 1.00 27.02 291 ILE A C 1
ATOM 2284 O O . ILE A 1 291 ? 28.093 -8.669 -28.671 1.00 27.02 291 ILE A O 1
ATOM 2288 N N . ARG A 1 292 ? 30.152 -7.811 -28.949 1.00 27.33 292 ARG A N 1
ATOM 2289 C CA . ARG A 1 292 ? 29.811 -6.407 -28.657 1.00 27.33 292 ARG A CA 1
ATOM 2290 C C . ARG A 1 292 ? 29.397 -5.664 -29.934 1.00 27.33 292 ARG A C 1
ATOM 2292 O O . ARG A 1 292 ? 30.215 -5.579 -30.845 1.00 27.33 292 ARG A O 1
ATOM 2299 N N . PRO A 1 293 ? 28.242 -4.982 -29.940 1.00 33.44 293 PRO A N 1
ATOM 2300 C CA . PRO A 1 293 ? 28.053 -3.780 -30.739 1.00 33.44 293 PRO A CA 1
ATOM 2301 C C . PRO A 1 293 ? 28.073 -2.550 -29.824 1.00 33.44 293 PRO A C 1
ATOM 2303 O O . PRO A 1 293 ? 27.306 -2.436 -28.866 1.00 33.44 293 PRO A O 1
ATOM 2306 N N . THR A 1 294 ? 28.978 -1.621 -30.112 1.00 34.75 294 THR A N 1
ATOM 2307 C CA . THR A 1 294 ? 29.069 -0.310 -29.464 1.00 34.75 294 THR A CA 1
ATOM 2308 C C . THR A 1 2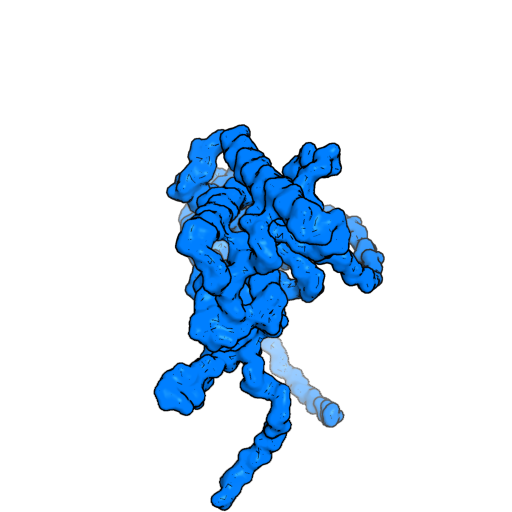94 ? 27.990 0.593 -30.060 1.00 34.75 294 THR A C 1
ATOM 2310 O O . THR A 1 294 ? 28.055 0.939 -31.235 1.00 34.75 294 THR A O 1
ATOM 2313 N N . LEU A 1 295 ? 26.972 0.943 -29.272 1.00 39.84 295 LEU A N 1
ATOM 2314 C CA . LEU A 1 295 ? 25.976 1.948 -29.645 1.00 39.84 295 LEU A CA 1
ATOM 2315 C C . LEU A 1 295 ? 26.497 3.298 -29.138 1.00 39.84 295 LEU A C 1
ATOM 2317 O O . LEU A 1 295 ? 26.604 3.482 -27.928 1.00 39.84 295 LEU A O 1
ATOM 2321 N N . THR A 1 296 ? 26.899 4.192 -30.039 1.00 42.38 296 THR A N 1
ATOM 2322 C CA . THR A 1 296 ? 27.516 5.485 -29.678 1.00 42.38 296 THR A CA 1
ATOM 2323 C C . THR A 1 296 ? 26.551 6.664 -29.835 1.00 42.38 296 THR A C 1
ATOM 2325 O O . THR A 1 296 ? 26.817 7.734 -29.302 1.00 42.38 296 THR A O 1
ATOM 2328 N N . GLU A 1 297 ? 25.402 6.470 -30.495 1.00 44.19 297 GLU A N 1
ATOM 2329 C CA . GLU A 1 297 ? 24.412 7.525 -30.739 1.00 44.19 297 GLU A CA 1
ATOM 2330 C C . GLU A 1 297 ? 22.991 6.944 -30.880 1.00 44.19 297 GLU A C 1
ATOM 2332 O O . GLU A 1 297 ? 22.800 5.883 -31.478 1.00 44.19 297 GLU A O 1
ATOM 2337 N N . ILE A 1 298 ? 21.984 7.613 -30.300 1.00 50.44 298 ILE A N 1
ATOM 2338 C CA . ILE A 1 298 ? 20.574 7.176 -30.335 1.00 50.44 298 ILE A CA 1
ATOM 2339 C C . ILE A 1 298 ? 19.895 7.817 -31.547 1.00 50.44 298 ILE A C 1
ATOM 2341 O O . ILE A 1 298 ? 19.545 8.996 -31.515 1.00 50.44 298 ILE A O 1
ATOM 2345 N N . THR A 1 299 ? 19.687 7.045 -32.611 1.00 65.62 299 THR A N 1
ATOM 2346 C CA . THR A 1 299 ? 18.981 7.500 -33.818 1.00 65.62 299 THR A CA 1
ATOM 2347 C C . THR A 1 299 ? 17.468 7.249 -33.707 1.00 65.62 299 THR A C 1
ATOM 2349 O O . THR A 1 299 ? 17.057 6.318 -33.010 1.00 65.62 299 THR A O 1
ATOM 2352 N N . PRO A 1 300 ? 16.607 8.011 -34.415 1.00 54.59 300 PRO A N 1
ATOM 2353 C CA . PRO A 1 300 ? 15.177 7.694 -34.533 1.00 54.59 300 PRO A CA 1
ATOM 2354 C C . PRO A 1 300 ? 14.926 6.257 -35.017 1.00 54.59 300 PRO A C 1
ATOM 2356 O O . PRO A 1 300 ? 14.091 5.549 -34.468 1.00 54.59 300 PRO A O 1
ATOM 2359 N N . GLN A 1 301 ? 15.765 5.773 -35.938 1.00 56.75 301 GLN A N 1
ATOM 2360 C CA . GLN A 1 301 ? 15.760 4.384 -36.403 1.00 56.75 301 GLN A CA 1
ATOM 2361 C C . GLN A 1 301 ? 16.016 3.378 -35.269 1.00 56.75 301 GLN A C 1
ATOM 2363 O O . GLN A 1 301 ? 15.426 2.306 -35.268 1.00 56.75 301 GLN A O 1
ATOM 2368 N N . ALA A 1 302 ? 16.867 3.698 -34.286 1.00 44.72 302 ALA A N 1
ATOM 2369 C CA . ALA A 1 302 ? 17.099 2.827 -33.134 1.00 44.72 302 ALA A CA 1
ATOM 2370 C C . ALA A 1 302 ? 15.869 2.742 -32.212 1.00 44.72 302 ALA A C 1
ATOM 2372 O O . ALA A 1 302 ? 15.637 1.684 -31.626 1.00 44.72 302 ALA A O 1
ATOM 2373 N N . ILE A 1 303 ? 15.084 3.823 -32.106 1.00 50.06 303 ILE A N 1
ATOM 2374 C CA . ILE A 1 303 ? 13.822 3.873 -31.348 1.00 50.06 303 ILE A CA 1
ATOM 2375 C C . ILE A 1 303 ? 12.767 3.007 -32.043 1.00 50.06 303 ILE A C 1
ATOM 2377 O O . ILE A 1 303 ? 12.201 2.119 -31.405 1.00 50.06 303 ILE A O 1
ATOM 2381 N N . ASP A 1 304 ? 12.586 3.188 -33.354 1.00 56.97 304 ASP A N 1
ATOM 2382 C CA . ASP A 1 304 ? 11.673 2.377 -34.170 1.00 56.97 304 ASP A CA 1
ATOM 2383 C C . ASP A 1 304 ? 12.041 0.892 -34.118 1.00 56.97 304 ASP A C 1
ATOM 2385 O O . ASP A 1 304 ? 11.183 0.028 -33.939 1.00 56.97 304 ASP A O 1
ATOM 2389 N N . LEU A 1 305 ? 13.336 0.589 -34.200 1.00 55.50 305 LEU A N 1
ATOM 2390 C CA . LEU A 1 305 ? 13.872 -0.763 -34.131 1.00 55.50 305 LEU A CA 1
ATOM 2391 C C . LEU A 1 305 ? 13.669 -1.391 -32.743 1.00 55.50 305 LEU A C 1
ATOM 2393 O O . LEU A 1 305 ? 13.305 -2.560 -32.638 1.00 55.50 305 LEU A O 1
ATOM 2397 N N . LEU A 1 306 ? 13.844 -0.622 -31.664 1.00 50.25 306 LEU A N 1
ATOM 2398 C CA . LEU A 1 306 ? 13.579 -1.100 -30.309 1.00 50.25 306 LEU A CA 1
ATOM 2399 C C . LEU A 1 306 ? 12.081 -1.361 -30.092 1.00 50.25 306 LEU A C 1
ATOM 2401 O O . LEU A 1 306 ? 11.710 -2.426 -29.598 1.00 50.25 306 LEU A O 1
ATOM 2405 N N . ASN A 1 307 ? 11.220 -0.436 -30.517 1.00 53.75 307 ASN A N 1
ATOM 2406 C CA . ASN A 1 307 ? 9.770 -0.624 -30.529 1.00 53.75 307 ASN A CA 1
ATOM 2407 C C . ASN A 1 307 ? 9.371 -1.861 -31.344 1.00 53.75 307 ASN A C 1
ATOM 2409 O O . ASN A 1 307 ? 8.504 -2.625 -30.924 1.00 53.75 307 ASN A O 1
ATOM 2413 N N . HIS A 1 308 ? 10.035 -2.106 -32.474 1.00 55.62 308 HIS A N 1
ATOM 2414 C CA . HIS A 1 308 ? 9.831 -3.287 -33.306 1.00 55.62 308 HIS A CA 1
ATOM 2415 C C . HIS A 1 308 ? 10.232 -4.588 -32.591 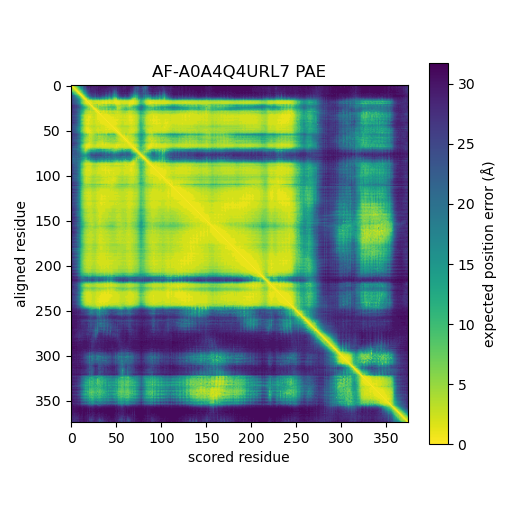1.00 55.62 308 HIS A C 1
ATOM 2417 O O . HIS A 1 308 ? 9.476 -5.563 -32.625 1.00 55.62 308 HIS A O 1
ATOM 2423 N N . TYR A 1 309 ? 11.355 -4.594 -31.863 1.00 51.75 309 TYR A N 1
ATOM 2424 C CA . TYR A 1 309 ? 11.778 -5.732 -31.039 1.00 51.75 309 TYR A CA 1
ATOM 2425 C C . TYR A 1 309 ? 10.786 -6.046 -29.913 1.00 51.75 309 TYR A C 1
ATOM 2427 O O . TYR A 1 309 ? 10.526 -7.218 -29.634 1.00 51.75 309 TYR A O 1
ATOM 2435 N N . PHE A 1 310 ? 10.179 -5.022 -29.305 1.00 47.94 310 PHE A N 1
ATOM 2436 C CA . PHE A 1 310 ? 9.127 -5.186 -28.294 1.00 47.94 310 PHE A CA 1
ATOM 2437 C C . PHE A 1 310 ? 7.741 -5.478 -28.879 1.00 47.94 310 PHE A C 1
ATOM 2439 O O . PHE A 1 310 ? 6.880 -6.019 -28.182 1.00 47.94 310 PHE A O 1
ATOM 2446 N N . SER A 1 311 ? 7.516 -5.169 -30.155 1.00 41.56 311 SER A N 1
ATOM 2447 C CA . SER A 1 311 ? 6.276 -5.443 -30.878 1.00 41.56 311 SER A CA 1
ATOM 2448 C C . SER A 1 311 ? 6.296 -6.862 -31.455 1.00 41.56 311 SER A C 1
ATOM 2450 O O . SER A 1 311 ? 6.304 -7.088 -32.663 1.00 41.56 311 SER A O 1
ATOM 2452 N N . THR A 1 312 ? 6.304 -7.858 -30.572 1.00 30.56 312 THR A N 1
ATOM 2453 C CA . THR A 1 312 ? 5.642 -9.131 -30.870 1.00 30.56 312 THR A CA 1
ATOM 2454 C C . THR A 1 312 ? 4.318 -9.109 -30.123 1.00 30.56 312 THR A C 1
ATOM 2456 O O . THR A 1 312 ? 4.262 -9.128 -28.892 1.00 30.56 312 THR A O 1
ATOM 2459 N N . LYS A 1 313 ? 3.204 -9.043 -30.860 1.00 34.50 313 LYS A N 1
ATOM 2460 C CA . LYS A 1 313 ? 1.936 -9.543 -30.320 1.00 34.50 313 LYS A CA 1
ATOM 2461 C C . LYS A 1 313 ? 2.243 -10.942 -29.748 1.00 34.50 313 LYS A C 1
ATOM 2463 O O . LYS A 1 313 ? 2.876 -11.726 -30.437 1.00 34.50 313 LYS A O 1
ATOM 2468 N N . THR A 1 314 ? 1.851 -11.181 -28.493 1.00 38.19 314 THR A N 1
ATOM 2469 C CA . THR A 1 314 ? 1.893 -12.468 -27.760 1.00 38.19 314 THR A CA 1
ATOM 2470 C C . THR A 1 314 ? 3.241 -13.033 -27.278 1.00 38.19 314 THR A C 1
ATOM 2472 O O . THR A 1 314 ? 3.566 -14.162 -27.621 1.00 38.19 314 THR A O 1
ATOM 2475 N N . MET A 1 315 ? 3.947 -12.371 -26.345 1.00 29.75 315 MET A N 1
ATOM 2476 C CA . MET A 1 315 ? 4.764 -13.150 -25.384 1.00 29.75 315 MET A CA 1
ATOM 2477 C C . MET A 1 315 ? 4.509 -12.885 -23.894 1.00 29.75 315 MET A C 1
ATOM 2479 O O . MET A 1 315 ? 4.513 -13.850 -23.150 1.00 29.75 315 MET A O 1
ATOM 2483 N N . PHE A 1 316 ? 4.177 -11.670 -23.425 1.00 37.12 316 PHE A N 1
ATOM 2484 C CA . PHE A 1 316 ? 3.906 -11.458 -21.977 1.00 37.12 316 PHE A CA 1
ATOM 2485 C C . PHE A 1 316 ? 2.859 -10.382 -21.656 1.00 37.12 316 PHE A C 1
ATOM 2487 O O . PHE A 1 316 ? 2.849 -9.801 -20.575 1.00 37.12 316 PHE A O 1
ATOM 2494 N N . ASN A 1 317 ? 1.964 -10.082 -22.600 1.00 34.31 317 ASN A N 1
ATOM 2495 C CA . ASN A 1 317 ? 0.871 -9.127 -22.396 1.00 34.31 317 ASN A CA 1
ATOM 2496 C C . ASN A 1 317 ? 1.324 -7.728 -21.905 1.00 34.31 317 ASN A C 1
ATOM 2498 O O . ASN A 1 317 ? 0.546 -6.996 -21.294 1.00 34.31 317 ASN A O 1
ATOM 2502 N N . VAL A 1 318 ? 2.559 -7.304 -22.209 1.00 37.34 318 VAL A N 1
ATOM 2503 C CA . VAL A 1 318 ? 3.044 -5.924 -22.050 1.00 37.34 318 VAL A CA 1
ATOM 2504 C C . VAL A 1 318 ? 3.072 -5.291 -23.441 1.00 37.34 318 VAL A C 1
ATOM 2506 O O . VAL A 1 318 ? 3.760 -5.764 -24.332 1.00 37.34 318 VAL A O 1
ATOM 2509 N N . LYS A 1 319 ? 2.285 -4.232 -23.635 1.00 38.28 319 LYS A N 1
ATOM 2510 C CA . LYS A 1 319 ? 2.326 -3.391 -24.833 1.00 38.28 319 LYS A CA 1
ATOM 2511 C C . LYS A 1 319 ? 3.058 -2.160 -24.324 1.00 38.28 319 LYS A C 1
ATOM 2513 O O . LYS A 1 319 ? 2.442 -1.373 -23.609 1.00 38.28 319 LYS A O 1
ATOM 2518 N N . LEU A 1 320 ? 4.375 -2.107 -24.516 1.00 43.78 320 LEU A N 1
ATOM 2519 C CA . LEU A 1 320 ? 5.155 -0.895 -24.277 1.00 43.78 320 LEU A CA 1
ATOM 2520 C C . LEU A 1 320 ? 4.808 0.034 -25.436 1.00 43.78 320 LEU A C 1
ATOM 2522 O O . LEU A 1 320 ? 5.430 -0.006 -26.488 1.00 43.78 320 LEU A O 1
ATOM 2526 N N . GLY A 1 321 ? 3.675 0.719 -25.313 1.00 44.16 321 GLY A N 1
ATOM 2527 C CA . GLY A 1 321 ? 3.372 1.824 -26.204 1.00 44.16 321 GLY A CA 1
ATOM 2528 C C . GLY A 1 321 ? 4.167 3.029 -25.732 1.00 44.16 321 GLY A C 1
ATOM 2529 O O . GLY A 1 321 ? 4.114 3.307 -24.538 1.00 44.16 321 GLY A O 1
ATOM 2530 N N . CYS A 1 322 ? 4.820 3.682 -26.694 1.00 53.00 322 CYS A N 1
ATOM 2531 C CA . CYS A 1 322 ? 5.383 5.033 -26.709 1.00 53.00 322 CYS A CA 1
ATOM 2532 C C . CYS A 1 322 ? 6.905 5.060 -26.930 1.00 53.00 322 CYS A C 1
ATOM 2534 O O . CYS A 1 322 ? 7.701 4.457 -26.213 1.00 53.00 322 CYS A O 1
ATOM 2536 N N . ASP A 1 323 ? 7.284 5.804 -27.971 1.00 63.94 323 ASP A N 1
ATOM 2537 C CA . ASP A 1 323 ? 8.654 6.032 -28.446 1.00 63.94 323 ASP A CA 1
ATOM 2538 C C . ASP A 1 323 ? 9.578 6.578 -27.350 1.00 63.94 323 ASP A C 1
ATOM 2540 O O . ASP A 1 323 ? 10.796 6.401 -27.392 1.00 63.94 323 ASP A O 1
ATOM 2544 N N . GLU A 1 324 ? 8.988 7.201 -26.334 1.00 65.94 324 GLU A N 1
ATOM 2545 C CA . GLU A 1 324 ? 9.679 7.773 -25.190 1.00 65.94 324 GLU A CA 1
ATOM 2546 C C . GLU A 1 324 ? 10.239 6.690 -24.251 1.00 65.94 324 GLU A C 1
ATOM 2548 O O . GLU A 1 324 ? 11.414 6.736 -23.893 1.00 65.94 324 GLU A O 1
ATOM 2553 N N . GLU A 1 325 ? 9.474 5.654 -23.903 1.00 68.69 325 GLU A N 1
ATOM 2554 C CA . GLU A 1 325 ? 9.952 4.524 -23.098 1.00 68.69 325 GLU A CA 1
ATOM 2555 C C . GLU A 1 325 ? 11.087 3.780 -23.810 1.00 68.69 325 GLU A C 1
ATOM 2557 O O . GLU A 1 325 ? 12.089 3.423 -23.184 1.00 68.69 325 GLU A O 1
ATOM 2562 N N . ALA A 1 326 ? 10.970 3.596 -25.128 1.00 70.00 326 ALA A N 1
ATOM 2563 C CA . ALA A 1 326 ? 12.025 3.014 -25.948 1.00 70.00 326 ALA A CA 1
ATOM 2564 C C . ALA A 1 326 ? 13.285 3.895 -25.954 1.00 70.00 326 ALA A C 1
ATOM 2566 O O . ALA A 1 326 ? 14.385 3.410 -25.668 1.00 70.00 326 ALA A O 1
ATOM 2567 N N . ARG A 1 327 ? 13.141 5.206 -26.185 1.00 75.50 327 ARG A N 1
ATOM 2568 C CA . ARG A 1 327 ? 14.250 6.170 -26.124 1.00 75.50 327 ARG A CA 1
ATOM 2569 C C . ARG A 1 327 ? 14.965 6.126 -24.773 1.00 75.50 327 ARG A C 1
ATOM 2571 O O . ARG A 1 327 ? 16.195 6.099 -24.726 1.00 75.50 327 ARG A O 1
ATOM 2578 N N . GLN A 1 328 ? 14.211 6.058 -23.681 1.00 77.69 328 GLN A N 1
ATOM 2579 C CA . GLN A 1 328 ? 14.753 6.009 -22.324 1.00 77.69 328 GLN A CA 1
ATOM 2580 C C . GLN A 1 328 ? 15.538 4.723 -22.039 1.00 77.69 328 GLN A C 1
ATOM 2582 O O . GLN A 1 328 ? 16.588 4.780 -21.394 1.00 77.69 328 GLN A O 1
ATOM 2587 N N . VAL A 1 329 ? 15.068 3.572 -22.532 1.00 80.38 329 VAL A N 1
ATOM 2588 C CA . VAL A 1 329 ? 15.789 2.292 -22.422 1.00 80.38 329 VAL A CA 1
ATOM 2589 C C . VAL A 1 329 ? 17.089 2.327 -23.229 1.00 80.38 329 VAL A C 1
ATOM 2591 O O . VAL A 1 329 ? 18.133 1.917 -22.717 1.00 80.38 329 VAL A O 1
ATOM 2594 N N . LEU A 1 330 ? 17.065 2.872 -24.453 1.00 81.44 330 LEU A N 1
ATOM 2595 C CA . LEU A 1 330 ? 18.272 3.034 -25.274 1.00 81.44 330 LEU A CA 1
ATOM 2596 C C . LEU A 1 330 ? 19.288 3.953 -24.602 1.00 81.44 330 LEU A C 1
ATOM 2598 O O . LEU A 1 330 ? 20.465 3.608 -24.539 1.00 81.44 330 LEU A O 1
ATOM 2602 N N . GLN A 1 331 ? 18.840 5.076 -24.043 1.00 83.56 331 GLN A N 1
ATOM 2603 C CA . GLN A 1 331 ? 19.723 6.004 -23.345 1.00 83.56 331 GLN A CA 1
ATOM 2604 C C . GLN A 1 331 ? 20.388 5.358 -22.131 1.00 83.56 331 GLN A C 1
ATOM 2606 O O . GLN A 1 331 ? 21.592 5.513 -21.946 1.00 83.56 331 GLN A O 1
ATOM 2611 N N . ALA A 1 332 ? 19.644 4.582 -21.342 1.00 80.94 332 ALA A N 1
ATOM 2612 C CA . ALA A 1 332 ? 20.219 3.865 -20.210 1.00 80.94 332 ALA A CA 1
ATOM 2613 C C . ALA A 1 332 ? 21.216 2.775 -20.648 1.00 80.94 332 ALA A C 1
ATOM 2615 O O . ALA A 1 332 ? 22.226 2.563 -19.985 1.00 80.94 332 ALA A O 1
ATOM 2616 N N . SER A 1 333 ? 20.998 2.129 -21.799 1.00 83.75 333 SER A N 1
ATOM 2617 C CA . SER A 1 333 ? 21.926 1.118 -22.333 1.00 83.75 333 SER A CA 1
ATOM 2618 C C . SER A 1 333 ? 23.327 1.670 -22.657 1.00 83.75 333 SER A C 1
ATOM 2620 O O . SER A 1 333 ? 24.310 0.919 -22.659 1.00 83.75 333 SER A O 1
ATOM 2622 N N . LEU A 1 334 ? 23.447 2.985 -22.885 1.00 84.44 334 LEU A N 1
ATOM 2623 C CA . LEU A 1 334 ? 24.730 3.646 -23.140 1.00 84.44 334 LEU A CA 1
ATOM 2624 C C . LEU A 1 334 ? 25.635 3.671 -21.905 1.00 84.44 334 LEU A C 1
ATOM 2626 O O . LEU A 1 334 ? 26.857 3.668 -22.048 1.00 84.44 334 LEU A O 1
ATOM 2630 N N . THR A 1 335 ? 25.063 3.654 -20.701 1.00 87.31 335 THR A N 1
ATOM 2631 C CA . THR A 1 335 ? 25.807 3.807 -19.441 1.00 87.31 335 THR A CA 1
ATOM 2632 C C . THR A 1 335 ? 25.747 2.569 -18.548 1.00 87.31 335 THR A C 1
ATOM 2634 O O . THR A 1 335 ? 26.701 2.312 -17.822 1.00 87.31 335 THR A O 1
ATOM 2637 N N . ASP A 1 336 ? 24.686 1.766 -18.637 1.00 82.50 336 ASP A N 1
ATOM 2638 C CA . ASP A 1 336 ? 24.442 0.602 -17.779 1.00 82.50 336 ASP A CA 1
ATOM 2639 C C . ASP A 1 336 ? 24.714 -0.723 -18.536 1.00 82.50 336 ASP A C 1
ATOM 2641 O O . ASP A 1 336 ? 24.000 -1.050 -19.498 1.00 82.50 336 ASP A O 1
ATOM 2645 N N . PRO A 1 337 ? 25.751 -1.504 -18.151 1.00 85.38 337 PRO A N 1
ATOM 2646 C CA . PRO A 1 337 ? 26.085 -2.757 -18.828 1.00 85.38 337 PRO A CA 1
ATOM 2647 C C . PRO A 1 337 ? 24.972 -3.822 -18.765 1.00 85.38 337 PRO A C 1
ATOM 2649 O O . PRO A 1 337 ? 24.660 -4.375 -19.823 1.00 85.38 337 PRO A O 1
ATOM 2652 N N . PRO A 1 338 ? 24.328 -4.115 -17.613 1.00 80.19 338 PRO A N 1
ATOM 2653 C CA . PRO A 1 338 ? 23.153 -4.992 -17.572 1.00 80.19 338 PRO A CA 1
ATOM 2654 C C . PRO A 1 338 ? 22.051 -4.626 -18.575 1.00 80.19 338 PRO A C 1
ATOM 2656 O O . PRO A 1 338 ? 21.548 -5.506 -19.278 1.00 80.19 338 PRO A O 1
ATOM 2659 N N . ILE A 1 339 ? 21.697 -3.341 -18.696 1.00 79.44 339 ILE A N 1
ATOM 2660 C CA . ILE A 1 339 ? 20.676 -2.880 -19.651 1.00 79.44 339 ILE A CA 1
ATOM 2661 C C . ILE A 1 339 ? 21.157 -3.081 -21.091 1.00 79.44 339 ILE A C 1
ATOM 2663 O O . ILE A 1 339 ? 20.404 -3.578 -21.930 1.00 79.44 339 ILE A O 1
ATOM 2667 N N . ARG A 1 340 ? 22.426 -2.782 -21.387 1.00 87.31 340 ARG A N 1
ATOM 2668 C CA . ARG A 1 340 ? 23.023 -3.033 -22.709 1.00 87.31 340 ARG A CA 1
ATOM 2669 C C . ARG A 1 340 ? 22.983 -4.504 -23.108 1.00 87.31 340 ARG A C 1
ATOM 2671 O O . ARG A 1 340 ? 22.633 -4.828 -24.246 1.00 87.31 340 ARG A O 1
ATOM 2678 N N . HIS A 1 341 ? 23.312 -5.394 -22.176 1.00 83.50 341 HIS A N 1
ATOM 2679 C CA . HIS A 1 341 ? 23.245 -6.835 -22.391 1.00 83.50 341 HIS A CA 1
ATOM 2680 C C . HIS A 1 341 ? 21.803 -7.300 -22.605 1.00 83.50 341 HIS A C 1
ATOM 2682 O O . HIS A 1 341 ? 21.557 -8.091 -23.515 1.00 83.50 341 HIS A O 1
ATOM 2688 N N . ALA A 1 342 ? 20.844 -6.774 -21.838 1.00 76.44 342 ALA A N 1
ATOM 2689 C CA . ALA A 1 342 ? 19.427 -7.077 -22.018 1.00 76.44 342 ALA A CA 1
ATOM 2690 C C . ALA A 1 342 ? 18.918 -6.660 -23.410 1.00 76.44 342 ALA A C 1
ATOM 2692 O O . ALA A 1 342 ? 18.319 -7.475 -24.110 1.00 76.44 342 ALA A O 1
ATOM 2693 N N . VAL A 1 343 ? 19.220 -5.433 -23.852 1.00 78.75 343 VAL A N 1
ATOM 2694 C CA . VAL A 1 343 ? 18.844 -4.937 -25.189 1.00 78.75 343 VAL A CA 1
ATOM 2695 C C . VAL A 1 343 ? 19.478 -5.794 -26.292 1.00 78.75 343 VAL A C 1
ATOM 2697 O O . VAL A 1 343 ? 18.789 -6.199 -27.226 1.00 78.75 343 VAL A O 1
ATOM 2700 N N . SER A 1 344 ? 20.763 -6.136 -26.159 1.00 78.19 344 SER A N 1
ATOM 2701 C CA . SER A 1 344 ? 21.471 -6.982 -27.132 1.00 78.19 344 SER A CA 1
ATOM 2702 C C . SER A 1 344 ? 20.894 -8.402 -27.193 1.00 78.19 344 SER A C 1
ATOM 2704 O O . SER A 1 344 ? 20.737 -8.959 -28.275 1.00 78.19 344 SER A O 1
ATOM 2706 N N . SER A 1 345 ? 20.520 -8.970 -26.043 1.00 78.81 345 SER A N 1
ATOM 2707 C CA . SER A 1 345 ? 19.932 -10.314 -25.958 1.00 78.81 345 SER A CA 1
ATOM 2708 C C . SER A 1 345 ? 18.554 -10.380 -26.617 1.00 78.81 345 SER A C 1
ATOM 2710 O O . SER A 1 345 ? 18.250 -11.348 -27.307 1.00 78.81 345 SER A O 1
ATOM 2712 N N . LEU A 1 346 ? 17.722 -9.347 -26.437 1.00 73.88 346 LEU A N 1
ATOM 2713 C CA . LEU A 1 346 ? 16.416 -9.273 -27.100 1.00 73.88 346 LEU A CA 1
ATOM 2714 C C . LEU A 1 346 ? 16.546 -9.108 -28.614 1.00 73.88 346 LEU A C 1
ATOM 2716 O O . LEU A 1 346 ? 15.779 -9.724 -29.349 1.00 73.88 346 LEU A O 1
ATOM 2720 N N . ARG A 1 347 ? 17.530 -8.322 -29.073 1.00 75.75 347 ARG A N 1
ATOM 2721 C CA . ARG A 1 347 ? 17.840 -8.184 -30.500 1.00 75.75 347 ARG A CA 1
ATOM 2722 C C . ARG A 1 347 ? 18.208 -9.538 -31.112 1.00 75.75 347 ARG A C 1
ATOM 2724 O O . ARG A 1 347 ? 17.556 -9.964 -32.058 1.00 75.75 347 ARG A O 1
ATOM 2731 N N . ALA A 1 348 ? 19.164 -10.244 -30.509 1.00 74.06 348 ALA A N 1
ATOM 2732 C CA . ALA A 1 348 ? 19.595 -11.560 -30.982 1.00 74.06 348 ALA A CA 1
ATOM 2733 C C . ALA A 1 348 ? 18.455 -12.598 -30.975 1.00 74.06 348 ALA A C 1
ATOM 2735 O O . ALA A 1 348 ? 18.316 -13.375 -31.916 1.00 74.06 348 ALA A O 1
ATOM 2736 N N . LEU A 1 349 ? 17.602 -12.595 -29.941 1.00 68.56 349 LEU A N 1
ATOM 2737 C CA . LEU A 1 349 ? 16.436 -13.482 -29.870 1.00 68.56 349 LEU A CA 1
ATOM 2738 C C . LEU A 1 349 ? 15.461 -13.232 -31.027 1.00 68.56 349 LEU A C 1
ATOM 2740 O O . LEU A 1 349 ? 14.956 -14.180 -31.624 1.00 68.56 349 LEU A O 1
ATOM 2744 N N . ARG A 1 350 ? 15.189 -11.962 -31.345 1.00 69.00 350 ARG A N 1
ATOM 2745 C CA . ARG A 1 350 ? 14.271 -11.596 -32.426 1.00 69.00 350 ARG A CA 1
ATOM 2746 C C . ARG A 1 350 ? 14.847 -11.925 -33.802 1.00 69.00 350 ARG A C 1
ATOM 2748 O O . ARG A 1 350 ? 14.129 -12.508 -34.606 1.00 69.00 350 ARG A O 1
ATOM 2755 N N . GLU A 1 351 ? 16.126 -11.639 -34.034 1.00 75.06 351 GLU A N 1
ATOM 2756 C CA . GLU A 1 351 ? 16.841 -12.051 -35.251 1.00 75.06 351 GLU A CA 1
ATOM 2757 C C . GLU A 1 351 ? 16.782 -13.581 -35.433 1.00 75.06 351 GLU A C 1
ATOM 2759 O O . GLU A 1 351 ? 16.524 -14.074 -36.530 1.00 75.06 351 GLU A O 1
ATOM 2764 N N . GLY A 1 352 ? 16.914 -14.351 -34.346 1.00 66.75 352 GLY A N 1
ATOM 2765 C CA . GLY A 1 352 ? 16.731 -15.809 -34.350 1.00 66.75 352 GLY A CA 1
ATOM 2766 C C . GLY A 1 352 ? 15.308 -16.268 -34.710 1.00 66.75 352 GLY A C 1
ATOM 2767 O O . GLY A 1 352 ? 15.124 -17.248 -35.433 1.00 66.75 352 GLY A O 1
ATOM 2768 N N . LEU A 1 353 ? 14.277 -15.560 -34.244 1.00 66.12 353 LEU A N 1
ATOM 2769 C CA . LEU A 1 353 ? 12.878 -15.858 -34.587 1.00 66.12 353 LEU A CA 1
ATOM 2770 C C . LEU A 1 353 ? 12.553 -15.514 -36.049 1.00 66.12 353 LEU A C 1
ATOM 2772 O O . LEU A 1 353 ? 11.833 -16.253 -36.713 1.00 66.12 353 LEU A O 1
ATOM 2776 N N . GLU A 1 354 ? 13.103 -14.421 -36.570 1.00 71.50 354 GLU A N 1
ATOM 2777 C CA . GLU A 1 354 ? 12.893 -14.000 -37.961 1.00 71.50 354 GLU A CA 1
ATOM 2778 C C . GLU A 1 354 ? 13.645 -14.894 -38.953 1.00 71.50 354 GLU A C 1
ATOM 2780 O O . GLU A 1 354 ? 13.124 -15.211 -40.020 1.00 71.50 354 GLU A O 1
ATOM 2785 N N . THR A 1 355 ? 14.828 -15.382 -38.576 1.00 72.62 355 THR A N 1
ATOM 2786 C CA . THR A 1 355 ? 15.602 -16.341 -39.382 1.00 72.62 355 THR A CA 1
ATOM 2787 C C . THR A 1 355 ? 15.029 -17.762 -39.348 1.00 72.62 355 THR A C 1
ATOM 2789 O O . THR A 1 355 ? 15.163 -18.489 -40.330 1.00 72.62 355 THR A O 1
ATOM 2792 N N . SER A 1 356 ? 14.338 -18.161 -38.272 1.00 58.38 356 SER A N 1
ATOM 2793 C CA . SER A 1 356 ? 13.660 -19.469 -38.174 1.00 58.38 356 SER A CA 1
ATOM 2794 C C . SER A 1 356 ? 12.246 -19.496 -38.775 1.00 58.38 356 SER A C 1
ATOM 2796 O O . SER A 1 356 ? 11.750 -20.569 -39.110 1.00 58.38 356 SER A O 1
ATOM 2798 N N . GLY A 1 357 ? 11.612 -18.336 -38.989 1.00 48.41 357 GLY A N 1
ATOM 2799 C CA . GLY A 1 357 ? 10.296 -18.201 -39.634 1.00 48.41 357 GLY A CA 1
ATOM 2800 C C . GLY A 1 357 ? 10.291 -18.333 -41.166 1.00 48.41 357 GLY A C 1
ATOM 2801 O O . GLY A 1 357 ? 9.248 -18.157 -41.791 1.00 48.41 357 GLY A O 1
ATOM 2802 N N . GLY A 1 358 ? 11.440 -18.632 -41.780 1.00 39.16 358 GLY A N 1
ATOM 2803 C CA . GLY A 1 358 ? 11.645 -18.699 -43.230 1.00 39.16 358 GLY A CA 1
ATOM 2804 C C . GLY A 1 358 ? 11.417 -20.068 -43.884 1.00 39.16 358 GLY A C 1
ATOM 2805 O O . GLY A 1 358 ? 12.098 -20.373 -44.859 1.00 39.16 358 GLY A O 1
ATOM 2806 N N . VAL A 1 359 ? 10.492 -20.899 -43.389 1.00 36.41 359 VAL A N 1
ATOM 2807 C CA . VAL A 1 359 ? 9.997 -22.059 -44.159 1.00 36.41 359 VAL A CA 1
ATOM 2808 C C . VAL A 1 359 ? 8.590 -21.732 -44.666 1.00 36.41 359 VAL A C 1
ATOM 2810 O O . VAL A 1 359 ? 7.686 -21.544 -43.849 1.00 36.41 359 VAL A O 1
ATOM 2813 N N . PRO A 1 360 ? 8.365 -21.630 -45.990 1.00 36.81 360 PRO A N 1
ATOM 2814 C CA . PRO A 1 360 ? 7.048 -21.327 -46.524 1.00 36.81 360 PRO A CA 1
ATOM 2815 C C . PRO A 1 360 ? 6.077 -22.470 -46.223 1.00 36.81 360 PRO A C 1
ATOM 2817 O O . PRO A 1 360 ? 6.361 -23.644 -46.467 1.00 36.81 360 PRO A O 1
ATOM 2820 N N . ALA A 1 361 ? 4.900 -22.099 -45.727 1.00 36.19 361 ALA A N 1
ATOM 2821 C CA . ALA A 1 361 ? 3.748 -22.974 -45.610 1.00 36.19 361 ALA A CA 1
ATOM 2822 C C . ALA A 1 361 ? 3.312 -23.466 -47.001 1.00 36.19 361 ALA A C 1
ATOM 2824 O O . ALA A 1 361 ? 2.504 -22.830 -47.669 1.00 36.19 361 ALA A O 1
ATOM 2825 N N . THR A 1 362 ? 3.836 -24.616 -47.427 1.00 35.88 362 THR A N 1
ATOM 2826 C CA . THR A 1 362 ? 3.228 -25.447 -48.474 1.00 35.88 362 THR A CA 1
ATOM 2827 C C . THR A 1 362 ? 3.690 -26.891 -48.322 1.00 35.88 362 THR A C 1
ATOM 2829 O O . THR A 1 362 ? 4.716 -27.259 -48.872 1.00 35.88 362 THR A O 1
ATOM 2832 N N . VAL A 1 363 ? 2.917 -27.707 -47.601 1.00 29.98 363 VAL A N 1
ATOM 2833 C CA . VAL A 1 363 ? 2.519 -29.056 -48.041 1.00 29.98 363 VAL A CA 1
ATOM 2834 C C . VAL A 1 363 ? 1.143 -29.319 -47.435 1.00 29.98 363 VAL A C 1
ATOM 2836 O O . VAL A 1 363 ? 1.002 -29.615 -46.252 1.00 29.98 363 VAL A O 1
ATOM 2839 N N . ALA A 1 364 ? 0.110 -29.194 -48.264 1.00 37.47 364 ALA A N 1
ATOM 2840 C CA . ALA A 1 364 ? -1.136 -29.896 -48.035 1.00 37.47 364 ALA A CA 1
ATOM 2841 C C . ALA A 1 364 ? -0.867 -31.387 -48.266 1.00 37.47 364 ALA A C 1
ATOM 2843 O O . ALA A 1 364 ? -0.676 -31.790 -49.408 1.00 37.47 364 ALA A O 1
ATOM 2844 N N . GLN A 1 365 ? -0.859 -32.198 -47.210 1.00 30.47 365 GLN A N 1
ATOM 2845 C CA . GLN A 1 365 ? -1.082 -33.639 -47.312 1.00 30.47 365 GLN A CA 1
ATOM 2846 C C . GLN A 1 365 ? -1.938 -34.103 -46.131 1.00 30.47 365 GLN A C 1
ATOM 2848 O O . GLN A 1 365 ? -1.486 -34.184 -44.998 1.00 30.47 365 GLN A O 1
ATOM 2853 N N . GLN A 1 366 ? -3.209 -34.323 -46.472 1.00 28.42 366 GLN A N 1
ATOM 2854 C CA . GLN A 1 366 ? -4.112 -35.370 -45.992 1.00 28.42 366 GLN A CA 1
ATOM 2855 C C . GLN A 1 366 ? -4.145 -35.673 -44.488 1.00 28.42 366 GLN A C 1
ATOM 2857 O O . GLN A 1 366 ? -3.253 -36.288 -43.913 1.00 28.42 366 GLN A O 1
ATOM 2862 N N . ALA A 1 367 ? -5.297 -35.352 -43.899 1.00 29.53 367 ALA A N 1
ATOM 2863 C CA . ALA A 1 367 ? -5.757 -35.927 -42.647 1.00 29.53 367 ALA A CA 1
ATOM 2864 C C . ALA A 1 367 ? -5.815 -37.465 -42.724 1.00 29.53 367 ALA A C 1
ATOM 2866 O O . ALA A 1 367 ? -6.424 -38.000 -43.655 1.00 29.53 367 ALA A O 1
ATOM 2867 N N . PRO A 1 368 ? -5.323 -38.176 -41.700 1.00 27.98 368 PRO A N 1
ATOM 2868 C CA . PRO A 1 368 ? -5.899 -39.432 -41.281 1.00 27.98 368 PRO A CA 1
ATOM 2869 C C . PRO A 1 368 ? -6.882 -39.152 -40.141 1.00 27.98 368 PRO A C 1
ATOM 2871 O O . PRO A 1 368 ? -6.514 -38.718 -39.052 1.00 27.98 368 PRO A O 1
ATOM 2874 N N . SER A 1 369 ? -8.153 -39.403 -40.440 1.00 30.23 369 SER A N 1
ATOM 2875 C CA . SER A 1 369 ? -9.201 -39.718 -39.473 1.00 30.23 369 SER A CA 1
ATOM 2876 C C . SER A 1 369 ? -8.661 -40.656 -38.392 1.00 30.23 369 SER A C 1
ATOM 2878 O O . SER A 1 369 ? -8.280 -41.772 -38.737 1.00 30.23 369 SER A O 1
ATOM 2880 N N . TYR A 1 370 ? -8.721 -40.256 -37.120 1.00 28.27 370 TYR A N 1
ATOM 2881 C CA . TYR A 1 370 ? -8.873 -41.209 -36.025 1.00 28.27 370 TYR A CA 1
ATOM 2882 C C . TYR A 1 370 ? -9.862 -40.689 -34.981 1.00 28.27 370 TYR A C 1
ATOM 2884 O O . TYR A 1 370 ? -9.718 -39.609 -34.413 1.00 28.27 370 TYR A O 1
ATOM 2892 N N . ASP A 1 371 ? -10.889 -41.518 -34.860 1.00 25.25 371 ASP A N 1
ATOM 2893 C CA . ASP A 1 371 ? -12.006 -41.592 -33.933 1.00 25.25 371 ASP A CA 1
ATOM 2894 C C . ASP A 1 371 ? -11.547 -41.963 -32.503 1.00 25.25 371 ASP A C 1
ATOM 2896 O O . ASP A 1 371 ? -10.364 -42.223 -32.285 1.00 25.25 371 ASP A O 1
ATOM 2900 N N . TYR A 1 372 ? -12.522 -42.046 -31.589 1.00 27.12 372 TYR A N 1
ATOM 2901 C CA . TYR A 1 372 ? -12.529 -42.263 -30.131 1.00 27.12 372 TYR A CA 1
ATOM 2902 C C . TYR A 1 372 ? -12.648 -40.953 -29.326 1.00 27.12 372 TYR A C 1
ATOM 2904 O O . TYR A 1 372 ? -11.732 -40.143 -29.307 1.00 27.12 372 TYR A O 1
ATOM 2912 N N . GLY A 1 373 ? -13.739 -40.638 -28.620 1.00 24.41 373 GLY A N 1
ATOM 2913 C CA . GLY A 1 373 ? -14.884 -41.439 -28.177 1.00 24.41 373 GLY A CA 1
ATOM 2914 C C . GLY A 1 373 ? -14.861 -41.602 -26.652 1.00 24.41 373 GLY A C 1
ATOM 2915 O O . GLY A 1 373 ? -14.002 -42.322 -26.151 1.00 24.41 373 GLY A O 1
ATOM 2916 N N . LEU A 1 374 ? -15.866 -40.985 -26.004 1.00 30.88 374 LEU A N 1
ATOM 2917 C CA . LEU A 1 374 ? -16.226 -40.914 -24.569 1.00 30.88 374 LEU A CA 1
ATOM 2918 C C . LEU A 1 374 ? -15.486 -39.897 -23.690 1.00 30.88 374 LEU A C 1
ATOM 2920 O O . LEU A 1 374 ? -14.286 -40.080 -23.398 1.00 30.88 374 LEU A O 1
#

Sequence (374 aa):
MPATQVGAQPGDDTFPDITVFRGWEDPGRYVWSPYVIKLEARLRFGGVRYGIASGSLKQAPKGKIPYIKCRYFPGSISGHVWAEANILLSDSTLIIDVLSRRGIAPDLNAVLGPEDRAKDLALRALLEEKLYFYHTWERWVQNYYSMRDHVLRDAPYPVRVIVGLLIYRKTTAMLHGQGTGRFAPEEIAMFRLQIWEAFSDLLRVSKEKMRKDAGEDRGPFWVLGGEELTEADCVLFGFVVSVLICTALAAFTQAHSGANHPVLILAFFTSQPINNAPAGGIKTGAGLQPIRPTLTEITPQAIDLLNHYFSTKTMFNVKLGCDEEARQVLQASLTDPPIRHAVSSLRALREGLETSGGVPATVAQQAPSYDYGL

pLDDT: mean 71.41, std 24.21, range [22.78, 98.25]

Foldseek 3Di:
DDDPDPDDDPDPPPAWAKEKAAQDPDPPDDDLFLLSQLLVLQCVQQVHDYHYDHHQLVPQPNSDDTKMWTQWQFDDDPNDTDTDGTDIGDDSVRVSVVCCVSVNGPALCPPPDPVVVVVLVVLLCCCPLQLVLLVLCLQCPVLLVLNLCVSCVVPDLLCSVLVSVVCSVVSLVVSVVSPNNVDDNVVSVVSNVVSLVVQLVLLVVLQVLCCVVPNDDDDDTESNNDPTHHSSRSSLSSRLSSLVPRPSNVVVCVVPVPDPGSSVVNVVVVDDDDDDDDDDDDDDDDDDDDDDDQDPDDDLVQLVVQLVLVPDDDDPPDNPDDSVSSSVLVVVLNPDVSSVVSSVVSVVVVVVVVVVPPDDPDDDDDDDDDDDDD

Secondary structure (DSSP, 8-state):
---------TTSTTS--EEEE-SS--TT---S-HHHHHHHHHHHHTT---EEE---TTTSTTS-S-EEEEEEEEEEETTEEEEEEEEEEESHHHHHHHHHHTTSS--TTTT--HHHHHHHHHHHHIIIIIIHHHHHHIIIIITHHHHHHHHTTTS-HHHHHHHHHHHHHHHHHHHHHHSGGGS-HHHHHHHHHHHHHHHHHHHHHHHHHHHHHH-TT-----TT--SS--HHHHHHHHHHHHHHH-GGGHHHHHHHTTS--HHHHHHHTT------------------PPPP----S--HHHHHHHHHHH--SSSSS-----HHHHHHHHHHHTT-HHHHHHHHHHHHHHHHHHHHT-S---------------

Radius of gyration: 26.26 Å; Cα contacts (8 Å, |Δi|>4): 392; chains: 1; bounding box: 76×57×82 Å

Solvent-accessible surface area (backbone atoms only — not comparable to full-atom values): 22357 Å² total; per-residue (Å²): 131,84,79,85,81,75,87,73,76,95,82,69,88,86,60,55,50,32,34,38,22,57,49,62,76,53,85,98,57,90,58,70,48,30,53,36,41,17,41,53,45,45,33,55,77,40,72,40,69,68,49,76,37,60,33,52,48,87,76,24,92,75,56,41,72,24,28,35,40,27,56,39,37,83,39,75,60,95,87,45,78,46,68,52,64,64,46,75,42,44,48,50,66,57,38,49,52,54,35,29,78,62,69,62,27,69,66,58,58,70,86,51,52,76,68,55,49,50,50,37,50,50,53,37,44,47,45,66,74,44,47,45,55,48,51,48,44,41,26,50,64,75,25,31,67,57,35,38,51,62,78,33,58,91,44,58,69,43,58,31,52,53,56,36,51,53,52,38,54,55,47,52,53,49,33,43,73,75,45,69,57,73,55,54,74,68,56,47,52,49,56,50,48,54,53,54,51,54,53,28,52,38,41,48,52,16,47,53,52,47,37,73,78,66,45,95,84,64,82,89,76,26,62,85,48,53,97,63,63,40,66,35,42,27,44,51,50,9,48,53,52,19,51,77,71,27,75,42,44,50,70,63,56,64,76,51,70,85,51,98,49,56,66,57,55,66,52,62,79,74,59,79,79,86,86,82,87,85,91,81,89,82,86,88,81,88,89,83,85,84,85,83,82,87,74,88,73,91,46,72,66,54,30,54,49,46,47,50,68,62,61,54,89,86,80,80,90,68,81,86,79,56,68,61,64,38,43,53,52,56,58,46,30,69,79,35,66,72,48,33,51,22,56,52,49,50,49,54,53,48,55,51,52,62,66,67,64,73,66,81,94,76,78,94,74,79,86,78,90,79,86,85,84,136

Mean predicted aligned error: 15.09 Å